Protein AF-E1RGM4-F1 (afdb_monomer)

Secondary structure (DSSP, 8-state):
----SSHHHHHHHHHHHHHHS---SSS----SEEPP-----SPPP-EEEEEEEEEETTEEEEEEEEEEHHHHHHHHTS----EESS---HHHHHHHHHHHHHT-TTHHHHHHHHHHHHHHHHHHHT--HHHHHHHHHHHHHHS-B--BTTB-SPPPHHHHHHTT-B-HHHHHHHHHHHHHHTTB-EEEEEETTTTEEEEEEEBSS--STTSSEEEE-SSS---TT-S--EETTTEEP-SPPEEEE---SS-B-B-THHHHHHHHHHHHHHHHHHHHHHHHHHHHHHHHHHHHHHHHHHHHHHHHHHHHT-HHHHHHHHHHHHHHHHHHHHHHHHHHHHHHHHHHHHHHHHHHHHTTT-HHHHHHHHH--

Nearest PDB structures (foldseek):
  3mtt-assembly1_A  TM=6.733E-01  e=4.119E-01  Homo sapiens
  6zvs-assembly1_A  TM=6.986E-01  e=1.041E+00  Nostoc punctiforme
  6zw4-assembly1_E  TM=7.198E-01  e=1.367E+00  Nostoc punctiforme
  8qbw-assembly1_A  TM=6.937E-01  e=2.115E+00  Nostoc punctiforme
  8qhw-assembly1_E  TM=5.750E-01  e=7.414E+00  Synechocystis sp. PCC 6803

Radius of gyration: 34.0 Å; Cα contacts (8 Å, |Δi|>4): 501; chains: 1; bounding box: 72×43×150 Å

Organism: Methanolacinia petrolearia (strain DSM 11571 / OCM 486 / SEBR 4847) (NCBI:txid679926)

InterPro domains:
  IPR010319 Transglutaminase-like cysteine peptidase, predicted [PTHR39327] (91-249)

pLDDT: mean 90.58, std 14.73, range [37.91, 98.88]

Solvent-accessible surface area (backbone atoms only — not comparable to full-atom values): 20509 Å² total; per-residue (Å²): 141,79,98,77,77,70,70,63,57,55,52,55,50,53,55,48,50,63,71,69,48,93,80,80,86,83,85,69,84,75,68,57,51,48,60,41,64,68,72,73,72,91,69,80,78,45,74,46,77,50,76,51,75,44,71,44,61,98,40,79,46,75,43,65,32,55,44,45,48,52,57,31,54,33,50,75,70,36,66,80,61,73,49,72,74,51,96,69,53,70,72,58,52,53,39,52,47,58,44,33,49,48,64,33,79,78,42,55,62,49,45,49,32,49,48,62,34,52,51,52,52,32,62,75,72,62,49,54,72,54,56,42,53,49,51,54,49,41,53,44,12,63,42,44,68,47,80,49,96,90,58,84,70,76,48,43,50,56,42,29,65,72,66,57,32,27,38,39,51,23,31,20,43,37,46,41,39,50,40,44,76,74,19,31,34,41,26,42,33,37,29,84,93,74,76,42,35,28,23,26,37,28,41,57,84,35,52,42,91,84,71,59,18,14,40,28,62,29,58,49,65,54,43,70,38,54,86,82,58,63,48,89,99,66,47,69,77,81,77,82,55,52,76,36,73,63,96,66,90,56,74,38,61,44,68,56,29,70,48,44,52,52,44,50,57,49,39,54,52,26,53,54,50,31,55,54,38,50,55,49,48,56,51,50,51,53,51,49,53,51,49,49,53,52,50,53,54,48,50,54,51,43,53,50,26,61,74,72,65,39,58,68,64,30,64,65,43,50,63,58,52,52,50,50,52,49,51,48,54,55,47,54,55,51,46,51,57,47,52,53,52,30,50,54,27,49,50,57,36,50,51,54,64,78,38,29,51,16,64,68,61,45,40,56,54,60,73,79,107

Foldseek 3Di:
DDPDDPPVVVVVVVVVVVVPPPPPDPPDPDDQKDEWAFPQDPDDFDKDKFWDWFDFAPDIDIFIFIDGPSSLVRQVPTDHDMGGPHDDDPLGSVLVRLVCLLVHVRCVRVLCRRVVRLVVVCVVVVDDPQSSLLSLLRRLLRQAEDDDPVDNRAGRQRNSRVVSYYHASNSQSNSQSNCLVVQWWKWWWAQPVVRHIWMFTQEPPLDAPPLNGFTRRRNHLAAGSQHADADDVGHGRDDGTSTNGDDGPRHDGNYCNVLNVLLNVLLVVLVVLLVVLVVVLVVLVVVLVVLVVVLVVLVVVLVVCVVVVVPVVNVVCVVVSVVSVVVSVVSVVVSVVSVVSSVVSVVSNVVSVVPSSHSPVSSVVSVVD

Sequence (369 aa):
MSRVKYGIILILVLVFVLLTSGCSNSFFHFSDADYPSIDHGNAAPEYVTIEDTFSFQNSEISIKYSVDKVLYEDAKNTDKYVYLYENISDEEWTSEYYRSFVYSEYMDEVYEAILGSLRKVKDQLSLDNDEYAELISVYVQSIPYLTDRNDTDPKYPVETVYEDSGDCDDKSILLAGLLLKEGYDVALLEYDSEEHMNVGIKSNGCEYRDTGYAAIESTDVNLIGWEKLEIGDGEMLDSDPLVITFDNEGGLYYTACSQVQKIYNIFERKALTCEELSSQIEQEEAELATLKNEIDSMSNQLDQMRRSGDISGYNKNVPVYNSKVNSYNSRSQSLQSVVDRYNECVEVHNWILEHQYDRKGLYQYVLYM

Structure (mmCIF, N/CA/C/O backbone):
data_AF-E1RGM4-F1
#
_entry.id   AF-E1RGM4-F1
#
loop_
_atom_site.group_PDB
_atom_site.id
_atom_site.type_symbol
_atom_site.label_atom_id
_atom_site.label_alt_id
_atom_site.label_comp_id
_atom_site.label_asym_id
_atom_site.label_entity_id
_atom_site.label_seq_id
_atom_site.pdbx_PDB_ins_code
_atom_site.Cartn_x
_atom_site.Cartn_y
_atom_site.Cartn_z
_atom_site.occupancy
_atom_site.B_iso_or_equiv
_atom_site.auth_seq_id
_atom_site.auth_comp_id
_atom_site.auth_asym_id
_atom_site.auth_atom_id
_atom_site.pdbx_PDB_model_num
ATOM 1 N N . MET A 1 1 ? 30.689 15.266 -88.189 1.00 37.91 1 MET A N 1
ATOM 2 C CA . MET A 1 1 ? 29.792 16.257 -87.546 1.00 37.91 1 MET A CA 1
ATOM 3 C C . MET A 1 1 ? 28.388 15.666 -87.585 1.00 37.91 1 MET A C 1
ATOM 5 O O . MET A 1 1 ? 27.973 15.306 -88.667 1.00 37.91 1 MET A O 1
ATOM 9 N N . SER A 1 2 ? 27.620 15.418 -86.532 1.00 38.66 2 SER A N 1
ATOM 10 C CA . SER A 1 2 ? 27.713 15.691 -85.102 1.00 38.66 2 SER A CA 1
ATOM 11 C C . SER A 1 2 ? 26.969 14.542 -84.399 1.00 38.66 2 SER A C 1
ATOM 13 O O . SER A 1 2 ? 25.775 14.354 -84.617 1.00 38.66 2 SER A O 1
ATOM 15 N N . ARG A 1 3 ? 27.690 13.738 -83.606 1.00 44.03 3 ARG A N 1
ATOM 16 C CA . ARG A 1 3 ? 27.138 12.758 -82.659 1.00 44.03 3 ARG A CA 1
ATOM 17 C C . ARG A 1 3 ? 26.967 13.456 -81.309 1.00 44.03 3 ARG A C 1
ATOM 19 O O . ARG A 1 3 ? 27.754 13.226 -80.406 1.00 44.03 3 ARG A O 1
ATOM 26 N N . VAL A 1 4 ? 25.986 14.340 -81.181 1.00 50.72 4 VAL A N 1
ATOM 27 C CA . VAL A 1 4 ? 25.549 14.885 -79.886 1.00 50.72 4 VAL A CA 1
ATOM 28 C C . VAL A 1 4 ? 24.076 15.235 -80.049 1.00 50.72 4 VAL A C 1
ATOM 30 O O . VAL A 1 4 ? 23.784 16.226 -80.708 1.00 50.72 4 VAL A O 1
ATOM 33 N N . LYS A 1 5 ? 23.162 14.392 -79.543 1.00 45.53 5 LYS A N 1
ATOM 34 C CA . LYS A 1 5 ? 21.759 14.762 -79.224 1.00 45.53 5 LYS A CA 1
ATOM 35 C C . LYS A 1 5 ? 20.901 13.657 -78.587 1.00 45.53 5 LYS A C 1
ATOM 37 O O . LYS A 1 5 ? 19.791 13.957 -78.176 1.00 45.53 5 LYS A O 1
ATOM 42 N N . TYR A 1 6 ? 21.406 12.431 -78.414 1.00 46.66 6 TYR A N 1
ATOM 43 C CA . TYR A 1 6 ? 20.643 11.355 -77.750 1.00 46.66 6 TYR A CA 1
ATOM 44 C C . TYR A 1 6 ? 21.042 11.077 -76.287 1.00 46.66 6 TYR A C 1
ATOM 46 O O . TYR A 1 6 ? 20.333 10.356 -75.601 1.00 46.66 6 TYR A O 1
ATOM 54 N N . GLY A 1 7 ? 22.122 11.686 -75.775 1.00 43.78 7 GLY A N 1
ATOM 55 C CA . GLY A 1 7 ? 22.556 11.501 -74.378 1.00 43.78 7 GLY A CA 1
ATOM 56 C C . GLY A 1 7 ? 21.803 12.350 -73.346 1.00 43.78 7 GLY A C 1
ATOM 57 O O . GLY A 1 7 ? 21.664 11.937 -72.205 1.00 43.78 7 GLY A O 1
ATOM 58 N N . ILE A 1 8 ? 21.275 13.515 -73.739 1.00 47.69 8 ILE A N 1
ATOM 59 C CA . ILE A 1 8 ? 20.606 14.444 -72.804 1.00 47.69 8 ILE A CA 1
ATOM 60 C C . ILE A 1 8 ? 19.123 14.080 -72.616 1.00 47.69 8 ILE A C 1
ATOM 62 O O . ILE A 1 8 ? 18.584 14.229 -71.525 1.00 47.69 8 ILE A O 1
ATOM 66 N N . ILE A 1 9 ? 18.475 13.525 -73.646 1.00 47.97 9 ILE A N 1
ATOM 67 C CA . ILE A 1 9 ? 17.068 13.099 -73.567 1.00 47.97 9 ILE A CA 1
ATOM 68 C C . ILE A 1 9 ? 16.928 11.823 -72.723 1.00 47.97 9 ILE A C 1
ATOM 70 O O . ILE A 1 9 ? 15.963 11.700 -71.978 1.00 47.97 9 ILE A O 1
ATOM 74 N N . LEU A 1 10 ? 17.911 10.911 -72.754 1.00 44.41 10 LEU A N 1
ATOM 75 C CA . LEU A 1 10 ? 17.860 9.705 -71.921 1.00 44.41 10 LEU A CA 1
ATOM 76 C C . LEU A 1 10 ? 18.041 10.016 -70.425 1.00 44.41 10 LEU A C 1
ATOM 78 O O . LEU A 1 10 ? 17.412 9.365 -69.602 1.00 44.41 10 LEU A O 1
ATOM 82 N N . ILE A 1 11 ? 18.843 11.030 -70.073 1.00 51.88 11 ILE A N 1
ATOM 83 C CA . ILE A 1 11 ? 19.057 11.442 -68.674 1.00 51.88 11 ILE A CA 1
ATOM 84 C C . ILE A 1 11 ? 17.831 12.186 -68.124 1.00 51.88 11 ILE A C 1
ATOM 86 O O . ILE A 1 11 ? 17.427 11.926 -66.997 1.00 51.88 11 ILE A O 1
ATOM 90 N N . LEU A 1 12 ? 17.176 13.040 -68.920 1.00 49.06 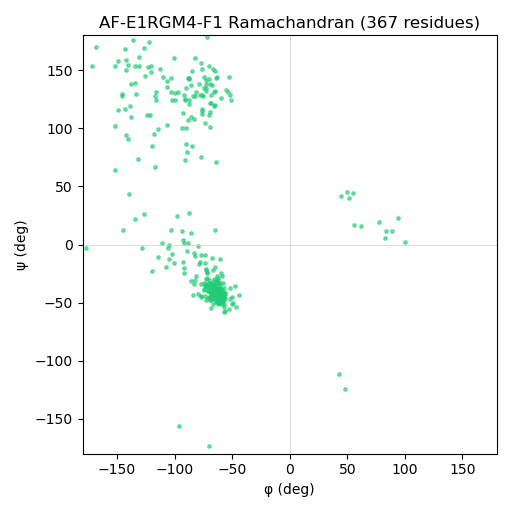12 LEU A N 1
ATOM 91 C CA . LEU A 1 12 ? 15.943 13.717 -68.492 1.00 49.06 12 LEU A CA 1
ATOM 92 C C . LEU A 1 12 ? 14.758 12.754 -68.335 1.00 49.06 12 LEU A C 1
ATOM 94 O O . LEU A 1 12 ? 13.961 12.935 -67.422 1.00 49.06 12 LEU A O 1
ATOM 98 N N . VAL A 1 13 ? 14.662 11.706 -69.160 1.00 53.69 13 VAL A N 1
ATOM 99 C CA . VAL A 1 13 ? 13.619 10.675 -69.008 1.00 53.69 13 VAL A CA 1
ATOM 100 C C . VAL A 1 13 ? 13.918 9.741 -67.830 1.00 53.69 13 VAL A C 1
ATOM 102 O O . VAL A 1 13 ? 12.985 9.353 -67.139 1.00 53.69 13 VAL A O 1
ATOM 105 N N . LEU A 1 14 ? 15.187 9.441 -67.519 1.00 48.50 14 LEU A N 1
ATOM 106 C CA . LEU A 1 14 ? 15.528 8.664 -66.318 1.00 48.50 14 LEU A CA 1
ATOM 107 C C . LEU A 1 14 ? 15.284 9.449 -65.019 1.00 48.50 14 LEU A C 1
ATOM 109 O O . LEU A 1 14 ? 14.803 8.869 -64.054 1.00 48.50 14 LEU A O 1
ATOM 113 N N . VAL A 1 15 ? 15.540 10.763 -65.002 1.00 51.78 15 VAL A N 1
ATOM 114 C CA . VAL A 1 15 ? 15.225 11.625 -63.847 1.00 51.78 15 VAL A CA 1
ATOM 115 C C . VAL A 1 15 ? 13.712 11.815 -63.690 1.00 51.78 15 VAL A C 1
ATOM 117 O O . VAL A 1 15 ? 13.219 11.817 -62.569 1.00 51.78 15 VAL A O 1
ATOM 120 N N . PHE A 1 16 ? 12.945 11.889 -64.785 1.00 48.72 16 PHE A N 1
ATOM 121 C CA . PHE A 1 16 ? 11.483 11.979 -64.698 1.00 48.72 16 PHE A CA 1
ATOM 122 C C . PHE A 1 16 ? 10.834 10.644 -64.300 1.00 48.72 16 PHE A C 1
ATOM 124 O O . PHE A 1 16 ? 9.894 10.645 -63.519 1.00 48.72 16 PHE A O 1
ATOM 131 N N . VAL A 1 17 ? 11.371 9.500 -64.742 1.00 49.88 17 VAL A N 1
ATOM 132 C CA . VAL A 1 17 ? 10.901 8.172 -64.303 1.00 49.88 17 VAL A CA 1
ATOM 133 C C . VAL A 1 17 ? 11.305 7.879 -62.853 1.00 49.88 17 VAL A C 1
ATOM 135 O O . VAL A 1 17 ? 10.549 7.214 -62.154 1.00 49.88 17 VAL A O 1
ATOM 138 N N . LEU A 1 18 ? 12.413 8.432 -62.347 1.00 45.62 18 LEU A N 1
ATOM 139 C CA . LEU A 1 18 ? 12.738 8.396 -60.912 1.00 45.62 18 LEU A CA 1
ATOM 140 C C . LEU A 1 18 ? 11.857 9.334 -60.064 1.00 45.62 18 LEU A C 1
ATOM 142 O O . LEU A 1 18 ? 11.712 9.089 -58.875 1.00 45.62 18 LEU A O 1
ATOM 146 N N . LEU A 1 19 ? 11.232 10.355 -60.663 1.00 47.12 19 LEU A N 1
ATOM 147 C CA . LEU A 1 19 ? 10.274 11.247 -59.989 1.00 47.12 19 LEU A CA 1
ATOM 148 C C . LEU A 1 19 ? 8.806 10.800 -60.130 1.00 47.12 19 LEU A C 1
ATOM 150 O O . LEU A 1 19 ? 7.954 11.287 -59.395 1.00 47.12 19 LEU A O 1
ATOM 154 N N . THR A 1 20 ? 8.489 9.882 -61.051 1.00 47.38 20 THR A N 1
ATOM 155 C CA . THR A 1 20 ? 7.136 9.304 -61.214 1.00 47.38 20 THR A CA 1
ATOM 156 C C . THR A 1 20 ? 7.046 7.832 -60.812 1.00 47.38 20 THR A C 1
ATOM 158 O O . THR A 1 20 ? 5.983 7.226 -60.932 1.00 47.38 20 THR A O 1
ATOM 161 N N . SER A 1 21 ? 8.147 7.237 -60.350 1.00 47.12 21 SER A N 1
ATOM 162 C CA . SER A 1 21 ? 8.113 5.984 -59.598 1.00 47.12 21 SER A CA 1
ATOM 163 C C . SER A 1 21 ? 7.814 6.359 -58.154 1.00 47.12 21 SER A C 1
ATOM 165 O O . SER A 1 21 ? 8.655 6.970 -57.505 1.00 47.12 21 SER A O 1
ATOM 167 N N . GLY A 1 22 ? 6.603 6.061 -57.684 1.00 44.81 22 GLY A N 1
ATOM 168 C CA . GLY A 1 22 ? 6.141 6.327 -56.320 1.00 44.81 22 GLY A CA 1
ATOM 169 C C . GLY A 1 22 ? 6.924 5.553 -55.258 1.00 44.81 22 GLY A C 1
ATOM 170 O O . GLY A 1 22 ? 6.395 4.634 -54.646 1.00 44.81 22 GLY A O 1
ATOM 171 N N . CYS A 1 23 ? 8.174 5.945 -55.036 1.00 47.41 23 CYS A N 1
ATOM 172 C CA . CYS A 1 23 ? 9.017 5.543 -53.921 1.00 47.41 23 CYS A CA 1
ATOM 173 C C . CYS A 1 23 ? 9.349 6.793 -53.106 1.00 47.41 23 CYS A C 1
ATOM 175 O O . CYS A 1 23 ? 10.486 7.252 -53.083 1.00 47.41 23 CYS A O 1
ATOM 177 N N . SER A 1 24 ? 8.347 7.393 -52.475 1.00 44.91 24 SER A N 1
ATOM 178 C CA . SER A 1 24 ? 8.574 8.509 -51.557 1.00 44.91 24 SER A CA 1
ATOM 179 C C . SER A 1 24 ? 7.481 8.543 -50.500 1.00 44.91 24 SER A C 1
ATOM 181 O O . SER A 1 24 ? 6.684 9.465 -50.488 1.00 44.91 24 SER A O 1
ATOM 183 N N . ASN A 1 25 ? 7.427 7.494 -49.677 1.00 38.66 25 ASN A N 1
ATOM 184 C CA . ASN A 1 25 ? 6.847 7.531 -48.327 1.00 38.66 25 ASN A CA 1
ATOM 185 C C . ASN A 1 25 ? 7.610 6.609 -47.346 1.00 38.66 25 ASN A C 1
ATOM 187 O O . ASN A 1 25 ? 7.124 6.333 -46.262 1.00 38.66 25 ASN A O 1
ATOM 191 N N . SER A 1 26 ? 8.801 6.107 -47.708 1.00 42.69 26 SER A N 1
ATOM 192 C CA . SER A 1 26 ? 9.547 5.146 -46.865 1.00 42.69 26 SER A CA 1
ATOM 193 C C . SER A 1 26 ? 11.035 5.471 -46.710 1.00 42.69 26 SER A C 1
ATOM 195 O O . SER A 1 26 ? 11.820 4.575 -46.434 1.00 42.69 26 SER A O 1
ATOM 197 N N . PHE A 1 27 ? 11.450 6.724 -46.924 1.00 44.47 27 PHE A N 1
ATOM 198 C CA . PHE A 1 27 ? 12.862 7.119 -46.758 1.00 44.47 27 PHE A CA 1
ATOM 199 C C . PHE A 1 27 ? 13.102 8.339 -45.863 1.00 44.47 27 PHE A C 1
ATOM 201 O O . PHE A 1 27 ? 14.251 8.652 -45.578 1.00 44.47 27 PHE A O 1
ATOM 208 N N . PHE A 1 28 ? 12.038 8.972 -45.375 1.00 40.19 28 PHE A N 1
ATOM 209 C CA . PHE A 1 28 ? 12.081 9.909 -44.259 1.00 40.19 28 PHE A CA 1
ATOM 210 C C . PHE A 1 28 ? 10.824 9.631 -43.438 1.00 40.19 28 PHE A C 1
ATOM 212 O O . PHE A 1 28 ? 9.757 10.139 -43.769 1.00 40.19 28 PHE A O 1
ATOM 219 N N . HIS A 1 29 ? 10.920 8.730 -42.459 1.00 41.97 29 HIS A N 1
ATOM 220 C CA . HIS A 1 29 ? 9.943 8.728 -41.377 1.00 41.97 29 HIS A CA 1
ATOM 221 C C . HIS A 1 29 ? 10.320 9.947 -40.542 1.00 41.97 29 HIS A C 1
ATOM 223 O O . HIS A 1 29 ? 11.383 9.963 -39.924 1.00 41.97 29 HIS A O 1
ATOM 229 N N . PHE A 1 30 ? 9.543 11.016 -40.656 1.00 57.53 30 PHE A N 1
ATOM 230 C CA . PHE A 1 30 ? 9.553 12.020 -39.606 1.00 57.53 30 PHE A CA 1
ATOM 231 C C . PHE A 1 30 ? 8.811 11.373 -38.436 1.00 57.53 30 PHE A C 1
ATOM 233 O O . PHE A 1 30 ? 7.817 10.680 -38.668 1.00 57.53 30 PHE A O 1
ATOM 240 N N . SER A 1 31 ? 9.379 11.456 -37.236 1.00 75.12 31 SER A N 1
ATOM 241 C CA . SER A 1 31 ? 8.650 11.045 -36.041 1.00 75.12 31 SER A CA 1
ATOM 242 C C . SER A 1 31 ? 7.538 12.062 -35.812 1.00 75.12 31 SER A C 1
ATOM 244 O O . SER A 1 31 ? 7.776 13.260 -35.989 1.00 75.12 31 SER A O 1
ATOM 246 N N . ASP A 1 32 ? 6.343 11.605 -35.453 1.00 86.06 32 ASP A N 1
ATOM 247 C CA . ASP A 1 32 ? 5.221 12.502 -35.147 1.00 86.06 32 ASP A CA 1
ATOM 248 C C . ASP A 1 32 ? 5.447 13.216 -33.798 1.00 86.06 32 ASP A C 1
ATOM 250 O O . ASP A 1 32 ? 4.961 14.331 -33.578 1.00 86.06 32 ASP A O 1
ATOM 254 N N . ALA A 1 33 ? 6.265 12.603 -32.934 1.00 91.81 33 ALA A N 1
ATOM 255 C CA . ALA A 1 33 ? 6.784 13.151 -31.689 1.00 91.81 33 ALA A CA 1
ATOM 256 C C . ALA A 1 33 ? 8.151 12.546 -31.327 1.00 91.81 33 ALA A C 1
ATOM 258 O O . ALA A 1 33 ? 8.443 11.409 -31.700 1.00 91.81 33 ALA A O 1
ATOM 259 N N . ASP A 1 34 ? 8.960 13.282 -30.569 1.00 94.12 34 ASP A N 1
ATOM 260 C CA . ASP A 1 34 ? 10.131 12.736 -29.878 1.00 94.12 34 ASP A CA 1
ATOM 261 C C . ASP A 1 34 ? 9.790 12.546 -28.394 1.00 94.12 34 ASP A C 1
ATOM 263 O O . ASP A 1 34 ? 9.359 13.487 -27.723 1.00 94.12 34 ASP A O 1
ATOM 267 N N . TYR A 1 35 ? 9.975 11.320 -27.906 1.00 95.25 35 TYR A N 1
ATOM 268 C CA . TYR A 1 35 ? 9.759 10.923 -26.513 1.00 95.25 35 TYR A CA 1
ATOM 269 C C . TYR A 1 35 ? 11.093 10.843 -25.760 1.00 95.25 35 TYR A C 1
ATOM 271 O O . TYR A 1 35 ? 12.140 10.697 -26.404 1.00 95.25 35 TYR A O 1
ATOM 279 N N . PRO A 1 36 ? 11.076 10.888 -24.414 1.00 96.06 36 PRO A N 1
ATOM 280 C CA . PRO A 1 36 ? 12.283 10.733 -23.616 1.00 96.06 36 PRO A CA 1
ATOM 281 C C . PRO A 1 36 ? 13.042 9.459 -23.978 1.00 96.06 36 PRO A C 1
ATOM 283 O O . PRO A 1 36 ? 12.467 8.369 -24.044 1.00 96.06 36 PRO A O 1
ATOM 286 N N . SER A 1 37 ? 14.345 9.610 -24.195 1.00 95.75 37 SER A N 1
ATOM 287 C CA . SER A 1 37 ? 15.264 8.513 -24.479 1.00 95.75 37 SER A CA 1
ATOM 288 C C . SER A 1 37 ? 16.619 8.828 -23.868 1.00 95.75 37 SER A C 1
ATOM 290 O O . SER A 1 37 ? 17.183 9.893 -24.115 1.00 95.75 37 SER A O 1
ATOM 292 N N . ILE A 1 38 ? 17.164 7.878 -23.113 1.00 95.12 38 ILE A N 1
ATOM 293 C CA . ILE A 1 38 ? 18.475 8.020 -22.477 1.00 95.12 38 ILE A CA 1
ATOM 294 C C . ILE A 1 38 ? 19.566 8.031 -23.554 1.00 95.12 38 ILE A C 1
ATOM 296 O O . ILE A 1 38 ? 19.636 7.126 -24.387 1.00 95.12 38 ILE A O 1
ATOM 300 N N . ASP A 1 39 ? 20.448 9.031 -23.515 1.00 91.25 39 ASP A N 1
ATOM 301 C CA . ASP A 1 39 ? 21.702 9.027 -24.279 1.00 91.25 39 ASP A CA 1
ATOM 302 C C . ASP A 1 39 ? 22.802 8.374 -23.436 1.00 91.25 39 ASP A C 1
ATOM 304 O O . ASP A 1 39 ? 23.598 9.050 -22.783 1.00 91.25 39 ASP A O 1
ATOM 308 N N . HIS A 1 40 ? 22.813 7.040 -23.404 1.00 88.88 40 HIS A N 1
ATOM 309 C CA . HIS A 1 40 ? 23.831 6.296 -22.673 1.00 88.88 40 HIS A CA 1
ATOM 310 C C . HIS A 1 40 ? 25.069 6.098 -23.555 1.00 88.88 40 HIS A C 1
ATOM 312 O O . HIS A 1 40 ? 25.070 5.367 -24.551 1.00 88.88 40 HIS A O 1
ATOM 318 N N . GLY A 1 41 ? 26.149 6.795 -23.204 1.00 80.69 41 GLY A N 1
ATOM 319 C CA . GLY A 1 41 ? 27.399 6.760 -23.957 1.00 80.69 41 GLY A CA 1
ATOM 320 C C . GLY A 1 41 ? 28.157 5.427 -23.844 1.00 80.69 41 GLY A C 1
ATOM 321 O O . GLY A 1 41 ? 27.741 4.466 -23.218 1.00 80.69 41 GLY A O 1
ATOM 322 N N . ASN A 1 42 ? 29.372 5.377 -24.405 1.00 81.81 42 ASN A N 1
ATOM 323 C CA . ASN A 1 42 ? 30.254 4.198 -24.301 1.00 81.81 42 ASN A CA 1
ATOM 324 C C . ASN A 1 42 ? 31.143 4.214 -23.039 1.00 81.81 42 ASN A C 1
ATOM 326 O O . ASN A 1 42 ? 32.276 3.717 -23.074 1.00 81.81 42 ASN A O 1
ATOM 330 N N . ALA A 1 43 ? 30.707 4.871 -21.961 1.00 85.88 43 ALA A N 1
ATOM 331 C CA . ALA A 1 43 ? 31.469 4.863 -20.717 1.00 85.88 43 ALA A CA 1
ATOM 332 C C . ALA A 1 43 ? 31.480 3.445 -20.120 1.00 85.88 43 ALA A C 1
ATOM 334 O O . ALA A 1 43 ? 30.592 2.637 -20.370 1.00 85.88 43 ALA A O 1
ATOM 335 N N . ALA A 1 44 ? 32.534 3.110 -19.376 1.00 89.25 44 ALA A N 1
ATOM 336 C CA . ALA A 1 44 ? 32.564 1.829 -18.681 1.00 89.25 44 ALA A CA 1
ATOM 337 C C . ALA A 1 44 ? 31.587 1.882 -17.493 1.00 89.25 44 ALA A C 1
ATOM 339 O O . ALA A 1 44 ? 31.652 2.868 -16.755 1.00 89.25 44 ALA A O 1
ATOM 340 N N . PRO A 1 45 ? 30.756 0.845 -17.277 1.00 92.06 45 PRO A N 1
ATOM 341 C CA . PRO A 1 45 ? 29.787 0.844 -16.190 1.00 92.06 45 PRO A CA 1
ATOM 342 C C . PRO A 1 45 ? 30.485 0.868 -14.825 1.00 92.06 45 PRO A C 1
ATOM 344 O O . PRO A 1 45 ? 31.525 0.224 -14.622 1.00 92.06 45 PRO A O 1
ATOM 347 N N . GLU A 1 46 ? 29.892 1.583 -13.873 1.00 96.12 46 GLU A N 1
ATOM 348 C CA . GLU A 1 46 ? 30.311 1.640 -12.472 1.00 96.12 46 GLU A CA 1
ATOM 349 C C . GLU A 1 46 ? 29.183 1.098 -11.590 1.00 96.12 46 GLU A C 1
ATOM 351 O O . GLU A 1 46 ? 28.263 1.815 -11.211 1.00 96.12 46 GLU A O 1
ATOM 356 N N . TYR A 1 47 ? 29.252 -0.187 -11.243 1.00 97.12 47 TYR A N 1
ATOM 357 C CA . TYR A 1 47 ? 28.183 -0.822 -10.478 1.00 97.12 47 TYR A CA 1
ATOM 358 C C . TYR A 1 47 ? 28.185 -0.422 -8.999 1.00 97.12 47 TYR A C 1
ATOM 360 O O . TYR A 1 47 ? 29.176 -0.608 -8.287 1.00 97.12 47 TYR A O 1
ATOM 368 N N . VAL A 1 48 ? 27.025 0.030 -8.525 1.00 97.56 48 VAL A N 1
ATOM 369 C CA . VAL A 1 48 ? 26.715 0.249 -7.110 1.00 97.56 48 VAL A CA 1
ATOM 370 C C . VAL A 1 48 ? 25.775 -0.847 -6.642 1.00 97.56 48 VAL A C 1
ATOM 372 O O . VAL A 1 48 ? 24.830 -1.214 -7.333 1.00 97.56 48 VAL A O 1
ATOM 375 N N . THR A 1 49 ? 26.052 -1.396 -5.464 1.00 98.19 49 THR A N 1
ATOM 376 C CA . THR A 1 49 ? 25.219 -2.435 -4.866 1.00 98.19 49 THR A CA 1
ATOM 377 C C . THR A 1 49 ? 24.153 -1.820 -3.970 1.00 98.19 49 THR A C 1
ATOM 379 O O . THR A 1 49 ? 24.496 -1.115 -3.022 1.00 98.19 49 THR A O 1
ATOM 382 N N . ILE A 1 50 ? 22.895 -2.156 -4.246 1.00 97.88 50 ILE A N 1
ATOM 383 C CA . ILE A 1 50 ? 21.719 -1.776 -3.459 1.00 97.88 50 ILE A CA 1
ATOM 384 C C . ILE A 1 50 ? 21.271 -2.990 -2.639 1.00 97.88 50 ILE A C 1
ATOM 386 O O . ILE A 1 50 ? 21.417 -4.139 -3.077 1.00 97.88 50 ILE A O 1
ATOM 390 N N . GLU A 1 51 ? 20.800 -2.739 -1.422 1.00 97.94 51 GLU A N 1
ATOM 391 C CA . GLU A 1 51 ? 20.304 -3.758 -0.502 1.00 97.94 51 GLU A CA 1
ATOM 392 C C . GLU A 1 51 ? 19.037 -3.252 0.180 1.00 97.94 51 GLU A C 1
ATOM 394 O O . GLU A 1 51 ? 19.108 -2.376 1.038 1.00 97.94 51 GLU A O 1
ATOM 399 N N . ASP A 1 52 ? 17.908 -3.851 -0.189 1.00 97.44 52 ASP A N 1
ATOM 400 C CA . ASP A 1 52 ? 16.581 -3.448 0.270 1.00 97.44 52 ASP A CA 1
ATOM 401 C C . ASP A 1 52 ? 16.022 -4.514 1.202 1.00 97.44 52 ASP A C 1
ATOM 403 O O . ASP A 1 52 ? 16.266 -5.712 1.010 1.00 97.44 52 ASP A O 1
ATOM 407 N N . THR A 1 53 ? 15.287 -4.087 2.229 1.00 98.12 53 THR A N 1
ATOM 408 C CA . THR A 1 53 ? 14.667 -4.988 3.206 1.00 98.12 53 THR A CA 1
ATOM 409 C C . THR A 1 53 ? 13.220 -4.600 3.469 1.00 98.12 53 THR A C 1
ATOM 411 O O . THR A 1 53 ? 12.936 -3.447 3.778 1.00 98.12 53 THR A O 1
ATOM 414 N N . PHE A 1 54 ? 12.314 -5.572 3.381 1.00 98.12 54 PHE A N 1
ATOM 415 C CA . PHE A 1 54 ? 10.876 -5.355 3.524 1.00 98.12 54 PHE A CA 1
ATOM 416 C C . PHE A 1 54 ? 10.168 -6.576 4.120 1.00 98.12 54 PHE A C 1
ATOM 418 O O . PHE A 1 54 ? 10.665 -7.703 4.064 1.00 98.12 54 PHE A O 1
ATOM 425 N N . SER A 1 55 ? 8.994 -6.357 4.712 1.00 97.81 55 SER A N 1
ATOM 426 C CA . SER A 1 55 ? 8.162 -7.444 5.244 1.00 97.81 55 SER A CA 1
ATOM 427 C C . SER A 1 55 ? 7.358 -8.086 4.120 1.00 97.81 55 SER A C 1
ATOM 429 O O . SER A 1 55 ? 6.714 -7.382 3.354 1.00 97.81 55 SER A O 1
ATOM 431 N N . PHE A 1 56 ? 7.367 -9.414 4.033 1.00 98.38 56 PHE A N 1
ATOM 432 C CA . PHE A 1 56 ? 6.523 -10.164 3.107 1.00 98.38 56 PHE A CA 1
ATOM 433 C C . PHE A 1 56 ? 6.096 -11.484 3.741 1.00 98.38 56 PHE A C 1
ATOM 435 O O . PHE A 1 56 ? 6.926 -12.271 4.211 1.00 98.38 56 PHE A O 1
ATOM 442 N N . GLN A 1 57 ? 4.789 -11.745 3.745 1.00 96.69 57 GLN A N 1
ATOM 443 C CA . GLN A 1 57 ? 4.209 -12.860 4.489 1.00 96.69 57 GLN A CA 1
ATOM 444 C C . GLN A 1 57 ? 4.733 -12.923 5.940 1.00 96.69 57 GLN A C 1
ATOM 446 O O . GLN A 1 57 ? 4.675 -11.950 6.681 1.00 96.69 57 GLN A O 1
ATOM 451 N N . ASN A 1 58 ? 5.297 -14.062 6.350 1.00 93.12 58 ASN A N 1
ATOM 452 C CA . ASN A 1 58 ? 5.807 -14.296 7.701 1.00 93.12 58 ASN A CA 1
ATOM 453 C C . ASN A 1 58 ? 7.329 -14.091 7.800 1.00 93.12 58 ASN A C 1
ATOM 455 O O . ASN A 1 58 ? 7.992 -14.740 8.615 1.00 93.12 58 ASN A O 1
ATOM 459 N N . SER A 1 59 ? 7.929 -13.298 6.912 1.00 94.12 59 SER A N 1
ATOM 460 C CA . SER A 1 59 ? 9.381 -13.125 6.835 1.00 94.12 59 SER A CA 1
ATOM 461 C C . SER A 1 59 ? 9.777 -11.693 6.501 1.00 94.12 59 SER A C 1
ATOM 463 O O . SER A 1 59 ? 9.071 -10.971 5.806 1.00 94.12 59 SER A O 1
ATOM 465 N N . GLU A 1 60 ? 10.947 -11.303 6.991 1.00 97.75 60 GLU A N 1
ATOM 466 C CA . GLU A 1 60 ? 11.662 -10.131 6.503 1.00 97.75 60 GLU A CA 1
ATOM 467 C C . GLU A 1 60 ? 12.529 -10.584 5.322 1.00 97.75 60 GLU A C 1
ATOM 469 O O . GLU A 1 60 ? 13.328 -11.519 5.446 1.00 97.75 60 GLU A O 1
ATOM 474 N N . ILE A 1 61 ? 12.309 -9.983 4.158 1.00 98.31 61 ILE A N 1
ATOM 475 C CA . ILE A 1 61 ? 13.006 -10.299 2.916 1.00 98.31 61 ILE A CA 1
ATOM 476 C C . ILE A 1 61 ? 14.093 -9.262 2.707 1.00 98.31 61 ILE A C 1
ATOM 478 O O . ILE A 1 61 ? 13.808 -8.071 2.738 1.00 98.31 61 ILE A O 1
ATOM 482 N N . SER A 1 62 ? 15.313 -9.719 2.429 1.00 98.12 62 SER A N 1
ATOM 483 C CA . SER A 1 62 ? 16.400 -8.859 1.965 1.00 98.12 62 SER A CA 1
ATOM 484 C C . SER A 1 62 ? 16.806 -9.260 0.554 1.00 98.12 62 SER A C 1
ATOM 486 O O . SER A 1 62 ? 17.163 -10.418 0.307 1.00 98.12 62 SER A O 1
ATOM 488 N N . ILE A 1 63 ? 16.781 -8.304 -0.369 1.00 98.38 63 ILE A N 1
ATOM 489 C CA . ILE A 1 63 ? 17.277 -8.487 -1.734 1.00 98.38 63 ILE A CA 1
ATOM 490 C C . ILE A 1 63 ? 18.515 -7.632 -1.963 1.00 98.38 63 ILE A C 1
ATOM 492 O O . ILE A 1 63 ? 18.701 -6.594 -1.339 1.00 98.38 63 ILE A O 1
ATOM 496 N N . LYS A 1 64 ? 19.392 -8.095 -2.856 1.00 98.38 64 LYS A N 1
ATOM 497 C CA . LYS A 1 64 ? 20.658 -7.427 -3.142 1.00 98.38 64 LYS A CA 1
ATOM 498 C C . LYS A 1 64 ? 20.991 -7.530 -4.616 1.00 98.38 64 LYS A C 1
ATOM 500 O O . LYS A 1 64 ? 21.250 -8.626 -5.114 1.00 98.38 64 LYS A O 1
ATOM 505 N N . TYR A 1 65 ? 21.040 -6.391 -5.281 1.00 98.31 65 TYR A N 1
ATOM 506 C CA . TYR A 1 65 ? 21.317 -6.277 -6.708 1.00 98.31 65 TYR A CA 1
ATOM 507 C C . TYR A 1 65 ? 22.307 -5.139 -6.950 1.00 98.31 65 TYR A C 1
ATOM 509 O O . TYR A 1 65 ? 22.798 -4.503 -6.017 1.00 98.31 65 TYR A O 1
ATOM 517 N N . SER A 1 66 ? 22.738 -4.954 -8.191 1.00 98.00 66 SER A N 1
ATOM 518 C CA . SER A 1 66 ? 23.658 -3.873 -8.533 1.00 98.00 66 SER A CA 1
ATOM 519 C C . SER A 1 66 ? 23.194 -3.175 -9.790 1.00 98.00 66 SER A C 1
ATOM 521 O O . SER A 1 66 ? 22.762 -3.837 -10.728 1.00 98.00 66 SER A O 1
ATOM 523 N N . VAL A 1 67 ? 23.297 -1.853 -9.781 1.00 97.06 67 VAL A N 1
ATOM 524 C CA . VAL A 1 67 ? 22.890 -0.977 -10.880 1.00 97.06 67 VAL A CA 1
ATOM 525 C C . VAL A 1 67 ? 24.089 -0.177 -11.354 1.00 97.06 67 VAL A C 1
ATOM 527 O O . VAL A 1 67 ? 24.998 0.104 -10.568 1.00 97.06 67 VAL A O 1
ATOM 530 N N . ASP A 1 68 ? 24.120 0.153 -12.639 1.00 97.25 68 ASP A N 1
ATOM 531 C CA . ASP A 1 68 ? 25.170 0.997 -13.194 1.00 97.25 68 ASP A CA 1
ATOM 532 C C . ASP A 1 68 ? 24.927 2.465 -12.816 1.00 97.25 68 ASP A C 1
ATOM 534 O O . ASP A 1 68 ? 23.934 3.078 -13.207 1.00 97.25 68 ASP A O 1
ATOM 538 N N . LYS A 1 69 ? 25.858 3.038 -12.054 1.00 97.19 69 LYS A N 1
ATOM 539 C CA . LYS A 1 69 ? 25.835 4.445 -11.656 1.00 97.19 69 LYS A CA 1
ATOM 540 C C . LYS A 1 69 ? 25.970 5.386 -12.850 1.00 97.19 69 LYS A C 1
ATOM 542 O O . LYS A 1 69 ? 25.419 6.480 -12.796 1.00 97.19 69 LYS A O 1
ATOM 547 N N . VAL A 1 70 ? 26.688 4.986 -13.903 1.00 97.31 70 VAL A N 1
ATOM 548 C CA . VAL A 1 70 ? 26.805 5.799 -15.123 1.00 97.31 70 VAL A CA 1
ATOM 549 C C . VAL A 1 70 ? 25.445 5.896 -15.803 1.00 97.31 70 VAL A C 1
ATOM 551 O O . VAL A 1 70 ? 25.000 6.996 -16.105 1.00 97.31 70 VAL A O 1
ATOM 554 N N . LEU A 1 71 ? 24.744 4.768 -15.951 1.00 97.62 71 LEU A N 1
ATOM 555 C CA . LEU A 1 71 ? 23.380 4.755 -16.471 1.00 97.62 71 LEU A CA 1
ATOM 556 C C . LEU A 1 71 ? 22.423 5.611 -15.629 1.00 97.62 71 LEU A C 1
ATOM 558 O O . LEU A 1 71 ? 21.636 6.360 -16.196 1.00 97.62 71 LEU A O 1
ATOM 562 N N . TYR A 1 72 ? 22.501 5.540 -14.296 1.00 97.56 72 TYR A N 1
ATOM 563 C CA . TYR A 1 72 ? 21.726 6.433 -13.423 1.00 97.56 72 TYR A CA 1
ATOM 564 C C . TYR A 1 72 ? 22.015 7.915 -13.712 1.00 97.56 72 TYR A C 1
ATOM 566 O O . TYR A 1 72 ? 21.086 8.707 -13.851 1.00 97.56 72 TYR A O 1
ATOM 574 N N . GLU A 1 73 ? 23.290 8.302 -13.812 1.00 97.12 73 GLU A N 1
ATOM 575 C CA . GLU A 1 73 ? 23.672 9.688 -14.094 1.00 97.12 73 GLU A CA 1
ATOM 576 C C . GLU A 1 73 ? 23.179 10.145 -15.475 1.00 97.12 73 GLU A C 1
ATOM 578 O O . GLU A 1 73 ? 22.711 11.276 -15.604 1.00 97.12 73 GLU A O 1
ATOM 583 N N . ASP A 1 74 ? 23.236 9.282 -16.490 1.00 97.06 74 ASP A N 1
ATOM 584 C CA . ASP A 1 74 ? 22.732 9.587 -17.832 1.00 97.06 74 ASP A CA 1
ATOM 585 C C . ASP A 1 74 ? 21.198 9.702 -17.842 1.00 97.06 74 ASP A C 1
ATOM 587 O O . ASP A 1 74 ? 20.659 10.668 -18.386 1.00 97.06 74 ASP A O 1
ATOM 591 N N . ALA A 1 75 ? 20.487 8.780 -17.181 1.00 97.06 75 ALA A N 1
ATOM 592 C CA . ALA A 1 75 ? 19.029 8.811 -17.039 1.00 97.06 75 ALA A CA 1
ATOM 593 C C . ALA A 1 75 ? 18.557 10.099 -16.351 1.00 97.06 75 ALA A C 1
ATOM 595 O O . ALA A 1 75 ? 17.706 10.813 -16.875 1.00 97.06 75 ALA A O 1
ATOM 596 N N . LYS A 1 76 ? 19.203 10.465 -15.242 1.00 95.56 76 LYS A N 1
ATOM 597 C CA . LYS A 1 76 ? 18.891 11.677 -14.480 1.00 95.56 76 LYS A CA 1
ATOM 598 C C . LYS A 1 76 ? 19.115 12.975 -15.254 1.00 95.56 76 LYS A C 1
ATOM 600 O O . LYS A 1 76 ? 18.437 13.967 -15.017 1.00 95.56 76 LYS A O 1
ATOM 605 N N . ASN A 1 77 ? 20.098 12.996 -16.152 1.00 95.12 77 ASN A N 1
ATOM 606 C CA . ASN A 1 77 ? 20.396 14.168 -16.979 1.00 95.12 77 ASN A CA 1
ATOM 607 C C . ASN A 1 77 ? 19.661 14.151 -18.331 1.00 95.12 77 ASN A C 1
ATOM 609 O O . ASN A 1 77 ? 19.878 15.052 -19.146 1.00 95.12 77 ASN A O 1
ATOM 613 N N . THR A 1 78 ? 18.840 13.131 -18.590 1.00 95.12 78 THR A N 1
ATOM 614 C CA . THR A 1 78 ? 18.071 13.006 -19.829 1.00 95.12 78 THR A CA 1
ATOM 615 C C . THR A 1 78 ? 16.963 14.053 -19.869 1.00 95.12 78 THR A C 1
ATOM 617 O O . THR A 1 78 ? 16.340 14.362 -18.859 1.00 95.12 78 THR A O 1
ATOM 620 N N . ASP A 1 79 ? 16.715 14.601 -21.058 1.00 94.38 79 ASP A N 1
ATOM 621 C CA . ASP A 1 79 ? 15.559 15.456 -21.303 1.00 94.38 79 ASP A CA 1
ATOM 622 C C . ASP A 1 79 ? 14.275 14.611 -21.254 1.00 94.38 79 ASP A C 1
ATOM 624 O O . ASP A 1 79 ? 14.085 13.715 -22.081 1.00 94.38 79 ASP A O 1
ATOM 628 N N . LYS A 1 80 ? 13.425 14.877 -20.256 1.00 94.81 80 LYS A N 1
ATOM 629 C CA . LYS A 1 80 ? 12.176 14.151 -19.998 1.00 94.81 80 LYS A CA 1
ATOM 630 C C . LYS A 1 80 ? 10.961 14.819 -20.655 1.00 94.81 80 LYS A C 1
ATOM 632 O O . LYS A 1 80 ? 9.838 14.432 -20.379 1.00 94.81 80 LYS A O 1
ATOM 637 N N . TYR A 1 81 ? 11.141 15.791 -21.552 1.00 93.62 81 TYR A N 1
ATOM 638 C CA . TYR A 1 81 ? 10.017 16.388 -22.279 1.00 93.62 81 TYR A CA 1
ATOM 639 C C . TYR A 1 81 ? 9.623 15.598 -23.533 1.00 93.62 81 TYR A C 1
ATOM 641 O O . TYR A 1 81 ? 10.458 15.015 -24.225 1.00 93.62 81 TYR A O 1
ATOM 649 N N . VAL A 1 82 ? 8.332 15.660 -23.873 1.00 93.31 82 VAL A N 1
ATOM 650 C CA . VAL A 1 82 ? 7.811 15.217 -25.173 1.00 93.31 82 VAL A CA 1
ATOM 651 C C . VAL A 1 82 ? 7.782 16.393 -26.143 1.00 93.31 82 VAL A C 1
ATOM 653 O O . VAL A 1 82 ? 7.200 17.443 -25.859 1.00 93.31 82 VAL A O 1
ATOM 656 N N . TYR A 1 83 ? 8.355 16.206 -27.329 1.00 93.94 83 TYR A N 1
ATOM 657 C CA . TYR A 1 83 ? 8.317 17.194 -28.403 1.00 93.94 83 TYR A CA 1
ATOM 658 C C . TYR A 1 83 ? 7.361 16.742 -29.505 1.00 93.94 83 TYR A C 1
ATOM 660 O O . TYR A 1 83 ? 7.702 15.893 -30.322 1.00 93.94 83 TYR A O 1
ATOM 668 N N . LEU A 1 84 ? 6.165 17.333 -29.549 1.00 92.81 84 LEU A N 1
ATOM 669 C CA . LEU A 1 84 ? 5.146 17.026 -30.557 1.00 92.81 84 LEU A CA 1
ATOM 670 C C . LEU A 1 84 ? 5.386 17.819 -31.853 1.00 92.81 84 LEU A C 1
ATOM 672 O O . LEU A 1 84 ? 5.494 19.050 -31.832 1.00 92.81 84 LEU A O 1
ATOM 676 N N . TYR A 1 85 ? 5.422 17.126 -32.993 1.00 90.94 85 TYR A N 1
ATOM 677 C CA . TYR A 1 85 ? 5.559 17.731 -34.326 1.00 90.94 85 TYR A CA 1
ATOM 678 C C . TYR A 1 85 ? 4.264 17.686 -35.139 1.00 90.94 85 TYR A C 1
ATOM 680 O O . TYR A 1 85 ? 4.088 18.485 -36.066 1.00 90.94 85 TYR A O 1
ATOM 688 N N . GLU A 1 86 ? 3.341 16.810 -34.751 1.00 90.19 86 GLU A N 1
ATOM 689 C CA . GLU A 1 86 ? 1.976 16.740 -35.258 1.00 90.19 86 GLU A CA 1
ATOM 690 C C . GLU A 1 86 ? 0.942 16.894 -34.130 1.00 90.19 86 GLU A C 1
ATOM 692 O O . GLU A 1 86 ? 1.271 17.004 -32.949 1.00 90.19 86 GLU A O 1
ATOM 697 N N . ASN A 1 87 ? -0.338 16.957 -34.500 1.00 90.62 87 ASN A N 1
ATOM 698 C CA . ASN A 1 87 ? -1.432 17.039 -33.536 1.00 90.62 87 ASN A CA 1
ATOM 699 C C . ASN A 1 87 ? -1.819 15.633 -33.056 1.00 90.62 87 ASN A C 1
ATOM 701 O O . ASN A 1 87 ? -2.747 15.034 -33.608 1.00 90.62 87 ASN A O 1
ATOM 705 N N . ILE A 1 88 ? -1.102 15.148 -32.046 1.00 93.25 88 ILE A N 1
ATOM 706 C CA . ILE A 1 88 ? -1.353 13.885 -31.343 1.00 93.25 88 ILE A CA 1
ATOM 707 C C . ILE A 1 88 ? -2.344 14.136 -30.197 1.00 93.25 88 ILE A C 1
ATOM 709 O O . ILE A 1 88 ? -2.324 15.206 -29.589 1.00 93.25 88 ILE A O 1
ATOM 713 N N . SER A 1 89 ? -3.256 13.195 -29.943 1.00 94.88 89 SER A N 1
ATOM 714 C CA . SER A 1 89 ? -4.207 13.322 -28.827 1.00 94.88 89 SER A CA 1
ATOM 715 C C . SER A 1 89 ? -3.518 13.171 -27.470 1.00 94.88 89 SER A C 1
ATOM 717 O O . SER A 1 89 ? -2.500 12.487 -27.392 1.00 94.88 89 SER A O 1
ATOM 719 N N . ASP A 1 90 ? -4.089 13.763 -26.415 1.00 93.44 90 ASP A N 1
ATOM 720 C CA . ASP A 1 90 ? -3.515 13.685 -25.063 1.00 93.44 90 ASP A CA 1
ATOM 721 C C . ASP A 1 90 ? -3.337 12.241 -24.588 1.00 93.44 90 ASP A C 1
ATOM 723 O O . ASP A 1 90 ? -2.249 11.844 -24.198 1.00 93.44 90 ASP A O 1
ATOM 727 N N . GLU A 1 91 ? -4.357 11.408 -24.776 1.00 94.88 91 GLU A N 1
ATOM 728 C CA . GLU A 1 91 ? -4.298 9.972 -24.488 1.00 94.88 91 GLU A CA 1
ATOM 729 C C . GLU A 1 91 ? -3.153 9.250 -25.224 1.00 94.88 91 GLU A C 1
ATOM 731 O O . GLU A 1 91 ? -2.452 8.421 -24.639 1.00 94.88 91 GLU A O 1
ATOM 736 N N . GLU A 1 92 ? -2.941 9.565 -26.502 1.00 95.62 92 GLU A N 1
ATOM 737 C CA . GLU A 1 92 ? -1.934 8.898 -27.329 1.00 95.62 92 GLU A CA 1
ATOM 738 C C . GLU A 1 92 ? -0.512 9.320 -26.952 1.00 95.62 92 GLU A C 1
ATOM 740 O O . GLU A 1 92 ? 0.341 8.454 -26.749 1.00 95.62 92 GLU A O 1
ATOM 745 N N . TRP A 1 93 ? -0.237 10.624 -26.810 1.00 95.12 93 TRP A N 1
ATOM 746 C CA . TRP A 1 93 ? 1.116 11.049 -26.450 1.00 95.12 93 TRP A CA 1
ATOM 747 C C . TRP A 1 93 ? 1.453 10.713 -24.995 1.00 95.12 93 TRP A C 1
ATOM 749 O O . TRP A 1 93 ? 2.584 10.301 -24.746 1.00 95.12 93 TRP A O 1
ATOM 759 N N . THR A 1 94 ? 0.499 10.796 -24.062 1.00 96.00 94 THR A N 1
ATOM 760 C CA . THR A 1 94 ? 0.705 10.396 -22.660 1.00 96.00 94 THR A CA 1
ATOM 761 C C . THR A 1 94 ? 1.003 8.900 -22.550 1.00 96.00 94 THR A C 1
ATOM 763 O O . THR A 1 94 ? 1.914 8.496 -21.828 1.00 96.00 94 THR A O 1
ATOM 766 N N . SER A 1 95 ? 0.303 8.059 -23.318 1.00 97.38 95 SER A N 1
ATOM 767 C CA . SER A 1 95 ? 0.571 6.615 -23.341 1.00 97.38 95 SER A CA 1
ATOM 768 C C . SER A 1 95 ? 1.998 6.299 -23.793 1.00 97.38 95 SER A C 1
ATOM 770 O O . SER A 1 95 ? 2.702 5.527 -23.143 1.00 97.38 95 SER A O 1
ATOM 772 N N . GLU A 1 96 ? 2.439 6.897 -24.900 1.00 97.06 96 GLU A N 1
ATOM 773 C CA . GLU A 1 96 ? 3.792 6.686 -25.426 1.00 97.06 96 GLU A CA 1
ATOM 774 C C . GLU A 1 96 ? 4.878 7.316 -24.543 1.00 97.06 96 GLU A C 1
ATOM 776 O O . GLU A 1 96 ? 5.967 6.756 -24.422 1.00 97.06 96 GLU A O 1
ATOM 781 N N . TYR A 1 97 ? 4.563 8.421 -23.861 1.00 97.50 97 TYR A N 1
ATOM 782 C CA . TYR A 1 97 ? 5.437 9.038 -22.870 1.00 97.50 97 TYR A CA 1
ATOM 783 C C . TYR A 1 97 ? 5.799 8.057 -21.756 1.00 97.50 97 TYR A C 1
ATOM 785 O O . TYR A 1 97 ? 6.967 7.724 -21.591 1.00 97.50 97 TYR A O 1
ATOM 793 N N . TYR A 1 98 ? 4.812 7.503 -21.051 1.00 98.00 98 TYR A N 1
ATOM 794 C CA . TYR A 1 98 ? 5.087 6.552 -19.971 1.00 98.00 98 TYR A CA 1
ATOM 795 C C . TYR A 1 98 ? 5.689 5.233 -20.474 1.00 98.00 98 TYR A C 1
ATOM 797 O O . TYR A 1 98 ? 6.559 4.645 -19.824 1.00 98.00 98 TYR A O 1
ATOM 805 N N . ARG A 1 99 ? 5.286 4.776 -21.667 1.00 98.00 99 ARG A N 1
ATOM 806 C CA . ARG A 1 99 ? 5.898 3.609 -22.320 1.00 98.00 99 ARG A CA 1
ATOM 807 C C . ARG A 1 99 ? 7.388 3.809 -22.589 1.00 98.00 99 ARG A C 1
ATOM 809 O O . ARG A 1 99 ? 8.122 2.826 -22.493 1.00 98.00 99 ARG A O 1
ATOM 816 N N . SER A 1 100 ? 7.855 5.025 -22.882 1.00 97.62 100 SER A N 1
ATOM 817 C CA . SER A 1 100 ? 9.276 5.269 -23.164 1.00 97.62 100 SER A CA 1
ATOM 818 C C . SER A 1 100 ? 10.171 5.032 -21.940 1.00 97.62 100 SER A C 1
ATOM 820 O O . SER A 1 100 ? 11.283 4.523 -22.089 1.00 97.62 100 SER A O 1
ATOM 822 N N . PHE A 1 101 ? 9.669 5.281 -20.724 1.00 98.31 101 PHE A N 1
ATOM 823 C CA . PHE A 1 101 ? 10.373 4.937 -19.483 1.00 98.31 101 PHE A CA 1
ATOM 824 C C . PHE A 1 101 ? 10.400 3.426 -19.241 1.00 98.31 101 PHE A C 1
ATOM 826 O O . PHE A 1 101 ? 11.457 2.866 -18.942 1.00 98.31 101 PHE A O 1
ATOM 833 N N . VAL A 1 102 ? 9.256 2.752 -19.415 1.00 97.62 102 VAL A N 1
ATOM 834 C CA . VAL A 1 102 ? 9.130 1.303 -19.177 1.00 97.62 102 VAL A CA 1
ATOM 835 C C . VAL A 1 102 ? 9.954 0.488 -20.180 1.00 97.62 102 VAL A C 1
ATOM 837 O O . VAL A 1 102 ? 10.637 -0.456 -19.777 1.00 97.62 102 VAL A O 1
ATOM 840 N N . TYR A 1 103 ? 9.904 0.850 -21.467 1.00 96.06 103 TYR A N 1
ATOM 841 C CA . TYR A 1 103 ? 10.558 0.137 -22.573 1.00 96.06 103 TYR A CA 1
ATOM 842 C C . TYR A 1 103 ? 11.954 0.639 -22.931 1.00 96.06 103 TYR A C 1
ATOM 844 O O . TYR A 1 103 ? 12.537 0.140 -23.897 1.00 96.06 103 TYR A O 1
ATOM 852 N N . SER A 1 104 ? 12.499 1.605 -22.192 1.00 95.50 104 SER A N 1
ATOM 853 C CA . SER A 1 104 ? 13.877 2.040 -22.405 1.00 95.50 104 SER A CA 1
ATOM 854 C C . SER A 1 104 ? 14.812 0.826 -22.404 1.00 95.50 104 SER A C 1
ATOM 856 O O . SER A 1 104 ? 14.832 0.041 -21.454 1.00 95.50 104 SER A O 1
ATOM 858 N N . GLU A 1 105 ? 15.585 0.657 -23.482 1.00 93.25 105 GLU A N 1
ATOM 859 C CA . GLU A 1 105 ? 16.419 -0.536 -23.701 1.00 93.25 105 GLU A CA 1
ATOM 860 C C . GLU A 1 105 ? 17.461 -0.743 -22.593 1.00 93.25 105 GLU A C 1
ATOM 862 O O . GLU A 1 105 ? 17.882 -1.867 -22.318 1.00 93.25 105 GLU A O 1
ATOM 867 N N . TYR A 1 106 ? 17.834 0.338 -21.906 1.00 95.25 106 TYR A N 1
ATOM 868 C CA . TYR A 1 106 ? 18.776 0.315 -20.795 1.00 95.25 106 TYR A CA 1
ATOM 869 C C . TYR A 1 106 ? 18.156 -0.186 -19.484 1.00 95.25 106 TYR A C 1
ATOM 871 O O . TYR A 1 106 ? 18.886 -0.536 -18.557 1.00 95.25 106 TYR A O 1
ATOM 879 N N . MET A 1 107 ? 16.824 -0.248 -19.382 1.00 97.19 107 MET A N 1
ATOM 880 C CA . MET A 1 107 ? 16.150 -0.747 -18.181 1.00 97.19 107 MET A CA 1
ATOM 881 C C . MET A 1 107 ? 16.153 -2.276 -18.102 1.00 97.19 107 MET A C 1
ATOM 883 O O . MET A 1 107 ? 15.987 -2.822 -17.016 1.00 97.19 107 MET A O 1
ATOM 887 N N . ASP A 1 108 ? 16.419 -2.988 -19.200 1.00 96.12 108 ASP A N 1
ATOM 888 C CA . ASP A 1 108 ? 16.435 -4.456 -19.223 1.00 96.12 108 ASP A CA 1
ATOM 889 C C . ASP A 1 108 ? 17.446 -5.057 -18.237 1.00 96.12 108 ASP A C 1
ATOM 891 O O . ASP A 1 108 ? 17.118 -6.001 -17.513 1.00 96.12 108 ASP A O 1
ATOM 895 N N . GLU A 1 109 ? 18.656 -4.493 -18.157 1.00 96.00 109 GLU A N 1
ATOM 896 C CA . GLU A 1 109 ? 19.665 -4.940 -17.187 1.00 96.00 109 GLU A CA 1
ATOM 897 C C . GLU A 1 109 ? 19.265 -4.604 -15.744 1.00 96.00 109 GLU A C 1
ATOM 899 O O . GLU A 1 109 ? 19.530 -5.391 -14.832 1.00 96.00 109 GLU A O 1
ATOM 904 N N . VAL A 1 110 ? 18.590 -3.470 -15.537 1.00 98.31 110 VAL A N 1
ATOM 905 C CA . VAL A 1 110 ? 18.096 -3.030 -14.224 1.00 98.31 110 VAL A CA 1
ATOM 906 C C . VAL A 1 110 ? 17.001 -3.976 -13.733 1.00 98.31 110 VAL A C 1
ATOM 908 O O . VAL A 1 110 ? 17.109 -4.525 -12.633 1.00 98.31 110 VAL A O 1
ATOM 911 N N . TYR A 1 111 ? 15.993 -4.241 -14.569 1.00 98.69 111 TYR A N 1
ATOM 912 C CA . TYR A 1 111 ? 14.924 -5.184 -14.258 1.00 98.69 111 TYR A CA 1
ATOM 913 C C . TYR A 1 111 ? 15.481 -6.580 -13.976 1.00 98.69 111 TYR A C 1
ATOM 915 O O . TYR A 1 111 ? 15.132 -7.178 -12.962 1.00 98.69 111 TYR A O 1
ATOM 923 N N . GLU A 1 112 ? 16.386 -7.101 -14.811 1.00 98.50 112 GLU A N 1
ATOM 924 C CA . GLU A 1 112 ? 16.951 -8.440 -14.604 1.00 98.50 112 GLU A CA 1
ATOM 925 C C . GLU A 1 112 ? 17.802 -8.528 -13.325 1.00 98.50 112 GLU A C 1
ATOM 927 O O . GLU A 1 112 ? 17.771 -9.554 -12.639 1.00 98.50 112 GLU A O 1
ATOM 932 N N . ALA A 1 113 ? 18.519 -7.466 -12.943 1.00 98.44 113 ALA A N 1
ATOM 933 C CA . ALA A 1 113 ? 19.278 -7.441 -11.692 1.00 98.44 113 ALA A CA 1
ATOM 934 C C . ALA A 1 113 ? 18.361 -7.560 -10.458 1.00 98.44 113 ALA A C 1
ATOM 936 O O . ALA A 1 113 ? 18.645 -8.345 -9.540 1.00 98.44 113 ALA A O 1
ATOM 937 N N . ILE A 1 114 ? 17.246 -6.824 -10.454 1.00 98.81 114 ILE A N 1
ATOM 938 C CA . ILE A 1 114 ? 16.234 -6.844 -9.387 1.00 98.81 114 ILE A CA 1
ATOM 939 C C . ILE A 1 114 ? 15.502 -8.193 -9.379 1.00 98.81 114 ILE A C 1
ATOM 941 O O . ILE A 1 114 ? 15.499 -8.911 -8.370 1.00 98.81 114 ILE A O 1
ATOM 945 N N . LEU A 1 115 ? 14.941 -8.591 -10.525 1.00 98.88 115 LEU A N 1
ATOM 946 C CA . LEU A 1 115 ? 14.181 -9.830 -10.691 1.00 98.88 115 LEU A CA 1
ATOM 947 C C . LEU A 1 115 ? 15.035 -11.060 -10.390 1.00 98.88 115 LEU A C 1
ATOM 949 O O . LEU A 1 115 ? 14.565 -11.986 -9.735 1.00 98.88 115 LEU A O 1
ATOM 953 N N . GLY A 1 116 ? 16.319 -11.061 -10.749 1.00 98.75 116 GLY A N 1
ATOM 954 C CA . GLY A 1 116 ? 17.252 -12.130 -10.395 1.00 98.75 116 GLY A CA 1
ATOM 955 C C . GLY A 1 116 ? 17.401 -12.343 -8.882 1.00 98.75 116 GLY A C 1
ATOM 956 O O . GLY A 1 116 ? 17.695 -13.458 -8.440 1.00 98.75 116 GLY A O 1
ATOM 957 N N . SER A 1 117 ? 17.176 -11.310 -8.066 1.00 98.69 117 SER A N 1
ATOM 958 C CA . SER A 1 117 ? 17.129 -11.427 -6.603 1.00 98.69 117 SER A CA 1
ATOM 959 C C . SER A 1 117 ? 15.756 -11.875 -6.108 1.00 98.69 117 SER A C 1
ATOM 961 O O . SER A 1 117 ? 15.679 -12.795 -5.293 1.00 98.69 117 SER A O 1
ATOM 963 N N . LEU A 1 118 ? 14.677 -11.313 -6.654 1.00 98.81 118 LEU A N 1
ATOM 964 C CA . LEU A 1 118 ? 13.304 -11.684 -6.298 1.00 98.81 118 LEU A CA 1
ATOM 965 C C . LEU A 1 118 ? 12.968 -13.137 -6.677 1.00 98.81 118 LEU A C 1
ATOM 967 O O . LEU A 1 118 ? 12.330 -13.840 -5.898 1.00 98.81 118 LEU A O 1
ATOM 971 N N . ARG A 1 119 ? 13.462 -13.648 -7.812 1.00 98.88 119 ARG A N 1
ATOM 972 C CA . ARG A 1 119 ? 13.322 -15.062 -8.212 1.00 98.88 119 ARG A CA 1
ATOM 973 C C . ARG A 1 119 ? 13.974 -16.012 -7.202 1.00 98.88 119 ARG A C 1
ATOM 975 O O . ARG A 1 119 ? 13.433 -17.079 -6.934 1.00 98.88 119 ARG A O 1
ATOM 982 N N . LYS A 1 120 ? 15.092 -15.627 -6.570 1.00 98.62 120 LYS A N 1
ATOM 983 C CA . LYS A 1 120 ? 15.698 -16.442 -5.496 1.00 98.62 120 LYS A CA 1
ATOM 984 C C . LYS A 1 120 ? 14.774 -16.535 -4.287 1.00 98.62 120 LYS A C 1
ATOM 986 O O . LYS A 1 120 ? 14.660 -17.612 -3.710 1.00 98.62 120 LYS A O 1
ATOM 991 N N . VAL A 1 121 ? 14.117 -15.434 -3.919 1.00 98.62 121 VAL A N 1
ATOM 992 C CA . VAL A 1 121 ? 13.123 -15.413 -2.835 1.00 98.62 121 VAL A CA 1
ATOM 993 C C . VAL A 1 121 ? 11.914 -16.271 -3.215 1.00 98.62 121 VAL A C 1
ATOM 995 O O . VAL A 1 121 ? 11.514 -17.131 -2.430 1.00 98.62 121 VAL A O 1
ATOM 998 N N . LYS A 1 122 ? 11.403 -16.120 -4.446 1.00 98.56 122 LYS A N 1
ATOM 999 C CA . LYS A 1 122 ? 10.337 -16.958 -5.019 1.00 98.56 122 LYS A CA 1
ATOM 1000 C C . LYS A 1 122 ? 10.644 -18.446 -4.867 1.00 98.56 122 LYS A C 1
ATOM 1002 O O . LYS A 1 122 ? 9.822 -19.187 -4.334 1.00 98.56 122 LYS A O 1
ATOM 1007 N N . ASP A 1 123 ? 11.835 -18.874 -5.281 1.00 98.50 123 ASP A N 1
ATOM 1008 C CA . ASP A 1 123 ? 12.262 -20.273 -5.215 1.00 98.50 123 ASP A CA 1
ATOM 1009 C C . ASP A 1 123 ? 12.428 -20.761 -3.767 1.00 98.50 123 ASP A C 1
ATOM 1011 O O . ASP A 1 123 ? 12.003 -21.866 -3.424 1.00 98.50 123 ASP A O 1
ATOM 1015 N N . GLN A 1 124 ? 13.025 -19.939 -2.898 1.00 97.94 124 GLN A N 1
ATOM 1016 C CA . GLN A 1 124 ? 13.249 -20.271 -1.486 1.00 97.94 124 GLN A CA 1
ATOM 1017 C C . GLN A 1 124 ? 11.943 -20.460 -0.714 1.00 97.94 124 GLN A C 1
ATOM 1019 O O . GLN A 1 124 ? 11.838 -21.392 0.086 1.00 97.94 124 GLN A O 1
ATOM 1024 N N . LEU A 1 125 ? 10.958 -19.597 -0.961 1.00 97.25 125 LEU A N 1
ATOM 1025 C CA . LEU A 1 125 ? 9.646 -19.652 -0.320 1.00 97.25 125 LEU A CA 1
ATOM 1026 C C . LEU A 1 125 ? 8.642 -20.522 -1.091 1.00 97.25 125 LEU A C 1
ATOM 1028 O O . LEU A 1 125 ? 7.555 -20.786 -0.586 1.00 97.25 125 LEU A O 1
ATOM 1032 N N . SER A 1 126 ? 9.019 -21.025 -2.274 1.00 97.62 126 SER A N 1
ATOM 1033 C CA . SER A 1 126 ? 8.155 -21.814 -3.163 1.00 97.62 126 SER A CA 1
ATOM 1034 C C . SER A 1 126 ? 6.851 -21.091 -3.522 1.00 97.62 126 SER A C 1
ATOM 1036 O O . SER A 1 126 ? 5.777 -21.695 -3.493 1.00 97.62 126 SER A O 1
ATOM 1038 N N . LEU A 1 127 ? 6.962 -19.800 -3.845 1.00 98.38 127 LEU A N 1
ATOM 1039 C CA . LEU A 1 127 ? 5.821 -18.938 -4.146 1.00 98.38 127 LEU A CA 1
ATOM 1040 C C . LEU A 1 127 ? 5.140 -19.350 -5.456 1.00 98.38 127 LEU A C 1
ATOM 1042 O O . LEU A 1 127 ? 5.803 -19.615 -6.467 1.00 98.38 127 LEU A O 1
ATOM 1046 N N . ASP A 1 128 ? 3.808 -19.366 -5.441 1.00 98.06 128 ASP A N 1
ATOM 1047 C CA . ASP A 1 128 ? 2.999 -19.439 -6.656 1.00 98.06 128 ASP A CA 1
ATOM 1048 C C . ASP A 1 128 ? 3.033 -18.111 -7.448 1.00 98.06 128 ASP A C 1
ATOM 1050 O O . ASP A 1 128 ? 3.717 -17.158 -7.073 1.00 98.06 128 ASP A O 1
ATOM 1054 N N . ASN A 1 129 ? 2.360 -18.054 -8.602 1.00 98.06 129 ASN A N 1
ATOM 1055 C CA . ASN A 1 129 ? 2.380 -16.848 -9.438 1.00 98.06 129 ASN A CA 1
ATOM 1056 C C . ASN A 1 129 ? 1.693 -15.652 -8.753 1.00 98.06 129 ASN A C 1
ATOM 1058 O O . ASN A 1 129 ? 2.186 -14.538 -8.864 1.00 98.06 129 ASN A O 1
ATOM 1062 N N . ASP A 1 130 ? 0.609 -15.861 -8.001 1.00 98.38 130 ASP A N 1
ATOM 1063 C CA . ASP A 1 130 ? -0.054 -14.751 -7.305 1.00 98.38 130 ASP A CA 1
ATOM 1064 C C . ASP A 1 130 ? 0.842 -14.217 -6.181 1.00 98.3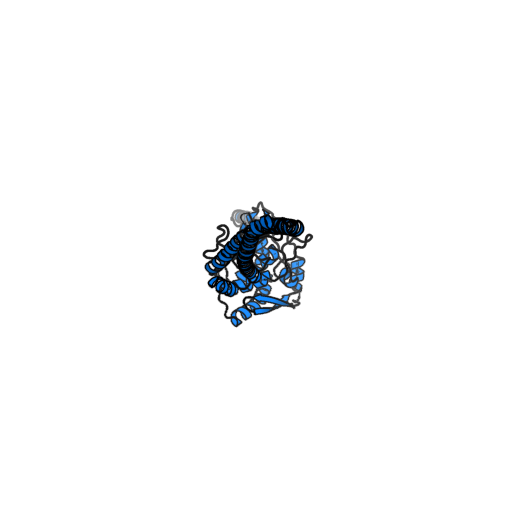8 130 ASP A C 1
ATOM 1066 O O . ASP A 1 130 ? 1.054 -13.014 -6.072 1.00 98.38 130 ASP A O 1
ATOM 1070 N N . GLU A 1 131 ? 1.442 -15.110 -5.391 1.00 98.69 131 GLU A N 1
ATOM 1071 C CA . GLU A 1 131 ? 2.409 -14.733 -4.356 1.00 98.69 131 GLU A CA 1
ATOM 1072 C C . GLU A 1 131 ? 3.658 -14.059 -4.922 1.00 98.69 131 GLU A C 1
ATOM 1074 O O . GLU A 1 131 ? 4.253 -13.205 -4.271 1.00 98.69 131 GLU A O 1
ATOM 1079 N N . TYR A 1 132 ? 4.094 -14.451 -6.116 1.00 98.81 132 TYR A N 1
ATOM 1080 C CA . TYR A 1 132 ? 5.257 -13.834 -6.729 1.00 98.81 132 TYR A CA 1
ATOM 1081 C C . TYR A 1 132 ? 4.953 -12.433 -7.266 1.00 98.81 132 TYR A C 1
ATOM 1083 O O . TYR A 1 132 ? 5.781 -11.541 -7.096 1.00 98.81 132 TYR A O 1
ATOM 1091 N N . ALA A 1 133 ? 3.769 -12.219 -7.851 1.00 98.75 133 ALA A N 1
ATOM 1092 C CA . ALA A 1 133 ? 3.296 -10.874 -8.174 1.00 98.75 133 ALA A CA 1
ATOM 1093 C C . ALA A 1 133 ? 3.213 -10.009 -6.905 1.00 98.75 133 ALA A C 1
ATOM 1095 O O . ALA A 1 133 ? 3.740 -8.903 -6.890 1.00 98.75 133 ALA A O 1
ATOM 1096 N N . GLU A 1 134 ? 2.660 -10.551 -5.814 1.00 98.81 134 GLU A N 1
ATOM 1097 C CA . GLU A 1 134 ? 2.591 -9.873 -4.510 1.00 98.81 134 GLU A CA 1
ATOM 1098 C C . GLU A 1 134 ? 3.977 -9.528 -3.956 1.00 98.81 134 GLU A C 1
ATOM 1100 O O . GLU A 1 134 ? 4.165 -8.431 -3.446 1.00 98.81 134 GLU A O 1
ATOM 1105 N N . LEU A 1 135 ? 4.965 -10.421 -4.079 1.00 98.88 135 LEU A N 1
ATOM 1106 C CA . LEU A 1 135 ? 6.340 -10.147 -3.653 1.00 98.88 135 LEU A CA 1
ATOM 1107 C C . LEU A 1 135 ? 6.944 -8.963 -4.423 1.00 98.88 135 LEU A C 1
ATOM 1109 O O . LEU A 1 135 ? 7.595 -8.114 -3.818 1.00 98.88 135 LEU A O 1
ATOM 1113 N N . ILE A 1 136 ? 6.746 -8.918 -5.746 1.00 98.88 136 ILE A N 1
ATOM 1114 C CA . ILE A 1 136 ? 7.228 -7.820 -6.597 1.00 98.88 136 ILE A CA 1
ATOM 1115 C C . ILE A 1 136 ? 6.523 -6.513 -6.212 1.00 98.88 136 ILE A C 1
ATOM 1117 O O . ILE A 1 136 ? 7.193 -5.498 -6.031 1.00 98.88 136 ILE A O 1
ATOM 1121 N N . SER A 1 137 ? 5.199 -6.545 -6.033 1.00 98.75 137 SER A N 1
ATOM 1122 C CA . SER A 1 137 ? 4.413 -5.386 -5.600 1.00 98.75 137 SER A CA 1
ATOM 1123 C C . SER A 1 137 ? 4.872 -4.859 -4.245 1.00 98.75 137 SER A C 1
ATOM 1125 O O . SER A 1 137 ? 5.186 -3.679 -4.144 1.00 98.75 137 SER A O 1
ATOM 1127 N N . VAL A 1 138 ? 4.996 -5.722 -3.233 1.00 98.69 138 VAL A N 1
ATOM 1128 C CA . VAL A 1 138 ? 5.408 -5.322 -1.879 1.00 98.69 138 VAL A CA 1
ATOM 1129 C C . VAL A 1 138 ? 6.833 -4.773 -1.861 1.00 98.69 138 VAL A C 1
ATOM 1131 O O . VAL A 1 138 ? 7.100 -3.810 -1.147 1.00 98.69 138 VAL A O 1
ATOM 1134 N N . TYR A 1 139 ? 7.743 -5.329 -2.669 1.00 98.75 139 TYR A N 1
ATOM 1135 C CA . TYR A 1 139 ? 9.075 -4.752 -2.838 1.00 98.75 139 TYR A CA 1
ATOM 1136 C C . TYR A 1 139 ? 8.990 -3.296 -3.317 1.00 98.75 139 TYR A C 1
ATOM 1138 O O . TYR A 1 139 ? 9.532 -2.410 -2.660 1.00 98.75 139 TYR A O 1
ATOM 1146 N N . VAL A 1 140 ? 8.274 -3.025 -4.412 1.00 98.75 140 VAL A N 1
ATOM 1147 C CA . VAL A 1 140 ? 8.180 -1.655 -4.938 1.00 98.75 140 VAL A CA 1
ATOM 1148 C C . VAL A 1 140 ? 7.428 -0.735 -3.977 1.00 98.75 140 VAL A C 1
ATOM 1150 O O . VAL A 1 140 ? 7.876 0.385 -3.746 1.00 98.75 140 VAL A O 1
ATOM 1153 N N . GLN A 1 141 ? 6.346 -1.211 -3.356 1.00 97.69 141 GLN A N 1
ATOM 1154 C CA . GLN A 1 141 ? 5.601 -0.478 -2.325 1.00 97.69 141 GLN A CA 1
ATOM 1155 C C . GLN A 1 141 ? 6.491 -0.103 -1.131 1.00 97.69 141 GLN A C 1
ATOM 1157 O O . GLN A 1 141 ? 6.317 0.967 -0.561 1.00 97.69 141 GLN A O 1
ATOM 1162 N N . SER A 1 142 ? 7.484 -0.932 -0.787 1.00 97.38 142 SER A N 1
ATOM 1163 C CA . SER A 1 142 ? 8.402 -0.669 0.329 1.00 97.38 142 SER A CA 1
ATOM 1164 C C . SER A 1 142 ? 9.446 0.424 0.069 1.00 97.38 142 SER A C 1
ATOM 1166 O O . SER A 1 142 ? 10.032 0.926 1.029 1.00 97.38 142 SER A O 1
ATOM 1168 N N . ILE A 1 143 ? 9.662 0.820 -1.192 1.00 97.56 143 ILE A N 1
ATOM 1169 C CA . ILE A 1 143 ? 10.532 1.957 -1.530 1.00 97.56 143 ILE A CA 1
ATOM 1170 C C . ILE A 1 143 ? 9.897 3.242 -0.962 1.00 97.56 143 ILE A C 1
ATOM 1172 O O . ILE A 1 143 ? 8.708 3.465 -1.187 1.00 97.56 143 ILE A O 1
ATOM 1176 N N . PRO A 1 144 ? 10.630 4.113 -0.253 1.00 95.88 144 PRO A N 1
ATOM 1177 C CA . PRO A 1 144 ? 10.073 5.343 0.310 1.00 95.88 144 PRO A CA 1
ATOM 1178 C C . PRO A 1 144 ? 9.322 6.219 -0.709 1.00 95.88 144 PRO A C 1
ATOM 1180 O O . PRO A 1 144 ? 9.865 6.575 -1.755 1.00 95.88 144 PRO A O 1
ATOM 1183 N N . TYR A 1 145 ? 8.089 6.614 -0.373 1.00 92.69 145 TYR A N 1
ATOM 1184 C CA . TYR A 1 145 ? 7.332 7.600 -1.147 1.00 92.69 145 TYR A CA 1
ATOM 1185 C C . TYR A 1 145 ? 7.851 9.015 -0.863 1.00 92.69 145 TYR A C 1
ATOM 1187 O O . TYR A 1 145 ? 7.730 9.500 0.266 1.00 92.69 145 TYR A O 1
ATOM 1195 N N . LEU A 1 146 ? 8.433 9.682 -1.864 1.00 89.88 146 LEU A N 1
ATOM 1196 C CA . LEU A 1 146 ? 8.933 11.056 -1.752 1.00 89.88 146 LEU A CA 1
ATOM 1197 C C . LEU A 1 146 ? 8.588 11.864 -3.006 1.00 89.88 146 LEU A C 1
ATOM 1199 O O . LEU A 1 146 ? 9.090 11.577 -4.083 1.00 89.88 146 LEU A O 1
ATOM 1203 N N . THR A 1 147 ? 7.822 12.940 -2.827 1.00 83.31 147 THR A N 1
ATOM 1204 C CA . THR A 1 147 ? 7.537 13.925 -3.881 1.00 83.31 147 THR A CA 1
ATOM 1205 C C . THR A 1 147 ? 8.575 15.053 -3.852 1.00 83.31 147 THR A C 1
ATOM 1207 O O . THR A 1 147 ? 8.707 15.720 -2.811 1.00 83.31 147 THR A O 1
ATOM 1210 N N . ASP A 1 148 ? 9.260 15.344 -4.962 1.00 78.50 148 ASP A N 1
ATOM 1211 C CA . ASP A 1 148 ? 10.031 16.589 -5.103 1.00 78.50 148 ASP A CA 1
ATOM 1212 C C . ASP A 1 148 ? 9.170 17.667 -5.768 1.00 78.50 148 ASP A C 1
ATOM 1214 O O . ASP A 1 148 ? 8.829 17.621 -6.940 1.00 78.50 148 ASP A O 1
ATOM 1218 N N . ARG A 1 149 ? 8.836 18.717 -5.016 1.00 74.19 149 ARG A N 1
ATOM 1219 C CA . ARG A 1 149 ? 8.025 19.828 -5.544 1.00 74.19 149 ARG A CA 1
ATOM 1220 C C . ARG A 1 149 ? 8.735 20.657 -6.619 1.00 74.19 149 ARG A C 1
ATOM 1222 O O . ARG A 1 149 ? 8.107 21.549 -7.185 1.00 74.19 149 ARG A O 1
ATOM 1229 N N . ASN A 1 150 ? 10.040 20.467 -6.811 1.00 74.44 150 ASN A N 1
ATOM 1230 C CA . ASN A 1 150 ? 10.826 21.178 -7.819 1.00 74.44 150 ASN A CA 1
ATOM 1231 C C . ASN A 1 150 ? 11.162 20.311 -9.035 1.00 74.44 150 ASN A C 1
ATOM 1233 O O . ASN A 1 150 ? 11.639 20.872 -10.020 1.00 74.44 150 ASN A O 1
ATOM 1237 N N . ASP A 1 151 ? 10.950 18.999 -8.943 1.00 77.19 151 ASP A N 1
ATOM 1238 C CA . ASP A 1 151 ? 11.226 18.020 -9.989 1.00 77.19 151 ASP A CA 1
ATOM 1239 C C . ASP A 1 151 ? 10.104 16.980 -9.964 1.00 77.19 151 ASP A C 1
ATOM 1241 O O . ASP A 1 151 ? 10.100 16.068 -9.143 1.00 77.19 151 ASP A O 1
ATOM 1245 N N . THR A 1 152 ? 9.101 17.218 -10.802 1.00 82.56 152 THR A N 1
ATOM 1246 C CA . THR A 1 152 ? 7.904 16.379 -10.942 1.00 82.56 152 THR A CA 1
ATOM 1247 C C . THR A 1 152 ? 7.983 15.517 -12.199 1.00 82.56 152 THR A C 1
ATOM 1249 O O . THR A 1 152 ? 6.959 15.031 -12.668 1.00 82.56 152 THR A O 1
ATOM 1252 N N . ASP A 1 153 ? 9.160 15.434 -12.827 1.00 90.81 153 ASP A N 1
ATOM 1253 C CA . ASP A 1 153 ? 9.327 14.656 -14.044 1.00 90.81 153 ASP A CA 1
ATOM 1254 C C . ASP A 1 153 ? 9.534 13.178 -13.662 1.00 90.81 153 ASP A C 1
ATOM 1256 O O . ASP A 1 153 ? 10.461 12.891 -12.893 1.00 90.81 153 ASP A O 1
ATOM 1260 N N . PRO A 1 154 ? 8.767 12.228 -14.235 1.00 93.75 154 PRO A N 1
ATOM 1261 C CA . PRO A 1 154 ? 8.914 10.817 -13.912 1.00 93.75 154 PRO A CA 1
ATOM 1262 C C . PRO A 1 154 ? 10.349 10.319 -14.062 1.00 93.75 154 PRO A C 1
ATOM 1264 O O . PRO A 1 154 ? 11.120 10.708 -14.949 1.00 93.75 154 PRO A O 1
ATOM 1267 N N . LYS A 1 155 ? 10.732 9.418 -13.177 1.00 96.69 155 LYS A N 1
ATOM 1268 C CA . LYS A 1 155 ? 12.034 8.771 -13.141 1.00 96.69 155 LYS A CA 1
ATOM 1269 C C . LYS A 1 155 ? 12.044 7.531 -14.015 1.00 96.69 155 LYS A C 1
ATOM 1271 O O . LYS A 1 155 ? 11.102 6.738 -14.055 1.00 96.69 155 LYS A O 1
ATOM 1276 N N . TYR A 1 156 ? 13.177 7.294 -14.667 1.00 98.38 156 TYR A N 1
ATOM 1277 C CA . TYR A 1 156 ? 13.467 5.959 -15.168 1.00 98.38 156 TYR A CA 1
ATOM 1278 C C . TYR A 1 156 ? 13.632 4.989 -13.985 1.00 98.38 156 TYR A C 1
ATOM 1280 O O . TYR A 1 156 ? 14.173 5.379 -12.949 1.00 98.38 156 TYR A O 1
ATOM 1288 N N . PRO A 1 157 ? 13.286 3.698 -14.144 1.00 98.56 157 PRO A N 1
ATOM 1289 C CA . PRO A 1 157 ? 13.431 2.686 -13.094 1.00 98.56 157 PRO A CA 1
ATOM 1290 C C . PRO A 1 157 ? 14.791 2.677 -12.380 1.00 98.56 157 PRO A C 1
ATOM 1292 O O . PRO A 1 157 ? 14.854 2.431 -11.177 1.00 98.56 157 PRO A O 1
ATOM 1295 N N . VAL A 1 158 ? 15.886 2.958 -13.104 1.00 98.56 158 VAL A N 1
ATOM 1296 C CA . VAL A 1 158 ? 17.239 3.049 -12.530 1.00 98.56 158 VAL A CA 1
ATOM 1297 C C . VAL A 1 158 ? 17.380 4.185 -11.513 1.00 98.56 158 VAL A C 1
ATOM 1299 O O . VAL A 1 158 ? 18.075 4.011 -10.516 1.00 98.56 158 VAL A O 1
ATOM 1302 N N . GLU A 1 159 ? 16.731 5.327 -11.742 1.00 98.50 159 GLU A N 1
ATOM 1303 C CA . GLU A 1 159 ? 16.736 6.471 -10.830 1.00 98.50 159 GLU A CA 1
ATOM 1304 C C . GLU A 1 159 ? 15.962 6.130 -9.556 1.00 98.50 159 GLU A C 1
ATOM 1306 O O . GLU A 1 159 ? 16.511 6.295 -8.470 1.00 98.50 159 GLU A O 1
ATOM 1311 N N . THR A 1 160 ? 14.757 5.559 -9.673 1.00 98.06 160 THR A N 1
ATOM 1312 C CA . THR A 1 160 ? 13.917 5.178 -8.522 1.00 98.06 160 THR A CA 1
ATOM 1313 C C . THR A 1 160 ? 14.648 4.240 -7.560 1.00 98.06 160 THR A C 1
ATOM 1315 O O . THR A 1 160 ? 14.646 4.464 -6.349 1.00 98.06 160 THR A O 1
ATOM 1318 N N . VAL A 1 161 ? 15.319 3.205 -8.083 1.00 98.25 161 VAL A N 1
ATOM 1319 C CA . VAL A 1 161 ? 16.055 2.252 -7.233 1.00 98.25 161 VAL A CA 1
ATOM 1320 C C . VAL A 1 161 ? 17.392 2.803 -6.740 1.00 98.25 161 VAL A C 1
ATOM 1322 O O . VAL A 1 161 ? 17.800 2.499 -5.625 1.00 98.25 161 VAL A O 1
ATOM 1325 N N . TYR A 1 162 ? 18.091 3.622 -7.536 1.00 98.12 162 TYR A N 1
ATOM 1326 C CA . TYR A 1 162 ? 19.367 4.212 -7.119 1.00 98.12 162 TYR A CA 1
ATOM 1327 C C . TYR A 1 162 ? 19.182 5.271 -6.026 1.00 98.12 162 TYR A C 1
ATOM 1329 O O . TYR A 1 162 ? 20.007 5.376 -5.117 1.00 98.12 162 T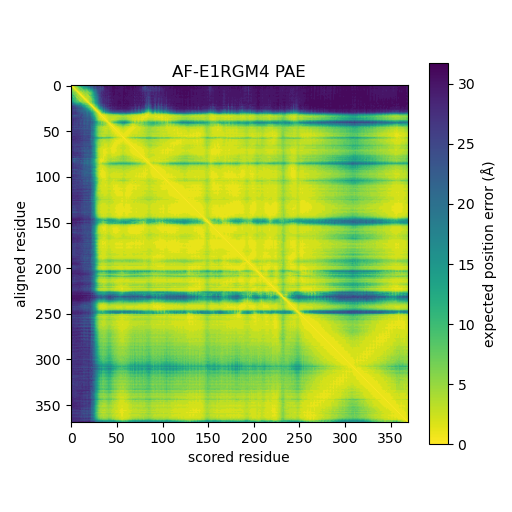YR A O 1
ATOM 1337 N N . GLU A 1 163 ? 18.117 6.066 -6.118 1.00 97.12 163 GLU A N 1
ATOM 1338 C CA . GLU A 1 163 ? 17.785 7.112 -5.148 1.00 97.12 163 GLU A CA 1
ATOM 1339 C C . GLU A 1 163 ? 17.026 6.591 -3.924 1.00 97.12 163 GLU A C 1
ATOM 1341 O O . GLU A 1 163 ? 16.825 7.362 -2.984 1.00 97.12 163 GLU A O 1
ATOM 1346 N N . ASP A 1 164 ? 16.621 5.315 -3.926 1.00 96.44 164 ASP A N 1
ATOM 1347 C CA . ASP A 1 164 ? 15.822 4.684 -2.866 1.00 96.44 164 ASP A CA 1
ATOM 1348 C C . ASP A 1 164 ? 14.563 5.506 -2.532 1.00 96.44 164 ASP A C 1
ATOM 1350 O O . ASP A 1 164 ? 14.220 5.746 -1.374 1.00 96.44 164 ASP A O 1
ATOM 1354 N N . SER A 1 165 ? 13.925 6.057 -3.571 1.00 96.31 165 SER A N 1
ATOM 1355 C CA . SER A 1 165 ? 12.701 6.849 -3.444 1.00 96.31 165 SER A CA 1
ATOM 1356 C C . SER A 1 165 ? 12.059 7.198 -4.787 1.00 96.31 165 SER A C 1
ATOM 1358 O O . SER A 1 165 ? 12.737 7.357 -5.806 1.00 96.31 165 SER A O 1
ATOM 1360 N N . GLY A 1 166 ? 10.745 7.400 -4.758 1.00 94.94 166 GLY A N 1
ATOM 1361 C CA . GLY A 1 166 ? 9.967 7.942 -5.871 1.00 94.94 166 GLY A CA 1
ATOM 1362 C C . GLY A 1 166 ? 8.557 8.313 -5.431 1.00 94.94 166 GLY A C 1
ATOM 1363 O O . GLY A 1 166 ? 8.151 7.981 -4.315 1.00 94.94 166 GLY A O 1
ATOM 1364 N N . ASP A 1 167 ? 7.820 9.005 -6.281 1.00 94.00 167 ASP A N 1
ATOM 1365 C CA . ASP A 1 167 ? 6.392 9.270 -6.114 1.00 94.00 167 ASP A CA 1
ATOM 1366 C C . ASP A 1 167 ? 5.535 8.254 -6.905 1.00 94.00 167 ASP A C 1
ATOM 1368 O O . ASP A 1 167 ? 5.930 7.094 -7.078 1.00 94.00 167 ASP A O 1
ATOM 1372 N N . CYS A 1 168 ? 4.294 8.616 -7.250 1.00 94.38 168 CYS A N 1
ATOM 1373 C CA . CYS A 1 168 ? 3.282 7.661 -7.703 1.00 94.38 168 CYS A CA 1
ATOM 1374 C C . CYS A 1 168 ? 3.563 7.094 -9.100 1.00 94.38 168 CYS A C 1
ATOM 1376 O O . CYS A 1 168 ? 3.389 5.889 -9.310 1.00 94.38 168 CYS A O 1
ATOM 1378 N N . ASP A 1 169 ? 4.037 7.907 -10.042 1.00 95.19 169 ASP A N 1
ATOM 1379 C CA . ASP A 1 169 ? 4.376 7.460 -11.387 1.00 95.19 169 ASP A CA 1
ATOM 1380 C C . ASP A 1 169 ? 5.743 6.773 -11.409 1.00 95.19 169 ASP A C 1
ATOM 1382 O O . ASP A 1 169 ? 5.824 5.668 -11.944 1.00 95.19 169 ASP A O 1
ATOM 1386 N N . ASP A 1 170 ? 6.762 7.295 -10.718 1.00 97.69 170 ASP A N 1
ATOM 1387 C CA . ASP A 1 170 ? 8.068 6.639 -10.530 1.00 97.69 170 ASP A CA 1
ATOM 1388 C C . ASP A 1 170 ? 7.930 5.163 -10.120 1.00 97.69 170 ASP A C 1
ATOM 1390 O O . ASP A 1 170 ? 8.489 4.235 -10.724 1.00 97.69 170 ASP A O 1
ATOM 1394 N N . LYS A 1 171 ? 7.161 4.935 -9.050 1.00 98.00 171 LYS A N 1
ATOM 1395 C CA . LYS A 1 171 ? 6.966 3.608 -8.461 1.00 98.00 171 LYS A CA 1
ATOM 1396 C C . LYS A 1 171 ? 6.072 2.744 -9.348 1.00 98.00 171 LYS A C 1
ATOM 1398 O O . LYS A 1 171 ? 6.319 1.541 -9.468 1.00 98.00 171 LYS A O 1
ATOM 1403 N N . SER A 1 172 ? 5.083 3.329 -10.022 1.00 98.31 172 SER A N 1
ATOM 1404 C CA . SER A 1 172 ? 4.216 2.602 -10.954 1.00 98.31 172 SER A CA 1
ATOM 1405 C C . SER A 1 172 ? 4.952 2.161 -12.223 1.00 98.31 172 SER A C 1
ATOM 1407 O O . SER A 1 172 ? 4.793 1.015 -12.644 1.00 98.31 172 SER A O 1
ATOM 1409 N N . ILE A 1 173 ? 5.820 3.007 -12.785 1.00 98.69 173 ILE A N 1
ATOM 1410 C CA . ILE A 1 173 ? 6.693 2.694 -13.927 1.00 98.69 173 ILE A CA 1
ATOM 1411 C C . ILE A 1 173 ? 7.609 1.513 -13.581 1.00 98.69 173 ILE A C 1
ATOM 1413 O O . ILE A 1 173 ? 7.658 0.527 -14.325 1.00 98.69 173 ILE A O 1
ATOM 1417 N N . LEU A 1 174 ? 8.289 1.564 -12.426 1.00 98.88 174 LEU A N 1
ATOM 1418 C CA . LEU A 1 174 ? 9.146 0.472 -11.951 1.00 98.88 174 LEU A CA 1
ATOM 1419 C C . LEU A 1 174 ? 8.355 -0.834 -11.770 1.00 98.88 174 LEU A C 1
ATOM 1421 O O . LEU A 1 174 ? 8.775 -1.888 -12.256 1.00 98.88 174 LEU A O 1
ATOM 1425 N N . LEU A 1 175 ? 7.209 -0.778 -11.085 1.00 98.88 175 LEU A N 1
ATOM 1426 C CA . LEU A 1 175 ? 6.383 -1.954 -10.814 1.00 98.88 175 LEU A CA 1
ATOM 1427 C C . LEU A 1 175 ? 5.835 -2.584 -12.101 1.00 98.88 175 LEU A C 1
ATOM 1429 O O . LEU A 1 175 ? 5.918 -3.806 -12.265 1.00 98.88 175 LEU A O 1
ATOM 1433 N N . ALA A 1 176 ? 5.314 -1.773 -13.025 1.00 98.62 176 ALA A N 1
ATOM 1434 C CA . ALA A 1 176 ? 4.821 -2.247 -14.312 1.00 98.62 176 ALA A CA 1
ATOM 1435 C C . ALA A 1 176 ? 5.936 -2.932 -15.112 1.00 98.62 176 ALA A C 1
ATOM 1437 O O . ALA A 1 176 ? 5.739 -4.049 -15.590 1.00 98.62 176 ALA A O 1
ATOM 1438 N N . GLY A 1 177 ? 7.128 -2.329 -15.186 1.00 98.25 177 GLY A N 1
ATOM 1439 C CA . GLY A 1 177 ? 8.280 -2.917 -15.870 1.00 98.25 177 GLY A CA 1
ATOM 1440 C C . GLY A 1 177 ? 8.706 -4.271 -15.293 1.00 98.25 177 GLY A C 1
ATOM 1441 O O . GLY A 1 177 ? 8.878 -5.238 -16.039 1.00 98.25 177 GLY A O 1
ATOM 1442 N N . LEU A 1 178 ? 8.805 -4.383 -13.963 1.00 98.81 178 LEU A N 1
ATOM 1443 C CA . LEU A 1 178 ? 9.163 -5.638 -13.290 1.00 98.81 178 LEU A CA 1
ATOM 1444 C C . LEU A 1 178 ? 8.135 -6.751 -13.544 1.00 98.81 178 LEU A C 1
ATOM 1446 O O . LEU A 1 178 ? 8.510 -7.873 -13.891 1.00 98.81 178 LEU A O 1
ATOM 1450 N N . LEU A 1 179 ? 6.841 -6.451 -13.397 1.00 98.62 179 LEU A N 1
ATOM 1451 C CA . LEU A 1 179 ? 5.768 -7.421 -13.631 1.00 98.62 179 LEU A CA 1
ATOM 1452 C C . LEU A 1 179 ? 5.682 -7.829 -15.110 1.00 98.62 179 LEU A C 1
ATOM 1454 O O . LEU A 1 179 ? 5.552 -9.018 -15.414 1.00 98.62 179 LEU A O 1
ATOM 1458 N N . LEU A 1 180 ? 5.818 -6.873 -16.031 1.00 97.56 180 LEU A N 1
ATOM 1459 C CA . LEU A 1 180 ? 5.813 -7.131 -17.470 1.00 97.56 180 LEU A CA 1
ATOM 1460 C C . LEU A 1 180 ? 6.948 -8.084 -17.870 1.00 97.56 180 LEU A C 1
ATOM 1462 O O . LEU A 1 180 ? 6.720 -9.045 -18.606 1.00 97.56 180 LEU A O 1
ATOM 1466 N N . LYS A 1 18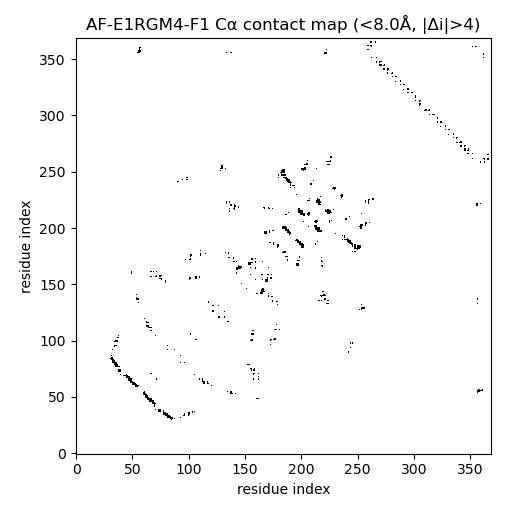1 ? 8.162 -7.884 -17.336 1.00 97.19 181 LYS A N 1
ATOM 1467 C CA . LYS A 1 181 ? 9.320 -8.761 -17.597 1.00 97.19 181 LYS A CA 1
ATOM 1468 C C . LYS A 1 181 ? 9.164 -10.175 -17.026 1.00 97.19 181 LYS A C 1
ATOM 1470 O O . LYS A 1 181 ? 9.790 -11.102 -17.538 1.00 97.19 181 LYS A O 1
ATOM 1475 N N . GLU A 1 182 ? 8.308 -10.368 -16.024 1.00 97.62 182 GLU A N 1
ATOM 1476 C CA . GLU A 1 182 ? 7.916 -11.692 -15.516 1.00 97.62 182 GLU A CA 1
ATOM 1477 C C . GLU A 1 182 ? 6.705 -12.299 -16.250 1.00 97.62 182 GLU A C 1
ATOM 1479 O O . GLU A 1 182 ? 6.286 -13.417 -15.940 1.00 97.62 182 GLU A O 1
ATOM 1484 N N . GLY A 1 183 ? 6.163 -11.605 -17.257 1.00 97.56 183 GLY A N 1
ATOM 1485 C CA . GLY A 1 183 ? 5.100 -12.098 -18.134 1.00 97.56 183 GLY A CA 1
ATOM 1486 C C . GLY A 1 183 ? 3.675 -11.839 -17.641 1.00 97.56 183 GLY A C 1
ATOM 1487 O O . GLY A 1 183 ? 2.730 -12.416 -18.194 1.00 97.56 183 GLY A O 1
ATOM 1488 N N . TYR A 1 184 ? 3.494 -10.999 -16.618 1.00 97.94 184 TYR A N 1
ATOM 1489 C CA . TYR A 1 184 ? 2.167 -10.541 -16.204 1.00 97.94 184 TYR A CA 1
ATOM 1490 C C . TYR A 1 184 ? 1.603 -9.537 -17.209 1.00 97.94 184 TYR A C 1
ATOM 1492 O O . TYR A 1 184 ? 2.314 -8.674 -17.716 1.00 97.94 184 TYR A O 1
ATOM 1500 N N . ASP A 1 185 ? 0.314 -9.671 -17.519 1.00 97.31 185 ASP A N 1
ATOM 1501 C CA . ASP A 1 185 ? -0.426 -8.674 -18.294 1.00 97.31 185 ASP A CA 1
ATOM 1502 C C . ASP A 1 185 ? -0.730 -7.497 -17.375 1.00 97.31 185 ASP A C 1
ATOM 1504 O O . ASP A 1 185 ? -1.460 -7.643 -16.391 1.00 97.31 185 ASP A O 1
ATOM 1508 N N . VAL A 1 186 ? -0.102 -6.363 -17.663 1.00 97.44 186 VAL A N 1
ATOM 1509 C CA . VAL A 1 186 ? -0.153 -5.161 -16.839 1.00 97.44 186 VAL A CA 1
ATOM 1510 C C . VAL A 1 186 ? -0.484 -3.932 -17.675 1.00 97.44 186 VAL A C 1
ATOM 1512 O O . VAL A 1 186 ? -0.327 -3.926 -18.896 1.00 97.44 186 VAL A O 1
ATOM 1515 N N . ALA A 1 187 ? -0.934 -2.888 -16.994 1.00 97.56 187 ALA A N 1
ATOM 1516 C CA . ALA A 1 187 ? -1.160 -1.559 -17.539 1.00 97.56 187 ALA A CA 1
ATOM 1517 C C . ALA A 1 187 ? -0.761 -0.507 -16.496 1.00 97.56 187 ALA A C 1
ATOM 1519 O O . ALA A 1 187 ? -0.743 -0.808 -15.302 1.00 97.56 187 ALA A O 1
ATOM 1520 N N . LEU A 1 188 ? -0.478 0.722 -16.919 1.00 98.19 188 LEU A N 1
ATOM 1521 C CA . LEU A 1 188 ? -0.534 1.872 -16.013 1.00 98.19 188 LEU A CA 1
ATOM 1522 C C . LEU A 1 188 ? -1.959 2.429 -16.018 1.00 98.19 188 LEU A C 1
ATOM 1524 O O . LEU A 1 188 ? -2.638 2.407 -17.047 1.00 98.19 188 LEU A O 1
ATOM 1528 N N . LEU A 1 189 ? -2.407 2.885 -14.855 1.00 96.75 189 LEU A N 1
ATOM 1529 C CA . LEU A 1 189 ? -3.688 3.544 -14.634 1.00 96.75 189 LEU A CA 1
ATOM 1530 C C . LEU A 1 189 ? -3.380 4.984 -14.230 1.00 96.75 189 LEU A C 1
ATOM 1532 O O . LEU A 1 189 ? -3.004 5.226 -13.084 1.00 96.75 189 LEU A O 1
ATOM 1536 N N . GLU A 1 190 ? -3.473 5.901 -15.186 1.00 95.44 190 GLU A N 1
ATOM 1537 C CA . GLU A 1 190 ? -3.142 7.318 -15.013 1.00 95.44 190 GLU A CA 1
ATOM 1538 C C . GLU A 1 190 ? -4.418 8.121 -14.725 1.00 95.44 190 GLU A C 1
ATOM 1540 O O . GLU A 1 190 ? -5.432 7.927 -15.398 1.00 95.44 190 GLU A O 1
ATOM 1545 N N . TYR A 1 191 ? -4.383 8.966 -13.693 1.00 93.06 191 TYR A N 1
ATOM 1546 C CA . TYR A 1 191 ? -5.513 9.778 -13.239 1.00 93.06 191 TYR A CA 1
ATOM 1547 C C . TYR A 1 191 ? -5.157 11.266 -13.322 1.00 93.06 191 TYR A C 1
ATOM 1549 O O . TYR A 1 191 ? -4.778 11.876 -12.321 1.00 93.06 191 TYR A O 1
ATOM 1557 N N . ASP A 1 192 ? -5.344 11.861 -14.501 1.00 89.12 192 ASP A N 1
ATOM 1558 C CA . ASP A 1 192 ? -5.027 13.274 -14.777 1.00 89.12 192 ASP A CA 1
ATOM 1559 C C . ASP A 1 192 ? -5.652 14.256 -13.766 1.00 89.12 192 ASP A C 1
ATOM 1561 O O . ASP A 1 192 ? -5.039 15.243 -13.370 1.00 89.12 192 ASP A O 1
ATOM 1565 N N . SER A 1 193 ? -6.877 13.986 -13.295 1.00 87.88 193 SER A N 1
ATOM 1566 C CA . SER A 1 193 ? -7.576 14.890 -12.365 1.00 87.88 193 SER A CA 1
ATOM 1567 C C . SER A 1 193 ? -7.009 14.878 -10.947 1.00 87.88 193 SER A C 1
ATOM 1569 O O . SER A 1 193 ? -7.122 15.882 -10.241 1.00 87.88 193 SER A O 1
ATOM 1571 N N . GLU A 1 194 ? -6.449 13.752 -10.524 1.00 89.19 194 GLU A N 1
ATOM 1572 C CA . GLU A 1 194 ? -5.918 13.546 -9.183 1.00 89.19 194 GLU A CA 1
ATOM 1573 C C . GLU A 1 194 ? -4.383 13.585 -9.139 1.00 89.19 194 GLU A C 1
ATOM 1575 O O . GLU A 1 194 ? -3.819 13.460 -8.054 1.00 89.19 194 GLU A O 1
ATOM 1580 N N . GLU A 1 195 ? -3.720 13.778 -10.288 1.00 89.62 195 GLU A N 1
ATOM 1581 C CA . GLU A 1 195 ? -2.257 13.737 -10.434 1.00 89.62 195 GLU A CA 1
ATOM 1582 C C . GLU A 1 195 ? -1.670 12.461 -9.797 1.00 89.62 195 GLU A C 1
ATOM 1584 O O . GLU A 1 195 ? -0.706 12.507 -9.033 1.00 89.62 195 GLU A O 1
ATOM 1589 N N . HIS A 1 196 ? -2.301 11.311 -10.074 1.00 92.25 196 HIS A N 1
ATOM 1590 C CA . HIS A 1 196 ? -1.948 10.024 -9.468 1.00 92.25 196 HIS A CA 1
ATOM 1591 C C . HIS A 1 196 ? -1.785 8.924 -10.510 1.00 92.25 196 HIS A C 1
ATOM 1593 O O . HIS A 1 196 ? -2.418 8.933 -11.568 1.00 92.25 196 HIS A O 1
ATOM 1599 N N . MET A 1 197 ? -0.978 7.919 -10.178 1.00 93.81 197 MET A N 1
ATOM 1600 C CA . MET A 1 197 ? -0.774 6.751 -11.022 1.00 93.81 197 MET A CA 1
ATOM 1601 C C . MET A 1 197 ? -0.747 5.466 -10.205 1.00 93.81 197 MET A C 1
ATOM 1603 O O . MET A 1 197 ? -0.098 5.385 -9.166 1.00 93.81 197 MET A O 1
ATOM 1607 N N . ASN A 1 198 ? -1.408 4.442 -10.744 1.00 94.50 198 ASN A N 1
ATOM 1608 C CA . ASN A 1 198 ? -1.393 3.080 -10.227 1.00 94.50 198 ASN A CA 1
ATOM 1609 C C . ASN A 1 198 ? -1.011 2.065 -11.303 1.00 94.50 198 ASN A C 1
ATOM 1611 O O . ASN A 1 198 ? -0.991 2.364 -12.497 1.00 94.50 198 ASN A O 1
ATOM 1615 N N . VAL A 1 199 ? -0.752 0.824 -10.887 1.00 97.75 199 VAL A N 1
ATOM 1616 C CA . VAL A 1 199 ? -0.530 -0.293 -11.814 1.00 97.75 199 VAL A CA 1
ATOM 1617 C C . VAL A 1 199 ? -1.778 -1.160 -11.877 1.00 97.75 199 VAL A C 1
ATOM 1619 O O . VAL A 1 199 ? -2.325 -1.565 -10.860 1.00 97.75 199 VAL A O 1
ATOM 1622 N N . GLY A 1 200 ? -2.234 -1.484 -13.078 1.00 97.12 200 GLY A N 1
ATOM 1623 C CA . GLY A 1 200 ? -3.214 -2.531 -13.314 1.00 97.12 200 GLY A CA 1
ATOM 1624 C C . GLY A 1 200 ? -2.518 -3.868 -13.556 1.00 97.12 200 GLY A C 1
ATOM 1625 O O . GLY A 1 200 ? -1.597 -3.939 -14.362 1.00 97.12 200 GLY A O 1
ATOM 1626 N N . ILE A 1 201 ? -2.985 -4.948 -12.929 1.00 97.81 201 ILE A N 1
ATOM 1627 C CA . ILE A 1 201 ? -2.635 -6.329 -13.294 1.00 97.81 201 ILE A CA 1
ATOM 1628 C C . ILE A 1 201 ? -3.880 -7.069 -13.764 1.00 97.81 201 ILE A C 1
ATOM 1630 O O . ILE A 1 201 ? -4.932 -7.015 -13.123 1.00 97.81 201 ILE A O 1
ATOM 1634 N N . LYS A 1 202 ? -3.793 -7.752 -14.906 1.00 96.62 202 LYS A N 1
ATOM 1635 C CA . LYS A 1 202 ? -4.916 -8.503 -15.455 1.00 96.62 202 LYS A CA 1
ATOM 1636 C C . LYS A 1 202 ? -5.386 -9.468 -14.388 1.00 96.62 202 LYS A C 1
ATOM 1638 O O . LYS A 1 202 ? -4.576 -10.150 -13.763 1.00 96.62 202 LYS A O 1
ATOM 1643 N N . SER A 1 203 ? -6.685 -9.522 -14.156 1.00 94.06 203 SER A N 1
ATOM 1644 C CA . SER A 1 203 ? -7.238 -10.336 -13.084 1.00 94.06 203 SER A CA 1
ATOM 1645 C C . SER A 1 203 ? -8.564 -10.951 -13.501 1.00 94.06 203 SER A C 1
ATOM 1647 O O . SER A 1 203 ? -9.133 -10.614 -14.539 1.00 94.06 203 SER A O 1
ATOM 1649 N N . ASN A 1 204 ? -9.046 -11.898 -12.700 1.00 84.25 204 ASN A N 1
ATOM 1650 C CA . ASN A 1 204 ? -10.397 -12.420 -12.835 1.00 84.25 204 ASN A CA 1
ATOM 1651 C C . ASN A 1 204 ? -11.141 -12.256 -11.507 1.00 84.25 204 ASN A C 1
ATOM 1653 O O . ASN A 1 204 ? -10.837 -12.942 -10.529 1.00 84.25 204 ASN A O 1
ATOM 1657 N N . GLY A 1 205 ? -12.138 -11.372 -11.488 1.00 84.44 205 GLY A N 1
ATOM 1658 C CA . GLY A 1 205 ? -13.065 -11.217 -10.364 1.00 84.44 205 GLY A CA 1
ATOM 1659 C C . GLY A 1 205 ? -12.779 -10.060 -9.405 1.00 84.44 205 GLY A C 1
ATOM 1660 O O . GLY A 1 205 ? -13.527 -9.917 -8.443 1.00 84.44 205 GLY A O 1
ATOM 1661 N N . CYS A 1 206 ? -11.756 -9.239 -9.655 1.00 89.88 206 CYS A N 1
ATOM 1662 C CA . CYS A 1 206 ? -11.499 -7.986 -8.933 1.00 89.88 206 CYS A CA 1
ATOM 1663 C C . CYS A 1 206 ? -11.041 -6.869 -9.883 1.00 89.88 206 CYS A C 1
ATOM 1665 O O . CYS A 1 206 ? -10.079 -6.159 -9.610 1.00 89.88 206 CYS A O 1
ATOM 1667 N N . GLU A 1 207 ? -11.705 -6.756 -11.036 1.00 90.06 207 GLU A N 1
ATOM 1668 C CA . GLU A 1 207 ? -11.449 -5.675 -11.990 1.00 90.06 207 GLU A CA 1
ATOM 1669 C C . GLU A 1 207 ? -11.857 -4.325 -11.384 1.00 90.06 207 GLU A C 1
ATOM 1671 O O . GLU A 1 207 ? -12.957 -4.172 -10.850 1.00 90.06 207 GLU A O 1
ATOM 1676 N N . TYR A 1 208 ? -10.963 -3.348 -11.473 1.00 90.06 208 TYR A N 1
ATOM 1677 C CA . TYR A 1 208 ? -11.166 -1.985 -11.014 1.00 90.06 208 TYR A CA 1
ATOM 1678 C C . TYR A 1 208 ? -11.822 -1.162 -12.126 1.00 90.06 208 TYR A C 1
ATOM 1680 O O . TYR A 1 208 ? -11.294 -1.121 -13.235 1.00 90.06 208 TYR A O 1
ATOM 1688 N N . ARG A 1 209 ? -12.970 -0.528 -11.843 1.00 86.56 209 ARG A N 1
ATOM 1689 C CA . ARG A 1 209 ? -13.691 0.407 -12.742 1.00 86.56 209 ARG A CA 1
ATOM 1690 C C . ARG A 1 209 ? -13.814 -0.049 -14.206 1.00 86.56 209 ARG A C 1
ATOM 1692 O O . ARG A 1 209 ? -13.612 0.736 -15.121 1.00 86.56 209 ARG A O 1
ATOM 1699 N N . ASP A 1 210 ? -14.108 -1.330 -14.437 1.00 84.94 210 ASP A N 1
ATOM 1700 C CA . ASP A 1 210 ? -14.222 -1.921 -15.784 1.00 84.94 210 ASP A CA 1
ATOM 1701 C C . ASP A 1 210 ? -12.967 -1.749 -16.677 1.00 84.94 210 ASP A C 1
ATOM 1703 O O . ASP A 1 210 ? -13.019 -1.985 -17.884 1.00 84.94 210 ASP A O 1
ATOM 1707 N N . THR A 1 211 ? -11.808 -1.413 -16.095 1.00 91.19 211 THR A N 1
ATOM 1708 C CA . THR A 1 211 ? -10.521 -1.307 -16.813 1.00 91.19 211 THR A CA 1
ATOM 1709 C C . THR A 1 211 ? -10.056 -2.660 -17.357 1.00 91.19 211 THR A C 1
ATOM 1711 O O . THR A 1 211 ? -9.220 -2.733 -18.254 1.00 91.19 211 THR A O 1
ATOM 1714 N N . GLY A 1 212 ? -10.591 -3.759 -16.812 1.00 91.56 212 GLY A N 1
ATOM 1715 C CA . GLY A 1 212 ? -10.145 -5.119 -17.093 1.00 91.56 212 GLY A CA 1
ATOM 1716 C C . GLY A 1 212 ? -8.925 -5.555 -16.274 1.00 91.56 212 GLY A C 1
ATOM 1717 O O . GLY A 1 212 ? -8.418 -6.654 -16.519 1.00 91.56 212 GLY A O 1
ATOM 1718 N N . TYR A 1 213 ? -8.468 -4.730 -15.327 1.00 95.50 213 TYR A N 1
ATOM 1719 C CA . TYR A 1 213 ? -7.308 -4.964 -14.466 1.00 95.50 213 TYR A CA 1
ATOM 1720 C C . TYR A 1 213 ? -7.703 -4.834 -12.988 1.00 95.50 213 TYR A C 1
ATOM 1722 O O . TYR A 1 213 ? -8.540 -4.009 -12.642 1.00 95.50 213 TYR A O 1
ATOM 1730 N N . ALA A 1 214 ? -7.111 -5.634 -12.099 1.00 96.00 214 ALA A N 1
ATOM 1731 C CA . ALA A 1 214 ? -7.079 -5.310 -10.673 1.00 96.00 214 ALA A CA 1
ATOM 1732 C C . ALA A 1 214 ? -6.060 -4.194 -10.442 1.00 96.00 214 ALA A C 1
ATOM 1734 O O . ALA A 1 214 ? -4.950 -4.270 -10.967 1.00 96.00 214 ALA A O 1
ATOM 1735 N N . ALA A 1 215 ? -6.424 -3.187 -9.656 1.00 95.56 215 ALA A N 1
ATOM 1736 C CA . ALA A 1 215 ? -5.502 -2.120 -9.299 1.00 95.56 215 ALA A CA 1
ATOM 1737 C C . ALA A 1 215 ? -4.475 -2.596 -8.260 1.00 95.56 215 ALA A C 1
ATOM 1739 O O . ALA A 1 215 ? -4.785 -3.382 -7.362 1.00 95.56 215 ALA A O 1
ATOM 1740 N N . ILE A 1 216 ? -3.257 -2.092 -8.383 1.00 96.56 216 ILE A N 1
ATOM 1741 C CA . ILE A 1 216 ? -2.175 -2.191 -7.419 1.00 96.56 216 ILE A CA 1
ATOM 1742 C C . ILE A 1 216 ? -1.792 -0.757 -7.077 1.00 96.56 216 ILE A C 1
ATOM 1744 O O . ILE A 1 216 ? -1.265 -0.040 -7.930 1.00 96.56 216 ILE A O 1
ATOM 1748 N N . GLU A 1 217 ? -2.073 -0.358 -5.837 1.00 93.56 217 GLU A N 1
ATOM 1749 C CA . GLU A 1 217 ? -1.539 0.882 -5.280 1.00 93.56 217 GLU A CA 1
ATOM 1750 C C . GLU A 1 217 ? -0.030 0.718 -5.102 1.00 93.56 217 GLU A C 1
ATOM 1752 O O . GLU A 1 217 ? 0.408 -0.233 -4.450 1.00 93.56 217 GLU A O 1
ATOM 1757 N N . SER A 1 218 ? 0.766 1.577 -5.733 1.00 92.25 218 SER A N 1
ATOM 1758 C CA . SER A 1 218 ? 2.226 1.451 -5.711 1.00 92.25 218 SER A CA 1
ATOM 1759 C C . SER A 1 218 ? 2.862 2.240 -4.566 1.00 92.25 218 SER A C 1
ATOM 1761 O O . SER A 1 218 ? 3.991 1.928 -4.182 1.00 92.25 218 SER A O 1
ATOM 1763 N N . THR A 1 219 ? 2.154 3.224 -4.004 1.00 89.56 219 THR A N 1
ATOM 1764 C CA . THR A 1 219 ? 2.695 4.182 -3.027 1.00 89.56 219 THR A CA 1
ATOM 1765 C C . THR A 1 219 ? 2.714 3.663 -1.592 1.00 89.56 219 THR A C 1
ATOM 1767 O O . THR A 1 219 ? 3.680 3.923 -0.876 1.00 89.56 219 THR A O 1
ATOM 1770 N N . ASP A 1 220 ? 1.722 2.854 -1.223 1.00 89.75 220 ASP A N 1
ATOM 1771 C CA . ASP A 1 220 ? 1.593 2.208 0.083 1.00 89.75 220 ASP A CA 1
ATOM 1772 C C . ASP A 1 220 ? 1.493 0.685 -0.046 1.00 89.75 220 ASP A C 1
ATOM 1774 O O . ASP A 1 220 ? 1.010 0.142 -1.043 1.00 89.75 220 ASP A O 1
ATOM 1778 N N . VAL A 1 221 ? 1.922 -0.027 1.001 1.00 94.19 221 VAL A N 1
ATOM 1779 C CA . VAL A 1 221 ? 1.833 -1.492 1.053 1.00 94.19 221 VAL A CA 1
ATOM 1780 C C . VAL A 1 221 ? 0.373 -1.923 1.174 1.00 94.19 221 VAL A C 1
ATOM 1782 O O . VAL A 1 221 ? -0.198 -1.910 2.263 1.00 94.19 221 VAL A O 1
ATOM 1785 N N . ASN A 1 222 ? -0.205 -2.354 0.054 1.00 93.50 222 ASN A N 1
ATOM 1786 C CA . ASN A 1 222 ? -1.593 -2.791 -0.068 1.00 93.50 222 ASN A CA 1
ATOM 1787 C C . ASN A 1 222 ? -1.704 -4.095 -0.865 1.00 93.50 222 ASN A C 1
ATOM 1789 O O . ASN A 1 222 ? -0.883 -4.391 -1.738 1.00 93.50 222 ASN A O 1
ATOM 1793 N N . LEU A 1 223 ? -2.760 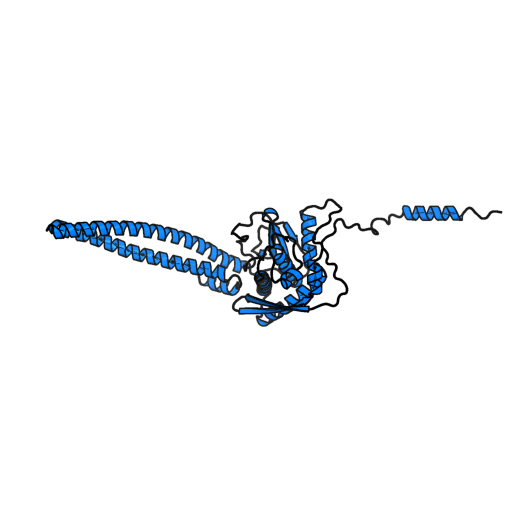-4.868 -0.594 1.00 97.00 223 LEU A N 1
ATOM 1794 C CA . LEU A 1 223 ? -3.074 -6.064 -1.375 1.00 97.00 223 LEU A CA 1
ATOM 1795 C C . LEU A 1 223 ? -3.391 -5.707 -2.838 1.00 97.00 223 LEU A C 1
ATOM 1797 O O . LEU A 1 223 ? -4.065 -4.720 -3.124 1.00 97.00 223 LEU A O 1
ATOM 1801 N N . ILE A 1 224 ? -2.989 -6.570 -3.774 1.00 97.12 224 ILE A N 1
ATOM 1802 C CA . ILE A 1 224 ? -3.420 -6.477 -5.177 1.00 97.12 224 ILE A CA 1
ATOM 1803 C C . ILE A 1 224 ? -4.949 -6.590 -5.247 1.00 97.12 224 ILE A C 1
ATOM 1805 O O . ILE A 1 224 ? -5.528 -7.562 -4.760 1.00 97.12 224 ILE A O 1
ATOM 1809 N N . GLY A 1 225 ? -5.607 -5.622 -5.885 1.00 94.94 225 GLY A N 1
ATOM 1810 C CA . GLY A 1 225 ? -7.065 -5.554 -5.983 1.00 94.94 225 GLY A CA 1
ATOM 1811 C C . GLY A 1 225 ? -7.755 -5.044 -4.715 1.00 94.94 225 GLY A C 1
ATOM 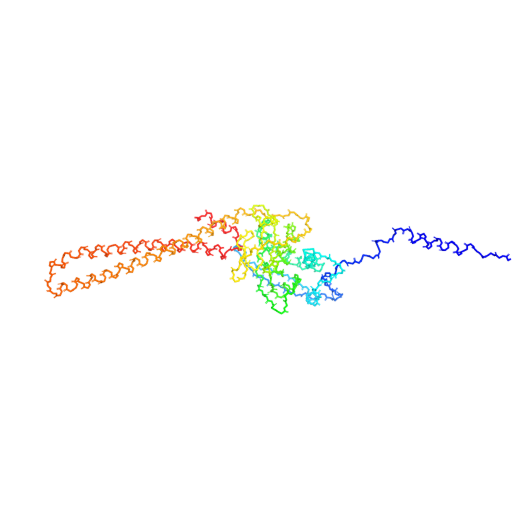1812 O O . GLY A 1 225 ? -8.945 -5.305 -4.534 1.00 94.94 225 GLY A O 1
ATOM 1813 N N . TRP A 1 226 ? -7.032 -4.362 -3.823 1.00 92.44 226 TRP A N 1
ATOM 1814 C CA . TRP A 1 226 ? -7.631 -3.643 -2.701 1.00 92.44 226 TRP A CA 1
ATOM 1815 C C . TRP A 1 226 ? -8.509 -2.493 -3.219 1.00 92.44 226 TRP A C 1
ATOM 1817 O O . TRP A 1 226 ? -8.037 -1.619 -3.939 1.00 92.44 226 TRP A O 1
ATOM 1827 N N . GLU A 1 227 ? -9.808 -2.513 -2.895 1.00 80.31 227 GLU A N 1
ATOM 1828 C CA . GLU A 1 227 ? -10.796 -1.604 -3.508 1.00 80.31 227 GLU A CA 1
ATOM 1829 C C . GLU A 1 227 ? -10.660 -0.150 -3.035 1.00 80.31 227 GLU A C 1
ATOM 1831 O O . GLU A 1 227 ? -11.056 0.775 -3.744 1.00 80.31 227 GLU A O 1
ATOM 1836 N N . LYS A 1 228 ? -10.096 0.059 -1.842 1.00 77.75 228 LYS A N 1
ATOM 1837 C CA . LYS A 1 228 ? -9.916 1.388 -1.262 1.00 77.75 228 LYS A CA 1
ATOM 1838 C C . LYS A 1 228 ? -8.561 1.952 -1.684 1.00 77.75 228 LYS A C 1
ATOM 1840 O O . LYS A 1 228 ? -7.570 1.768 -0.983 1.00 77.75 228 LYS A O 1
ATOM 1845 N N . LEU A 1 229 ? -8.534 2.598 -2.844 1.00 71.69 229 LEU A N 1
ATOM 1846 C CA . LEU A 1 229 ? -7.377 3.362 -3.302 1.00 71.69 229 LEU A CA 1
ATOM 1847 C C . LEU A 1 229 ? -7.511 4.794 -2.774 1.00 71.69 229 LEU A C 1
ATOM 1849 O O . LEU A 1 229 ? -8.388 5.541 -3.214 1.00 71.69 229 LEU A O 1
ATOM 1853 N N . GLU A 1 230 ? -6.689 5.130 -1.786 1.00 69.31 230 GLU A N 1
ATOM 1854 C CA . GLU A 1 230 ? -6.587 6.475 -1.217 1.00 69.31 230 GLU A CA 1
ATOM 1855 C C . GLU A 1 230 ? -5.281 7.112 -1.685 1.00 69.31 230 GLU A C 1
ATOM 1857 O O . GLU A 1 230 ? -4.249 6.448 -1.739 1.00 69.31 230 GLU A O 1
ATOM 1862 N N . ILE A 1 231 ? -5.331 8.403 -1.991 1.00 65.31 231 ILE A N 1
ATOM 1863 C CA . ILE A 1 231 ? -4.170 9.215 -2.337 1.00 65.31 231 ILE A CA 1
ATOM 1864 C C . ILE A 1 231 ? -3.776 9.999 -1.091 1.00 65.31 231 ILE A C 1
ATOM 1866 O O . ILE A 1 231 ? -4.601 10.733 -0.534 1.00 65.31 231 ILE A O 1
ATOM 1870 N N . GLY A 1 232 ? -2.520 9.868 -0.660 1.00 60.50 232 GLY A N 1
ATOM 1871 C CA . GLY A 1 232 ? -1.913 10.704 0.379 1.00 60.50 232 GLY A CA 1
ATOM 1872 C C . GLY A 1 232 ? -2.820 10.979 1.589 1.00 60.50 232 GLY A C 1
ATOM 1873 O O . GLY A 1 232 ? -3.132 10.079 2.362 1.00 60.50 232 GLY A O 1
ATOM 1874 N N . ASP A 1 233 ? -3.248 12.237 1.749 1.00 49.78 233 ASP A N 1
ATOM 1875 C CA . ASP A 1 233 ? -4.040 12.766 2.877 1.00 49.78 233 ASP A CA 1
ATOM 1876 C C . ASP A 1 233 ? -5.474 12.176 3.016 1.00 49.78 233 ASP A C 1
ATOM 1878 O O . ASP A 1 233 ? -6.286 12.694 3.792 1.00 49.78 233 ASP A O 1
ATOM 1882 N N . GLY A 1 234 ? -5.797 11.087 2.310 1.00 59.41 234 GLY A N 1
ATOM 1883 C CA . GLY A 1 234 ? -7.075 10.373 2.392 1.00 59.41 234 GLY A CA 1
ATOM 1884 C C . GLY A 1 234 ? -8.108 10.811 1.352 1.00 59.41 234 GLY A C 1
ATOM 1885 O O . GLY A 1 234 ? -9.309 10.645 1.579 1.00 59.41 234 GLY A O 1
ATOM 1886 N N . GLU A 1 235 ? -7.671 11.400 0.234 1.00 67.06 235 GLU A N 1
ATOM 1887 C CA . GLU A 1 235 ? -8.555 11.686 -0.900 1.00 67.06 235 GLU A CA 1
ATOM 1888 C C . GLU A 1 235 ? -8.794 10.405 -1.712 1.00 67.06 235 GLU A C 1
ATOM 1890 O O . GLU A 1 235 ? -7.889 9.599 -1.916 1.00 67.06 235 GLU A O 1
ATOM 1895 N N . MET A 1 236 ? -10.038 10.183 -2.138 1.00 72.69 236 MET A N 1
ATOM 1896 C CA . MET A 1 236 ? -10.402 9.015 -2.941 1.00 72.69 236 MET A CA 1
ATOM 1897 C C . MET A 1 236 ? -10.138 9.313 -4.416 1.00 72.69 236 MET A C 1
ATOM 1899 O O . MET A 1 236 ? -10.511 10.382 -4.896 1.00 72.69 236 MET A O 1
ATOM 1903 N N . LEU A 1 237 ? -9.571 8.348 -5.144 1.00 80.25 237 LEU A N 1
ATOM 1904 C CA . LEU A 1 237 ? -9.541 8.390 -6.609 1.00 80.25 237 LEU A CA 1
ATOM 1905 C C . LEU A 1 237 ? -10.972 8.281 -7.129 1.00 80.25 237 LEU A C 1
ATOM 1907 O O . LEU A 1 237 ? -11.605 7.250 -6.907 1.00 80.25 237 LEU A O 1
ATOM 1911 N N . ASP A 1 238 ? -11.478 9.272 -7.862 1.00 82.25 238 ASP A N 1
ATOM 1912 C CA . ASP A 1 238 ? -12.873 9.339 -8.327 1.00 82.25 238 ASP A CA 1
ATOM 1913 C C . ASP A 1 238 ? -12.996 9.369 -9.862 1.00 82.25 238 ASP A C 1
ATOM 1915 O O . ASP A 1 238 ? -14.028 8.942 -10.388 1.00 82.25 238 ASP A O 1
ATOM 1919 N N . SER A 1 239 ? -11.957 9.796 -10.590 1.00 88.69 239 SER A N 1
ATOM 1920 C CA . SER A 1 239 ? -11.941 9.809 -12.059 1.00 88.69 239 SER A CA 1
ATOM 1921 C C . SER A 1 239 ? -11.709 8.423 -12.692 1.00 88.69 239 SER A C 1
ATOM 1923 O O . SER A 1 239 ? -11.178 7.498 -12.071 1.00 88.69 239 SER A O 1
ATOM 1925 N N . ASP A 1 240 ? -12.154 8.242 -13.938 1.00 91.31 240 ASP A N 1
ATOM 1926 C CA . ASP A 1 240 ? -11.820 7.044 -14.716 1.00 91.31 240 ASP A CA 1
ATOM 1927 C C . ASP A 1 240 ? -10.384 7.182 -15.250 1.00 91.31 240 ASP A C 1
ATOM 1929 O O . ASP A 1 240 ? -10.089 8.206 -15.872 1.00 91.31 240 ASP A O 1
ATOM 1933 N N . PRO A 1 241 ? -9.503 6.183 -15.055 1.00 94.38 241 PRO A N 1
ATOM 1934 C CA . PRO A 1 241 ? -8.116 6.310 -15.474 1.00 94.38 241 PRO A CA 1
ATOM 1935 C C . PRO A 1 241 ? -7.948 6.156 -16.985 1.00 94.38 241 PRO A C 1
ATOM 1937 O O . PRO A 1 241 ? -8.646 5.365 -17.633 1.00 94.38 241 PRO A O 1
ATOM 1940 N N . LEU A 1 242 ? -6.921 6.806 -17.528 1.00 96.50 242 LEU A N 1
ATOM 1941 C CA . LEU A 1 242 ? -6.326 6.402 -18.793 1.00 96.50 242 LEU A CA 1
ATOM 1942 C C . LEU A 1 242 ? -5.593 5.062 -18.596 1.00 96.50 242 LEU A C 1
ATOM 1944 O O . LEU A 1 242 ? -4.684 4.941 -17.774 1.00 96.50 242 LEU A O 1
ATOM 1948 N N . VAL A 1 243 ? -5.988 4.039 -19.361 1.00 97.19 243 VAL A N 1
ATOM 1949 C CA . VAL A 1 243 ? -5.397 2.692 -19.290 1.00 97.19 243 VAL A CA 1
ATOM 1950 C C . VAL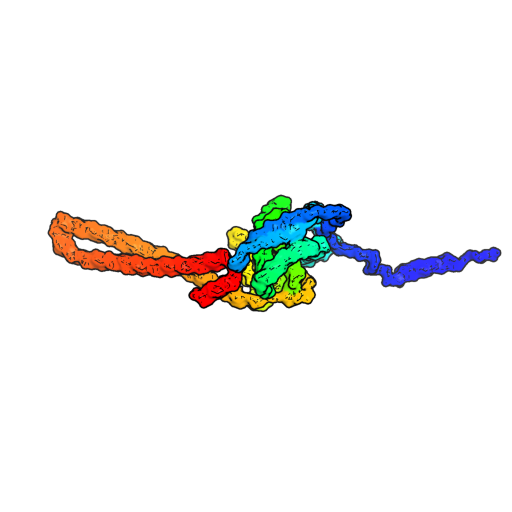 A 1 243 ? -4.278 2.552 -20.321 1.00 97.19 243 VAL A C 1
ATOM 1952 O O . VAL A 1 243 ? -4.521 2.270 -21.498 1.00 97.19 243 VAL A O 1
ATOM 1955 N N . ILE A 1 244 ? -3.033 2.687 -19.871 1.00 97.88 244 ILE A N 1
ATOM 1956 C CA . ILE A 1 244 ? -1.842 2.574 -20.717 1.00 97.88 244 ILE A CA 1
ATOM 1957 C C . ILE A 1 244 ? -1.382 1.116 -20.724 1.00 97.88 244 ILE A C 1
ATOM 1959 O O . ILE A 1 244 ? -0.748 0.632 -19.790 1.00 97.88 244 ILE A O 1
ATOM 1963 N N . THR A 1 245 ? -1.731 0.392 -21.784 1.00 96.62 245 THR A N 1
ATOM 1964 C CA . THR A 1 245 ? -1.405 -1.037 -21.932 1.00 96.62 245 THR A CA 1
ATOM 1965 C C . THR A 1 245 ? 0.010 -1.268 -22.458 1.00 96.62 245 THR A C 1
ATOM 1967 O O . THR A 1 245 ? 0.601 -0.389 -23.089 1.00 96.62 245 THR A O 1
ATOM 1970 N N . PHE A 1 246 ? 0.533 -2.474 -22.252 1.00 95.00 246 PHE A N 1
ATOM 1971 C CA . PHE A 1 246 ? 1.820 -2.921 -22.784 1.00 95.00 246 PHE A CA 1
ATOM 1972 C C . PHE A 1 246 ? 1.639 -4.157 -23.673 1.00 95.00 246 PHE A C 1
ATOM 1974 O O . PHE A 1 246 ? 0.705 -4.941 -23.493 1.00 95.00 246 PHE A O 1
ATOM 1981 N N . ASP A 1 247 ? 2.547 -4.348 -24.626 1.00 89.12 247 ASP A N 1
ATOM 1982 C CA . ASP A 1 247 ? 2.601 -5.553 -25.441 1.00 89.12 247 ASP A CA 1
ATOM 1983 C C . ASP A 1 247 ? 3.074 -6.704 -24.549 1.00 89.12 247 ASP A C 1
ATOM 1985 O O . ASP A 1 247 ? 4.221 -6.735 -24.101 1.00 89.12 247 ASP A O 1
ATOM 1989 N N . ASN A 1 248 ? 2.182 -7.656 -24.270 1.00 78.75 248 ASN A N 1
ATOM 1990 C CA . ASN A 1 248 ? 2.488 -8.802 -23.421 1.00 78.75 248 ASN A CA 1
ATOM 1991 C C . ASN A 1 248 ? 2.387 -10.131 -24.182 1.00 78.75 248 ASN A C 1
ATOM 1993 O O . ASN A 1 248 ? 1.349 -10.470 -24.751 1.00 78.75 248 ASN A O 1
ATOM 1997 N N . GLU A 1 249 ? 3.450 -10.933 -24.106 1.00 72.19 249 GLU A N 1
ATOM 1998 C CA . GLU A 1 249 ? 3.493 -12.303 -24.632 1.00 72.19 249 GLU A CA 1
ATOM 1999 C C . GLU A 1 249 ? 3.305 -13.387 -23.546 1.00 72.19 249 GLU A C 1
ATOM 2001 O O . GLU A 1 249 ? 3.032 -14.543 -23.873 1.00 72.19 249 GLU A O 1
ATOM 2006 N N . GLY A 1 250 ? 3.452 -13.044 -22.258 1.00 73.94 250 GLY A N 1
ATOM 2007 C CA . GLY A 1 250 ? 3.491 -13.988 -21.133 1.00 73.94 250 GLY A CA 1
ATOM 2008 C C . GLY A 1 250 ? 2.124 -14.446 -20.615 1.00 73.94 250 GLY A C 1
ATOM 2009 O O . GLY A 1 250 ? 1.986 -15.587 -20.168 1.00 73.94 250 GLY A O 1
ATOM 2010 N N . GLY A 1 251 ? 1.098 -13.593 -20.716 1.00 85.75 251 GLY A N 1
ATOM 2011 C CA . GLY A 1 251 ? -0.300 -13.931 -20.422 1.00 85.75 251 GLY A CA 1
ATOM 2012 C C . GLY A 1 251 ? -0.607 -14.351 -18.977 1.00 85.75 251 GLY A C 1
ATOM 2013 O O . GLY A 1 251 ? -1.661 -14.950 -18.741 1.00 85.75 251 GLY A O 1
ATOM 2014 N N . LEU A 1 252 ? 0.283 -14.086 -18.011 1.00 95.81 252 LEU A N 1
ATOM 2015 C CA . LEU A 1 252 ? -0.007 -14.311 -16.595 1.00 95.81 252 LEU A CA 1
ATOM 2016 C C . LEU A 1 252 ? -0.993 -13.253 -16.086 1.00 95.81 252 LEU A C 1
ATOM 2018 O O . LEU A 1 252 ? -0.918 -12.082 -16.449 1.00 95.81 252 LEU A O 1
ATOM 2022 N N . TYR A 1 253 ? -1.915 -13.678 -15.229 1.00 95.38 253 TYR A N 1
ATOM 2023 C CA . TYR A 1 253 ? -2.932 -12.830 -14.616 1.00 95.38 253 TYR A CA 1
ATOM 2024 C C . TYR A 1 253 ? -3.122 -13.236 -13.155 1.00 95.38 253 TYR A C 1
ATOM 2026 O O . TYR A 1 253 ? -2.876 -14.386 -12.786 1.00 95.38 253 TYR A O 1
ATOM 2034 N N . TYR A 1 254 ? -3.576 -12.291 -12.341 1.00 97.31 254 TYR A N 1
ATOM 2035 C CA . TYR A 1 254 ? -3.815 -12.465 -10.918 1.00 97.31 254 TYR A CA 1
ATOM 2036 C C . TYR A 1 254 ? -5.107 -13.248 -10.655 1.00 97.31 254 TYR A C 1
ATOM 2038 O O . TYR A 1 254 ? -6.179 -12.910 -11.173 1.00 97.31 254 TYR A O 1
ATOM 2046 N N . THR A 1 255 ? -5.026 -14.301 -9.839 1.00 97.06 255 THR A N 1
ATOM 2047 C CA . THR A 1 255 ? -6.142 -15.244 -9.621 1.00 97.06 255 THR A CA 1
ATOM 2048 C C . THR A 1 255 ? -6.712 -15.233 -8.203 1.00 97.06 255 THR A C 1
ATOM 2050 O O . THR A 1 255 ? -7.800 -15.768 -7.959 1.00 97.06 255 THR A O 1
ATOM 2053 N N . ALA A 1 256 ? -6.040 -14.573 -7.261 1.00 97.12 256 ALA A N 1
ATOM 2054 C CA . ALA A 1 256 ? -6.410 -14.576 -5.850 1.00 97.12 256 ALA A CA 1
ATOM 2055 C C . ALA A 1 256 ? -7.468 -13.527 -5.449 1.00 97.12 256 ALA A C 1
ATOM 2057 O O . ALA A 1 256 ? -7.777 -13.407 -4.261 1.00 97.12 256 ALA A O 1
ATOM 2058 N N . CYS A 1 257 ? -8.106 -12.851 -6.413 1.00 95.62 257 CYS A N 1
ATOM 2059 C CA . CYS A 1 257 ? -9.168 -11.856 -6.196 1.00 95.62 257 CYS A CA 1
ATOM 2060 C C . CYS A 1 257 ? -10.227 -12.281 -5.164 1.00 95.62 257 CYS A C 1
ATOM 2062 O O . CYS A 1 257 ? -10.600 -11.508 -4.288 1.00 95.62 257 CYS A O 1
ATOM 2064 N N . SER A 1 258 ? -10.691 -13.536 -5.215 1.00 96.06 258 SER A N 1
ATOM 2065 C CA . SER A 1 258 ? -11.711 -14.037 -4.275 1.00 96.06 258 SER A CA 1
ATOM 2066 C C . SER A 1 258 ? -11.259 -14.035 -2.807 1.00 96.06 258 SER A C 1
ATOM 2068 O O . SER A 1 258 ? -12.085 -13.916 -1.899 1.00 96.06 258 SER A O 1
ATOM 2070 N N . GLN A 1 259 ? -9.954 -14.174 -2.556 1.00 97.12 259 GLN A N 1
ATOM 2071 C CA . GLN A 1 259 ? -9.390 -14.093 -1.212 1.00 97.12 259 GLN A CA 1
ATOM 2072 C C . GLN A 1 259 ? -9.301 -12.643 -0.751 1.00 97.12 259 GLN A C 1
ATOM 2074 O O . GLN A 1 259 ? -9.737 -12.344 0.360 1.00 97.12 259 GLN A O 1
ATOM 2079 N N . VAL A 1 260 ? -8.821 -11.755 -1.625 1.00 96.75 260 VAL A N 1
ATOM 2080 C CA . VAL A 1 260 ? -8.725 -10.311 -1.365 1.00 96.75 260 VAL A CA 1
ATOM 2081 C C . VAL A 1 260 ? -10.105 -9.727 -1.071 1.00 96.75 260 VAL A C 1
ATOM 2083 O O . VAL A 1 260 ? -10.301 -9.139 -0.012 1.00 96.75 260 VAL A O 1
ATOM 2086 N N . GLN A 1 261 ? -11.112 -10.022 -1.899 1.00 95.06 261 GLN A N 1
ATOM 2087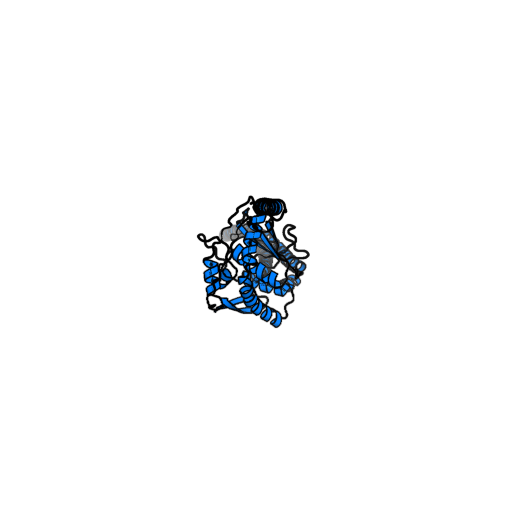 C CA . GLN A 1 261 ? -12.499 -9.618 -1.643 1.00 95.06 261 GLN A CA 1
ATOM 2088 C C . GLN A 1 261 ? -13.024 -10.134 -0.306 1.00 95.06 261 GLN A C 1
ATOM 2090 O O . GLN A 1 261 ? -13.785 -9.446 0.371 1.00 95.06 261 GLN A O 1
ATOM 2095 N N . LYS A 1 262 ? -12.664 -11.352 0.112 1.00 96.31 262 LYS A N 1
ATOM 2096 C CA . LYS A 1 262 ? -13.103 -11.862 1.416 1.00 96.31 262 LYS A CA 1
ATOM 2097 C C . LYS A 1 262 ? -12.476 -11.081 2.573 1.00 96.31 262 LYS A C 1
ATOM 2099 O O . LYS A 1 262 ? -13.183 -10.802 3.541 1.00 96.31 262 LYS A O 1
ATOM 2104 N N . ILE A 1 263 ? -11.190 -10.747 2.469 1.00 97.50 263 ILE A N 1
ATOM 2105 C CA . ILE A 1 263 ? -10.478 -9.915 3.448 1.00 97.50 263 ILE A CA 1
ATOM 2106 C C . ILE A 1 263 ? -11.127 -8.528 3.501 1.00 97.50 263 ILE A C 1
ATOM 2108 O O . ILE A 1 263 ? -11.556 -8.105 4.573 1.00 97.50 263 ILE A O 1
ATOM 2112 N N . TYR A 1 264 ? -11.309 -7.887 2.345 1.00 95.38 264 TYR A N 1
ATOM 2113 C CA . TYR A 1 264 ? -11.927 -6.567 2.226 1.00 95.38 264 TYR A CA 1
ATOM 2114 C C . TYR A 1 264 ? -13.355 -6.531 2.803 1.00 95.38 264 TYR A C 1
ATOM 2116 O O . TYR A 1 264 ? -13.689 -5.696 3.638 1.00 95.38 264 TYR A O 1
ATOM 2124 N N . ASN A 1 265 ? -14.187 -7.531 2.497 1.00 95.06 265 ASN A N 1
ATOM 2125 C CA . ASN A 1 265 ? -15.536 -7.638 3.064 1.00 95.06 265 ASN A CA 1
ATOM 2126 C C . ASN A 1 265 ? -15.559 -7.814 4.593 1.00 95.06 265 ASN A C 1
ATOM 2128 O O . ASN A 1 265 ? -16.569 -7.528 5.240 1.00 95.06 265 ASN A O 1
ATOM 2132 N N . ILE A 1 266 ? -14.517 -8.390 5.195 1.00 96.38 266 ILE A N 1
ATOM 2133 C CA . ILE A 1 266 ? -14.396 -8.476 6.659 1.00 96.38 266 ILE A CA 1
ATOM 2134 C C . ILE A 1 266 ? -13.956 -7.123 7.213 1.00 96.38 266 ILE A C 1
ATOM 2136 O O . ILE A 1 266 ? -14.560 -6.667 8.181 1.00 96.38 266 ILE A O 1
ATOM 2140 N N . PHE A 1 267 ? -12.972 -6.491 6.575 1.00 95.62 267 PHE A N 1
ATOM 2141 C CA . PHE A 1 267 ? -12.487 -5.155 6.903 1.00 95.62 267 PHE A CA 1
ATOM 2142 C C . PHE A 1 267 ? -13.631 -4.129 6.958 1.00 95.62 267 PHE A C 1
ATOM 2144 O O . PHE A 1 267 ? -13.891 -3.575 8.025 1.00 95.62 267 PHE A O 1
ATOM 2151 N N . GLU A 1 268 ? -14.411 -3.999 5.882 1.00 94.19 268 GLU A N 1
ATOM 2152 C CA . GLU A 1 268 ? -15.546 -3.066 5.791 1.00 94.19 268 GLU A CA 1
ATOM 2153 C C . GLU A 1 268 ? -16.627 -3.351 6.843 1.00 94.19 268 GLU A C 1
ATOM 2155 O O . GLU A 1 268 ? -17.119 -2.462 7.542 1.00 94.19 268 GLU A O 1
ATOM 2160 N N . ARG A 1 269 ? -16.987 -4.628 7.029 1.00 95.00 269 ARG A N 1
ATOM 2161 C CA . ARG A 1 269 ? -17.986 -5.004 8.043 1.00 95.00 269 ARG A CA 1
ATOM 2162 C C . ARG A 1 269 ? -17.517 -4.692 9.457 1.00 95.00 269 ARG A C 1
ATOM 2164 O O . ARG A 1 269 ? -18.349 -4.342 10.298 1.00 95.00 269 ARG A O 1
ATOM 2171 N N . LYS A 1 270 ? -16.224 -4.857 9.741 1.00 95.69 270 LYS A N 1
ATOM 2172 C CA . LYS A 1 270 ? -15.652 -4.490 11.036 1.00 95.69 270 LYS A CA 1
ATOM 2173 C C . LYS A 1 270 ? -15.670 -2.970 11.183 1.00 95.69 270 LYS A C 1
ATOM 2175 O O . LYS A 1 270 ? -16.255 -2.521 12.155 1.00 95.69 270 LYS A O 1
ATOM 2180 N N . ALA A 1 271 ? -15.229 -2.185 10.202 1.00 93.94 271 ALA A N 1
ATOM 2181 C CA . ALA A 1 271 ? -15.331 -0.720 10.258 1.00 93.94 271 ALA A CA 1
ATOM 2182 C C . ALA A 1 271 ? -16.751 -0.233 10.632 1.00 93.94 271 ALA A C 1
ATOM 2184 O O . ALA A 1 271 ? -16.921 0.472 11.629 1.00 93.94 271 ALA A O 1
ATOM 2185 N N . LEU A 1 272 ? -17.787 -0.731 9.941 1.00 95.62 272 LEU A N 1
ATOM 2186 C CA . LEU A 1 272 ? -19.192 -0.415 10.249 1.00 95.62 272 LEU A CA 1
ATOM 2187 C C . LEU A 1 272 ? -19.622 -0.864 11.657 1.00 95.62 272 LEU A C 1
ATOM 2189 O O . LEU A 1 272 ? -20.331 -0.151 12.365 1.00 95.62 272 LEU A O 1
ATOM 2193 N N . THR A 1 273 ? -19.189 -2.054 12.085 1.00 96.94 273 THR A N 1
ATOM 2194 C CA . THR A 1 273 ? -19.487 -2.570 13.433 1.00 96.94 273 THR A CA 1
ATOM 2195 C C . THR A 1 273 ? -18.843 -1.697 14.512 1.00 96.94 273 THR A C 1
ATOM 2197 O O . THR A 1 273 ? -19.455 -1.441 15.548 1.00 96.94 273 THR A O 1
ATOM 2200 N N . CYS A 1 274 ? -17.613 -1.242 14.286 1.00 97.50 274 CYS A N 1
ATOM 2201 C CA . CYS A 1 274 ? -16.879 -0.381 15.202 1.00 97.50 274 CYS A CA 1
ATOM 2202 C C . CYS A 1 274 ? -17.573 0.982 15.341 1.00 97.50 274 CYS A C 1
ATOM 2204 O O . CYS A 1 274 ? -17.753 1.451 16.463 1.00 97.50 274 CYS A O 1
ATOM 2206 N N . GLU A 1 275 ? -18.025 1.580 14.235 1.00 97.44 275 GLU A N 1
ATOM 2207 C CA . GLU A 1 275 ? -18.780 2.840 14.240 1.00 97.44 275 GLU A CA 1
ATOM 2208 C C . GLU A 1 275 ? -20.100 2.718 15.026 1.00 97.44 275 GLU A C 1
ATOM 2210 O O . GLU A 1 275 ? -20.407 3.550 15.889 1.00 97.44 275 GLU A O 1
ATOM 2215 N N . GLU A 1 276 ? -20.855 1.637 14.800 1.00 97.94 276 GLU A N 1
ATOM 2216 C CA . GLU A 1 276 ? -22.104 1.373 15.522 1.00 97.94 276 GLU A CA 1
ATOM 2217 C C . GLU A 1 276 ? -21.859 1.194 17.029 1.00 97.94 276 GLU A C 1
ATOM 2219 O O . GLU A 1 276 ? -22.561 1.778 17.858 1.00 97.94 276 GLU A O 1
ATOM 2224 N N . LEU A 1 277 ? -20.853 0.397 17.402 1.00 98.44 277 LEU A N 1
ATOM 2225 C CA . LEU A 1 277 ? -20.510 0.147 18.803 1.00 98.44 277 LEU A CA 1
ATOM 2226 C C . LEU A 1 277 ? -19.974 1.403 19.494 1.00 98.44 277 LEU A C 1
ATOM 2228 O O . LEU A 1 277 ? -20.313 1.629 20.653 1.00 98.44 277 LEU A O 1
ATOM 2232 N N . SER A 1 278 ? -19.195 2.231 18.796 1.00 98.25 278 SER A N 1
ATOM 2233 C CA . SER A 1 278 ? -18.732 3.526 19.302 1.00 98.25 278 SER A CA 1
ATOM 2234 C C . SER A 1 278 ? -19.917 4.433 19.643 1.00 98.25 278 SER A C 1
ATOM 2236 O O . SER A 1 278 ? -20.023 4.909 20.773 1.00 98.25 278 SER A O 1
ATOM 2238 N N . SER A 1 279 ? -20.890 4.544 18.733 1.00 98.06 279 SER A N 1
ATOM 2239 C CA . SER A 1 279 ? -22.125 5.303 18.973 1.00 98.06 279 SER A CA 1
ATOM 2240 C C . SER A 1 279 ? -22.926 4.762 20.171 1.00 98.06 279 SER A C 1
ATOM 2242 O O . SER A 1 279 ? -23.469 5.529 20.969 1.00 98.06 279 SER A O 1
ATOM 2244 N N . GLN A 1 280 ? -22.992 3.434 20.337 1.00 98.00 280 GLN A N 1
ATOM 2245 C CA . GLN A 1 280 ? -23.650 2.804 21.491 1.00 98.00 280 GLN A CA 1
ATOM 2246 C C . GLN A 1 280 ? -22.915 3.081 22.810 1.00 98.00 280 GLN A C 1
ATOM 2248 O O . GLN A 1 280 ? -23.568 3.326 23.827 1.00 98.00 280 GLN A O 1
ATOM 2253 N N . ILE A 1 281 ? -21.578 3.053 22.805 1.00 98.56 281 ILE A N 1
ATOM 2254 C CA . ILE A 1 281 ? -20.744 3.381 23.970 1.00 98.56 281 ILE A CA 1
ATOM 2255 C C . ILE A 1 281 ? -21.035 4.809 24.425 1.00 98.56 281 ILE A C 1
ATOM 2257 O O . ILE A 1 281 ? -21.373 5.008 25.591 1.00 98.56 281 ILE A O 1
ATOM 2261 N N . GLU A 1 282 ? -21.000 5.779 23.509 1.00 98.31 282 GLU A N 1
ATOM 2262 C CA . GLU A 1 282 ? -21.271 7.187 23.823 1.00 98.31 282 GLU A CA 1
ATOM 2263 C C . GLU A 1 282 ? -22.662 7.384 24.447 1.00 98.31 282 GLU A C 1
ATOM 2265 O O . GLU A 1 282 ? -22.822 8.103 25.442 1.00 98.31 282 GLU A O 1
ATOM 2270 N N . GLN A 1 283 ? -23.680 6.709 23.902 1.00 97.25 283 GLN A N 1
ATOM 2271 C CA . GLN A 1 283 ? -25.035 6.771 24.443 1.00 97.25 283 GLN A CA 1
ATOM 2272 C C . GLN A 1 283 ? -25.116 6.179 25.862 1.00 97.25 283 GLN A C 1
ATOM 2274 O O . GLN A 1 283 ? -25.669 6.810 26.769 1.00 97.25 283 GLN A O 1
ATOM 2279 N N . GLU A 1 284 ? -24.583 4.975 26.077 1.00 97.44 284 GLU A N 1
ATOM 2280 C CA . GLU A 1 284 ? -24.623 4.303 27.382 1.00 97.44 284 GLU A CA 1
ATOM 2281 C C . GLU A 1 284 ? -23.811 5.062 28.443 1.00 97.44 284 GLU A C 1
ATOM 2283 O O . GLU A 1 284 ? -24.238 5.160 29.598 1.00 97.44 284 GLU A O 1
ATOM 2288 N N . GLU A 1 285 ? -22.683 5.671 28.068 1.00 98.25 285 GLU A N 1
ATOM 2289 C CA . GLU A 1 285 ? -21.906 6.548 28.947 1.00 98.25 285 GLU A CA 1
ATOM 2290 C C . GLU A 1 285 ? -22.711 7.780 29.384 1.00 98.25 285 GLU A C 1
ATOM 2292 O O . GLU A 1 285 ? -22.731 8.121 30.575 1.00 98.25 285 GLU A O 1
ATOM 2297 N N . ALA A 1 286 ? -23.445 8.413 28.464 1.00 97.88 286 ALA A N 1
ATOM 2298 C CA . ALA A 1 286 ? -24.317 9.543 28.779 1.00 97.88 286 ALA A CA 1
ATOM 2299 C C . ALA A 1 286 ? -25.477 9.148 29.720 1.00 97.88 286 ALA A C 1
ATOM 2301 O O . ALA A 1 286 ? -25.818 9.880 30.664 1.00 97.88 286 ALA A O 1
ATOM 2302 N N . GLU A 1 287 ? -26.071 7.970 29.514 1.00 96.62 287 GLU A N 1
ATOM 2303 C CA . GLU A 1 287 ? -27.129 7.433 30.376 1.00 96.62 287 GLU A CA 1
ATOM 2304 C C . GLU A 1 287 ? -26.597 7.065 31.774 1.00 96.62 287 GLU A C 1
ATOM 2306 O O . GLU A 1 287 ? -27.228 7.392 32.789 1.00 96.62 287 GLU A O 1
ATOM 2311 N N . LEU A 1 288 ? -25.404 6.465 31.863 1.00 98.19 288 LEU A N 1
ATOM 2312 C CA . LEU A 1 288 ? -24.724 6.185 33.131 1.00 98.19 288 LEU A CA 1
ATOM 2313 C C . LEU A 1 288 ? -24.370 7.464 33.888 1.00 98.19 288 LEU A C 1
ATOM 2315 O O . LEU A 1 288 ? -24.569 7.516 35.105 1.00 98.19 288 LEU A O 1
ATOM 2319 N N . ALA A 1 289 ? -23.896 8.502 33.198 1.00 98.44 289 ALA A N 1
ATOM 2320 C CA . ALA A 1 289 ? -23.617 9.801 33.803 1.00 98.44 289 ALA A CA 1
ATOM 2321 C C . ALA A 1 289 ? -24.889 10.427 34.401 1.00 98.44 289 ALA A C 1
ATOM 2323 O O . ALA A 1 289 ? -24.879 10.917 35.536 1.00 98.44 289 ALA A O 1
ATOM 2324 N N . THR A 1 290 ? -26.014 10.340 33.685 1.00 97.88 290 THR A N 1
ATOM 2325 C CA . THR A 1 290 ? -27.323 10.794 34.179 1.00 97.88 290 THR A CA 1
ATOM 2326 C C . THR A 1 290 ? -27.735 10.024 35.433 1.00 97.88 290 THR A C 1
ATOM 2328 O O . THR A 1 290 ? -28.049 10.623 36.464 1.00 97.88 290 THR A O 1
ATOM 2331 N N . LEU A 1 291 ? -27.671 8.692 35.389 1.00 97.88 291 LEU A N 1
ATOM 2332 C CA . LEU A 1 291 ? -28.056 7.843 36.514 1.00 97.88 291 LEU A CA 1
ATOM 2333 C C . LEU A 1 291 ? -27.142 8.045 37.731 1.00 97.88 291 LEU A C 1
ATOM 2335 O O . LEU A 1 291 ? -27.617 8.043 38.869 1.00 97.88 291 LEU A O 1
ATOM 2339 N N . LYS A 1 292 ? -25.846 8.286 37.509 1.00 98.44 292 LYS A N 1
ATOM 2340 C CA . LYS A 1 292 ? -24.890 8.623 38.566 1.00 98.44 292 LYS A CA 1
ATOM 2341 C C . LYS A 1 292 ? -25.270 9.922 39.276 1.00 98.44 292 LYS A C 1
ATOM 2343 O O . LYS A 1 292 ? -25.302 9.945 40.506 1.00 98.44 292 LYS A O 1
ATOM 2348 N N . ASN A 1 293 ? -25.628 10.963 38.523 1.00 98.44 293 ASN A N 1
ATOM 2349 C CA . ASN A 1 293 ? -26.088 12.235 39.085 1.00 98.44 293 ASN A CA 1
ATOM 2350 C C . ASN A 1 293 ? -27.367 12.065 39.926 1.00 98.44 293 ASN A C 1
ATOM 2352 O O . ASN A 1 293 ? -27.498 12.660 40.999 1.00 98.44 293 ASN A O 1
ATOM 2356 N N . GLU A 1 294 ? -28.306 11.224 39.480 1.00 98.06 294 GLU A N 1
ATOM 2357 C CA . GLU A 1 294 ? -29.516 10.908 40.248 1.00 98.06 294 GLU A CA 1
ATOM 2358 C C . GLU A 1 294 ? -29.209 10.153 41.548 1.00 98.06 294 GLU A C 1
ATOM 2360 O O . GLU A 1 294 ? -29.778 10.477 42.594 1.00 98.06 294 GLU A O 1
ATOM 2365 N N . ILE A 1 295 ? -28.309 9.164 41.496 1.00 98.50 295 ILE A N 1
ATOM 2366 C CA . ILE A 1 295 ? -27.841 8.411 42.670 1.00 98.50 295 ILE A CA 1
ATOM 2367 C C . ILE A 1 295 ? -27.191 9.359 43.680 1.00 98.50 295 ILE A C 1
ATOM 2369 O O . ILE A 1 295 ? -27.523 9.298 44.863 1.00 98.50 295 ILE A O 1
ATOM 2373 N N . ASP A 1 296 ? -26.326 10.268 43.229 1.00 98.50 296 ASP A N 1
ATOM 2374 C CA . ASP A 1 296 ? -25.636 11.224 44.100 1.00 98.50 296 ASP A CA 1
ATOM 2375 C C . ASP A 1 296 ? -26.613 12.204 44.758 1.00 98.50 296 ASP A C 1
ATOM 2377 O O . ASP A 1 296 ? -26.565 12.432 45.971 1.00 98.50 296 ASP A O 1
ATOM 2381 N N . SER A 1 297 ? -27.559 12.740 43.982 1.00 98.25 297 SER A N 1
ATOM 2382 C CA . SER A 1 297 ? -28.637 13.593 44.495 1.00 98.25 297 SER A CA 1
ATOM 2383 C C . SER A 1 297 ? -29.460 12.871 45.566 1.00 98.25 297 SER A C 1
ATOM 2385 O O . SER A 1 297 ? -29.706 13.402 46.653 1.00 98.25 297 SER A O 1
ATOM 2387 N N . MET A 1 298 ? -29.831 11.619 45.301 1.00 98.00 298 MET A N 1
ATOM 2388 C CA . MET A 1 298 ? -30.642 10.824 46.213 1.00 98.00 298 MET A CA 1
ATOM 2389 C C . MET A 1 298 ? -29.868 10.389 47.466 1.00 98.00 298 MET A C 1
ATOM 2391 O O . MET A 1 298 ? -30.428 10.394 48.564 1.00 98.00 298 MET A O 1
ATOM 2395 N N . SER A 1 299 ? -28.573 10.089 47.336 1.00 98.31 299 SER A N 1
ATOM 2396 C CA . SER A 1 299 ? -27.676 9.838 48.468 1.00 98.31 299 SER A CA 1
ATOM 2397 C C . SER A 1 299 ? -27.638 11.046 49.407 1.00 98.31 299 SER A C 1
ATOM 2399 O O . SER A 1 299 ? -27.809 10.902 50.618 1.00 98.31 299 SER A O 1
ATOM 2401 N N . ASN A 1 300 ? -27.511 12.257 48.851 1.00 98.25 300 ASN A N 1
ATOM 2402 C CA . ASN A 1 300 ? -27.532 13.497 49.627 1.00 98.25 300 ASN A CA 1
ATOM 2403 C C . ASN A 1 300 ? -28.869 13.707 50.361 1.00 98.25 300 ASN A C 1
ATOM 2405 O O . ASN A 1 300 ? -28.877 14.116 51.525 1.00 98.25 300 ASN A O 1
ATOM 2409 N N . GLN A 1 301 ? -30.002 13.401 49.719 1.00 97.56 301 GLN A N 1
ATOM 2410 C CA . GLN A 1 301 ? -31.325 13.474 50.353 1.00 97.56 301 GLN A CA 1
ATOM 2411 C C . GLN A 1 301 ? -31.471 12.473 51.507 1.00 97.56 301 GLN A C 1
ATOM 2413 O O . GLN A 1 301 ? -31.948 12.838 52.584 1.00 97.56 301 GLN A O 1
ATOM 2418 N N . LEU A 1 302 ? -31.026 11.226 51.318 1.00 97.81 302 LEU A N 1
ATOM 2419 C CA . LEU A 1 302 ? -31.026 10.207 52.371 1.00 97.81 302 LEU A CA 1
ATOM 2420 C C . LEU A 1 302 ? -30.163 10.639 53.565 1.00 97.81 302 LEU A C 1
ATOM 2422 O O . LEU A 1 302 ? -30.587 10.515 54.717 1.00 97.81 302 LEU A O 1
ATOM 2426 N N . ASP A 1 303 ? -28.991 11.219 53.312 1.00 98.06 303 ASP A N 1
ATOM 2427 C CA . ASP A 1 303 ? -28.131 11.758 54.366 1.00 98.06 303 ASP A CA 1
ATOM 2428 C C . ASP A 1 303 ? -28.792 12.900 55.151 1.00 98.06 303 ASP A C 1
ATOM 2430 O O . ASP A 1 303 ? -28.668 12.960 56.380 1.00 98.06 303 ASP A O 1
ATOM 2434 N N . GLN A 1 304 ? -29.533 13.783 54.478 1.00 97.81 304 GLN A N 1
ATOM 2435 C CA . GLN A 1 304 ? -30.306 14.849 55.125 1.00 97.81 304 GLN A CA 1
ATOM 2436 C C . GLN A 1 304 ? -31.455 14.301 55.985 1.00 97.81 304 GLN A C 1
ATOM 2438 O O . GLN A 1 304 ? -31.628 14.739 57.127 1.00 97.81 304 GLN A O 1
ATOM 2443 N N . MET A 1 305 ? -32.214 13.319 55.486 1.00 97.62 305 MET A N 1
ATOM 2444 C CA . MET A 1 305 ? -33.282 12.652 56.250 1.00 97.62 305 MET A CA 1
ATOM 2445 C C . MET A 1 305 ? -32.722 11.976 57.504 1.00 97.62 305 MET A C 1
ATOM 2447 O O . MET A 1 305 ? -33.244 12.154 58.605 1.00 97.62 305 MET A O 1
ATOM 2451 N N . ARG A 1 306 ? -31.585 11.281 57.368 1.00 96.31 306 ARG A N 1
ATOM 2452 C CA . ARG A 1 306 ? -30.886 10.657 58.497 1.00 96.31 306 ARG A CA 1
ATOM 2453 C C . ARG A 1 306 ? -30.469 11.684 59.553 1.00 96.31 306 ARG A C 1
ATOM 2455 O O . ARG A 1 306 ? -30.671 11.446 60.739 1.00 96.31 306 ARG A O 1
ATOM 2462 N N . ARG A 1 307 ? -29.904 12.827 59.140 1.00 97.06 307 ARG A N 1
ATOM 2463 C CA . ARG A 1 307 ? -29.454 13.899 60.053 1.00 97.06 307 ARG A CA 1
ATOM 2464 C C . ARG A 1 307 ? -30.606 14.622 60.752 1.00 97.06 307 ARG A C 1
ATOM 2466 O O . ARG A 1 307 ? -30.448 15.032 61.896 1.00 97.06 307 ARG A O 1
ATOM 2473 N N . SER A 1 308 ? -31.738 14.790 60.073 1.00 97.00 308 SER A N 1
ATOM 2474 C CA . SER A 1 308 ? -32.932 15.450 60.622 1.00 97.00 308 SER A CA 1
ATOM 2475 C C . SER A 1 308 ? -33.808 14.529 61.480 1.00 97.00 308 SER A C 1
ATOM 2477 O O . SER A 1 308 ? -34.709 15.013 62.161 1.00 97.00 308 SER A O 1
ATOM 2479 N N . GLY A 1 309 ? -33.534 13.219 61.486 1.00 97.00 309 GLY A N 1
ATOM 2480 C CA . GLY A 1 309 ? -34.297 12.226 62.243 1.00 97.00 309 GLY A CA 1
ATOM 2481 C C . GLY A 1 309 ? -35.568 11.732 61.541 1.00 97.00 309 GLY A C 1
ATOM 2482 O O . GLY A 1 309 ? -36.369 11.043 62.172 1.00 97.00 309 GLY A O 1
ATOM 2483 N N . ASP A 1 310 ? -35.760 12.032 60.251 1.00 97.62 310 ASP A N 1
ATOM 2484 C CA . ASP A 1 310 ? -36.868 11.497 59.449 1.00 97.62 310 ASP A CA 1
ATOM 2485 C C . ASP A 1 310 ? -36.598 10.043 59.023 1.00 97.62 310 ASP A C 1
ATOM 2487 O O . ASP A 1 310 ? -36.257 9.727 57.881 1.00 97.62 310 ASP A O 1
ATOM 2491 N N . ILE A 1 311 ? -36.742 9.127 59.980 1.00 96.75 311 ILE A N 1
ATOM 2492 C CA . ILE A 1 311 ? -36.490 7.697 59.768 1.00 96.75 311 ILE A CA 1
ATOM 2493 C C . ILE A 1 311 ? -37.526 7.066 58.827 1.00 96.75 311 ILE A C 1
ATOM 2495 O O . ILE A 1 311 ? -37.199 6.151 58.070 1.00 96.75 311 ILE A O 1
ATOM 2499 N N . SER A 1 312 ? -38.776 7.541 58.845 1.00 97.06 312 SER A N 1
ATOM 2500 C CA . SER A 1 312 ? -39.827 7.003 57.973 1.00 97.06 312 SER A CA 1
ATOM 2501 C C . SER A 1 312 ? -39.582 7.382 56.512 1.00 97.06 312 SER A C 1
ATOM 2503 O O . SER A 1 312 ? -39.644 6.503 55.648 1.00 97.06 312 SER A O 1
ATOM 2505 N N . GLY A 1 313 ? -39.243 8.648 56.241 1.00 97.00 313 GLY A N 1
ATOM 2506 C CA . GLY A 1 313 ? -38.856 9.120 54.913 1.00 97.00 313 GLY A CA 1
ATOM 2507 C C . GLY A 1 313 ? -37.588 8.441 54.405 1.00 97.00 313 GLY A C 1
ATOM 2508 O O . GLY A 1 313 ? -37.569 7.969 53.265 1.00 97.00 313 GLY A O 1
ATOM 2509 N N . TYR A 1 314 ? -36.574 8.291 55.263 1.00 97.50 314 TYR A N 1
ATOM 2510 C CA . TYR A 1 314 ? -35.350 7.557 54.934 1.00 97.50 314 TYR A CA 1
ATOM 2511 C C . TYR A 1 314 ? -35.659 6.119 54.491 1.00 97.50 314 TYR A C 1
ATOM 2513 O O . TYR A 1 314 ? -35.356 5.732 53.361 1.00 97.50 314 TYR A O 1
ATOM 2521 N N . ASN A 1 315 ? -36.344 5.340 55.337 1.00 97.50 315 ASN A N 1
ATOM 2522 C CA . ASN A 1 315 ? -36.650 3.934 55.056 1.00 97.50 315 ASN A CA 1
ATOM 2523 C C . ASN A 1 315 ? -37.531 3.756 53.810 1.00 97.50 315 ASN A C 1
ATOM 2525 O O . ASN A 1 315 ? -37.400 2.753 53.111 1.00 97.50 315 ASN A O 1
ATOM 2529 N N . LYS A 1 316 ? -38.404 4.725 53.504 1.00 97.50 316 LYS A N 1
ATOM 2530 C CA . LYS A 1 316 ? -39.226 4.715 52.287 1.00 97.50 316 LYS A CA 1
ATOM 2531 C C . LYS A 1 316 ? -38.395 4.900 51.011 1.00 97.50 316 LYS A C 1
ATOM 2533 O O . LYS A 1 316 ? -38.748 4.329 49.983 1.00 97.50 316 LYS A O 1
ATOM 2538 N N . ASN A 1 317 ? -37.319 5.688 51.060 1.00 97.56 317 ASN A N 1
ATOM 2539 C CA . ASN A 1 317 ? -36.510 6.029 49.885 1.00 97.56 317 ASN A CA 1
ATOM 2540 C C . ASN A 1 317 ? -35.333 5.071 49.645 1.00 97.56 317 ASN A C 1
ATOM 2542 O O . ASN A 1 317 ? -34.917 4.912 48.500 1.00 97.56 317 ASN A O 1
ATOM 2546 N N . VAL A 1 318 ? -34.831 4.379 50.674 1.00 98.12 318 VAL A N 1
ATOM 2547 C CA . VAL A 1 318 ? -33.740 3.393 50.529 1.00 98.12 318 VAL A CA 1
ATOM 2548 C C . VAL A 1 318 ? -33.992 2.359 49.412 1.00 98.12 318 VAL A C 1
ATOM 2550 O O . VAL A 1 318 ? -33.081 2.146 48.613 1.00 98.12 318 VAL A O 1
ATOM 2553 N N . PRO A 1 319 ? -35.187 1.745 49.266 1.00 98.31 319 PRO A N 1
ATOM 2554 C CA . PRO A 1 319 ? -35.439 0.805 48.171 1.00 98.31 319 PRO A CA 1
ATOM 2555 C C . PRO A 1 319 ? -35.303 1.431 46.777 1.00 98.31 319 PRO A C 1
ATOM 2557 O O . PRO A 1 319 ? -34.783 0.791 45.867 1.00 98.31 319 PRO A O 1
ATOM 2560 N N . VAL A 1 320 ? -35.734 2.685 46.611 1.00 97.69 320 VAL A N 1
ATOM 2561 C CA . VAL A 1 320 ? -35.642 3.405 45.332 1.00 97.69 320 VAL A CA 1
ATOM 2562 C C . VAL A 1 320 ? -34.181 3.753 45.017 1.00 97.69 320 VAL A C 1
ATOM 2564 O O . VAL A 1 320 ? -33.749 3.569 43.881 1.00 97.69 320 VAL A O 1
ATOM 2567 N N . TYR A 1 321 ? -33.396 4.154 46.023 1.00 98.25 321 TYR A N 1
ATOM 2568 C CA . TYR A 1 321 ? -31.954 4.385 45.879 1.00 98.25 321 TYR A CA 1
ATOM 2569 C C . TYR A 1 321 ? -31.232 3.100 45.467 1.00 98.25 321 TYR A C 1
ATOM 2571 O O . TYR A 1 321 ? -30.526 3.079 44.461 1.00 98.25 321 TYR A O 1
ATOM 2579 N N . ASN A 1 322 ? -31.483 2.003 46.188 1.00 98.19 322 ASN A N 1
ATOM 2580 C CA . ASN A 1 322 ? -30.894 0.701 45.881 1.00 98.19 322 ASN A CA 1
ATOM 2581 C C . ASN A 1 322 ? -31.276 0.229 44.471 1.00 98.19 322 ASN A C 1
ATOM 2583 O O . ASN A 1 322 ? -30.437 -0.324 43.768 1.00 98.19 322 ASN A O 1
ATOM 2587 N N . SER A 1 323 ? -32.513 0.480 44.027 1.00 98.19 323 SER A N 1
ATOM 2588 C CA . SER A 1 323 ? -32.931 0.172 42.657 1.00 98.19 323 SER A CA 1
ATOM 2589 C C . SER A 1 323 ? -32.114 0.942 41.619 1.00 98.19 323 SER A C 1
ATOM 2591 O O . SER A 1 323 ? -31.708 0.344 40.629 1.00 98.19 323 SER A O 1
ATOM 2593 N N . LYS A 1 324 ? -31.845 2.238 41.836 1.00 97.94 324 LYS A N 1
ATOM 2594 C CA . LYS A 1 324 ? -31.019 3.045 40.921 1.00 97.94 324 LYS A CA 1
ATOM 2595 C C . LYS A 1 324 ? -29.569 2.570 40.892 1.00 97.94 324 LYS A C 1
ATOM 2597 O O . LYS A 1 324 ? -29.013 2.421 39.810 1.00 97.94 324 LYS A O 1
ATOM 2602 N N . VAL A 1 325 ? -28.985 2.272 42.054 1.00 98.44 325 VAL A N 1
ATOM 2603 C CA . VAL A 1 325 ? -27.631 1.695 42.148 1.00 98.44 325 VAL A CA 1
ATOM 2604 C C . VAL A 1 325 ? -27.554 0.358 41.407 1.00 98.44 325 VAL A C 1
ATOM 2606 O O . VAL A 1 325 ? -26.611 0.132 40.655 1.00 98.44 325 VAL A O 1
ATOM 2609 N N . ASN A 1 326 ? -28.563 -0.505 41.548 1.00 98.25 326 ASN A N 1
ATOM 2610 C CA . ASN A 1 326 ? -28.622 -1.764 40.805 1.00 98.25 326 ASN A CA 1
ATOM 2611 C C . ASN A 1 326 ? -28.718 -1.529 39.292 1.00 98.25 326 ASN A C 1
ATOM 2613 O O . ASN A 1 326 ? -27.966 -2.148 38.547 1.00 98.25 326 ASN A O 1
ATOM 2617 N N . SER A 1 327 ? -29.578 -0.609 38.837 1.00 97.69 327 SER A N 1
ATOM 2618 C CA . SER A 1 327 ? -29.654 -0.222 37.422 1.00 97.69 327 SER A CA 1
ATOM 2619 C C . SER A 1 327 ? -28.317 0.297 36.890 1.00 97.69 327 SER A C 1
ATOM 2621 O O . SER A 1 327 ? -27.926 -0.076 35.788 1.00 97.69 327 SER A O 1
ATOM 2623 N N . TYR A 1 328 ? -27.601 1.108 37.675 1.00 98.31 328 TYR A N 1
ATOM 2624 C CA . TYR A 1 328 ? -26.284 1.634 37.309 1.00 98.31 328 TYR A CA 1
ATOM 2625 C C . TYR A 1 328 ? -25.267 0.508 37.160 1.00 98.31 328 TYR A C 1
ATOM 2627 O O . TYR A 1 328 ? -24.604 0.414 36.134 1.00 98.31 328 TYR A O 1
ATOM 2635 N N . ASN A 1 329 ? -25.203 -0.397 38.138 1.00 97.88 329 ASN A N 1
ATOM 2636 C CA . ASN A 1 329 ? -24.290 -1.534 38.093 1.00 97.88 329 ASN A CA 1
ATOM 2637 C C . ASN A 1 329 ? -24.583 -2.457 36.898 1.00 97.88 329 ASN A C 1
ATOM 2639 O O . ASN A 1 329 ? -23.656 -2.872 36.210 1.00 97.88 329 ASN A O 1
ATOM 2643 N N . SER A 1 330 ? -25.857 -2.752 36.613 1.00 96.75 330 SER A N 1
ATOM 2644 C CA . SER A 1 330 ? -26.243 -3.586 35.466 1.00 96.75 330 SER A CA 1
ATOM 2645 C C . SER A 1 330 ? -25.920 -2.931 34.120 1.00 96.75 330 SER A C 1
ATOM 2647 O O . SER A 1 330 ? -25.444 -3.609 33.210 1.00 96.75 330 SER A O 1
ATOM 2649 N N . ARG A 1 331 ? -26.140 -1.618 33.986 1.00 96.94 331 ARG A N 1
ATOM 2650 C CA . ARG A 1 331 ? -25.769 -0.877 32.773 1.00 96.94 331 ARG A CA 1
ATOM 2651 C C . ARG A 1 331 ? -24.264 -0.769 32.605 1.00 96.94 331 ARG A C 1
ATOM 2653 O O . ARG A 1 331 ? -23.778 -1.011 31.516 1.00 96.94 331 ARG A O 1
ATOM 2660 N N . SER A 1 332 ? -23.521 -0.517 33.679 1.00 98.12 332 SER A N 1
ATOM 2661 C CA . SER A 1 332 ? -22.056 -0.488 33.640 1.00 98.12 332 SER A CA 1
ATOM 2662 C C . SER A 1 332 ? -21.472 -1.830 33.184 1.00 98.12 332 SER A C 1
ATOM 2664 O O . SER A 1 332 ? -20.549 -1.849 32.378 1.00 98.12 332 SER A O 1
ATOM 2666 N N . GLN A 1 333 ? -22.055 -2.954 33.614 1.00 96.69 333 GLN A N 1
ATOM 2667 C CA . GLN A 1 333 ? -21.684 -4.281 33.106 1.00 96.69 333 GLN A CA 1
ATOM 2668 C C . GLN A 1 333 ? -22.051 -4.472 31.628 1.00 96.69 333 GLN A C 1
ATOM 2670 O O . GLN A 1 333 ? -21.286 -5.076 30.882 1.00 96.69 333 GLN A O 1
ATOM 2675 N N . SER A 1 334 ? -23.208 -3.958 31.202 1.00 95.31 334 SER A N 1
ATOM 2676 C CA . SER A 1 334 ? -23.638 -4.035 29.800 1.00 95.31 334 SER A CA 1
ATOM 2677 C C . SER A 1 334 ? -22.721 -3.207 28.897 1.00 95.31 334 SER A C 1
ATOM 2679 O O . SER A 1 334 ? -22.252 -3.725 27.890 1.00 95.31 334 SER A O 1
ATOM 2681 N N . LEU A 1 335 ? -22.383 -1.979 29.307 1.00 98.00 335 LEU A N 1
ATOM 2682 C CA . LEU A 1 335 ? -21.417 -1.117 28.629 1.00 98.00 335 LEU A CA 1
ATOM 2683 C C . LEU A 1 335 ? -20.056 -1.804 28.498 1.00 98.00 335 LEU A C 1
ATOM 2685 O O . LEU A 1 335 ? -19.493 -1.799 27.411 1.00 98.00 335 LEU A O 1
ATOM 2689 N N . GLN A 1 336 ? -19.556 -2.458 29.554 1.00 98.06 336 GLN A N 1
ATOM 2690 C CA . GLN A 1 336 ? -18.294 -3.198 29.463 1.00 98.06 336 GLN A CA 1
ATOM 2691 C C . GLN A 1 336 ? -18.336 -4.252 28.348 1.00 98.06 336 GLN A C 1
ATOM 2693 O O . GLN A 1 336 ? -17.398 -4.352 27.569 1.00 98.06 336 GLN A O 1
ATOM 2698 N N . SER A 1 337 ? -19.450 -4.977 28.203 1.00 97.00 337 SER A N 1
ATOM 2699 C CA . SER A 1 337 ? -19.606 -5.942 27.110 1.00 97.00 337 SER A CA 1
ATOM 2700 C C . SER A 1 337 ? -19.644 -5.291 25.720 1.00 97.00 337 SER A C 1
ATOM 2702 O O . SER A 1 337 ? -19.268 -5.947 24.750 1.00 97.00 337 SER A O 1
ATOM 2704 N N . VAL A 1 338 ? -20.123 -4.049 25.594 1.00 98.12 338 VAL A N 1
ATOM 2705 C CA . VAL A 1 338 ? -20.093 -3.293 24.327 1.00 98.12 338 VAL A CA 1
ATOM 2706 C C . VAL A 1 338 ? -18.666 -2.833 24.027 1.00 98.12 338 VAL A C 1
ATOM 2708 O O . VAL A 1 338 ? -18.198 -3.024 22.908 1.00 98.12 338 VAL A O 1
ATOM 2711 N N . VAL A 1 339 ? -17.951 -2.318 25.032 1.00 98.56 339 VAL A N 1
ATOM 2712 C CA . VAL A 1 339 ? -16.536 -1.925 24.930 1.00 98.56 339 VAL A CA 1
ATOM 2713 C C . VAL A 1 339 ? -15.656 -3.109 24.529 1.00 98.56 339 VAL A C 1
ATOM 2715 O O . VAL A 1 339 ? -14.821 -2.971 23.642 1.00 98.56 339 VAL A O 1
ATOM 2718 N N . ASP A 1 340 ? -15.869 -4.289 25.114 1.00 98.12 340 ASP A N 1
ATOM 2719 C CA . ASP A 1 340 ? -15.100 -5.489 24.767 1.00 98.12 340 ASP A CA 1
ATOM 2720 C C . ASP A 1 340 ? -15.293 -5.875 23.286 1.00 98.12 340 ASP A C 1
ATOM 2722 O O . ASP A 1 340 ? -14.325 -6.178 22.591 1.00 98.12 340 ASP A O 1
ATOM 2726 N N . ARG A 1 341 ? -16.528 -5.784 22.768 1.00 97.44 341 ARG A N 1
ATOM 2727 C CA . ARG A 1 341 ? -16.836 -6.025 21.344 1.00 97.44 341 ARG A CA 1
ATOM 2728 C C . ARG A 1 341 ? -16.255 -4.950 20.426 1.00 97.44 341 ARG A C 1
ATOM 2730 O O . ARG A 1 341 ? -15.855 -5.261 19.308 1.00 97.44 341 ARG A O 1
ATOM 2737 N N . TYR A 1 342 ? -16.236 -3.695 20.876 1.00 98.38 342 TYR A N 1
ATOM 2738 C CA . TYR A 1 342 ? -15.619 -2.597 20.136 1.00 98.38 342 TYR A CA 1
ATOM 2739 C C . TYR A 1 342 ? -14.113 -2.832 19.999 1.00 98.38 342 TYR A C 1
ATOM 2741 O O . TYR A 1 342 ? -13.582 -2.755 18.897 1.00 98.38 342 TYR A O 1
ATOM 2749 N N . ASN A 1 343 ? -13.447 -3.221 21.088 1.00 97.81 343 ASN A N 1
ATOM 2750 C CA . ASN A 1 343 ? -12.019 -3.532 21.075 1.00 97.81 343 ASN A CA 1
ATOM 2751 C C . ASN A 1 343 ? -11.690 -4.706 20.141 1.00 97.81 343 ASN A C 1
ATOM 2753 O O . ASN A 1 343 ? -10.755 -4.596 19.358 1.00 97.81 343 ASN A O 1
ATOM 2757 N N . GLU A 1 344 ? -12.479 -5.788 20.163 1.00 95.69 344 GLU A N 1
ATOM 2758 C CA . GLU A 1 344 ? -12.314 -6.917 19.229 1.00 95.69 344 GLU A CA 1
ATOM 2759 C C . GLU A 1 344 ? -12.462 -6.466 17.768 1.00 95.69 344 GLU A C 1
ATOM 2761 O O . GLU A 1 344 ? -11.726 -6.890 16.879 1.00 95.69 344 GLU A O 1
ATOM 2766 N N . CYS A 1 345 ? -13.428 -5.589 17.503 1.00 95.56 345 CYS A N 1
ATOM 2767 C CA . CYS A 1 345 ? -13.638 -5.045 16.175 1.00 95.56 345 CYS A CA 1
ATOM 2768 C C . CYS A 1 345 ? -12.435 -4.221 15.687 1.00 95.56 345 CYS A C 1
ATOM 2770 O O . CYS A 1 345 ? -11.960 -4.445 14.571 1.00 95.56 345 CYS A O 1
ATOM 2772 N N . VAL A 1 346 ? -11.929 -3.318 16.536 1.00 96.56 346 VAL A N 1
ATOM 2773 C CA . VAL A 1 346 ? -10.755 -2.482 16.250 1.00 96.56 346 VAL A CA 1
ATOM 2774 C C . VAL A 1 346 ? -9.514 -3.345 16.035 1.00 96.56 346 VAL A C 1
ATOM 2776 O O . VAL A 1 346 ? -8.753 -3.086 15.110 1.00 96.56 346 VAL A O 1
ATOM 2779 N N . GLU A 1 347 ? -9.332 -4.395 16.839 1.00 96.38 347 GLU A N 1
ATOM 2780 C CA . GLU A 1 347 ? -8.217 -5.336 16.698 1.00 96.38 347 GLU A CA 1
ATOM 2781 C C . GLU A 1 347 ? -8.218 -6.004 15.318 1.00 96.38 347 GLU A C 1
ATOM 2783 O O . GLU A 1 347 ? -7.207 -5.963 14.624 1.00 96.38 347 GLU A O 1
ATOM 2788 N N . VAL A 1 348 ? -9.359 -6.550 14.876 1.00 96.00 348 VAL A N 1
ATOM 2789 C CA . VAL A 1 348 ? -9.469 -7.186 13.549 1.00 96.00 348 VAL A CA 1
ATOM 2790 C C . VAL A 1 348 ? -9.241 -6.175 12.424 1.00 96.00 348 VAL A C 1
ATOM 2792 O O . VAL A 1 348 ? -8.546 -6.482 11.457 1.00 96.00 348 VAL A O 1
ATOM 2795 N N . HIS A 1 349 ? -9.832 -4.983 12.532 1.00 94.62 349 HIS A N 1
ATOM 2796 C CA . HIS A 1 349 ? -9.704 -3.931 11.524 1.00 94.62 349 HIS A CA 1
ATOM 2797 C C . HIS A 1 349 ? -8.245 -3.480 11.362 1.00 94.62 349 HIS A C 1
ATOM 2799 O O . HIS A 1 349 ? -7.721 -3.474 10.248 1.00 94.62 349 HIS A O 1
ATOM 2805 N N . ASN A 1 350 ? -7.566 -3.184 12.473 1.00 95.06 350 ASN A N 1
ATOM 2806 C CA . ASN A 1 350 ? -6.173 -2.745 12.457 1.00 95.06 350 ASN A CA 1
ATOM 2807 C C . ASN A 1 350 ? -5.229 -3.871 12.031 1.00 95.06 350 ASN A C 1
ATOM 2809 O O . ASN A 1 350 ? -4.315 -3.625 11.252 1.00 95.06 350 ASN A O 1
ATOM 2813 N N . TRP A 1 351 ? -5.486 -5.113 12.455 1.00 96.56 351 TRP A N 1
ATOM 2814 C CA . TRP A 1 351 ? -4.693 -6.261 12.019 1.00 96.56 351 TRP A CA 1
ATOM 2815 C C . TRP A 1 351 ? -4.689 -6.405 10.494 1.00 96.56 351 TRP A C 1
ATOM 2817 O O . TRP A 1 351 ? -3.643 -6.679 9.911 1.00 96.56 351 TRP A O 1
ATOM 2827 N N . ILE A 1 352 ? -5.838 -6.191 9.839 1.00 96.69 352 ILE A N 1
ATOM 2828 C CA . ILE A 1 352 ? -5.927 -6.237 8.375 1.00 96.69 352 ILE A CA 1
ATOM 2829 C C . ILE A 1 352 ? -5.079 -5.132 7.733 1.00 96.69 352 ILE A C 1
ATOM 2831 O O . ILE A 1 352 ? -4.342 -5.434 6.797 1.00 96.69 352 ILE A O 1
ATOM 2835 N N . LEU A 1 353 ? -5.141 -3.895 8.235 1.00 93.88 353 LEU A N 1
ATOM 2836 C CA . LEU A 1 353 ? -4.354 -2.772 7.704 1.00 93.88 353 LEU A CA 1
ATOM 2837 C C . LEU A 1 353 ? -2.845 -2.979 7.880 1.00 93.88 353 LEU A C 1
ATOM 2839 O O . LEU A 1 353 ? -2.070 -2.728 6.967 1.00 93.88 353 LEU A O 1
ATOM 2843 N N . GLU A 1 354 ? -2.423 -3.491 9.033 1.00 94.88 354 GLU A N 1
ATOM 2844 C CA . GLU A 1 354 ? -1.004 -3.642 9.374 1.00 94.88 354 GLU A CA 1
ATOM 2845 C C . GLU A 1 354 ? -0.319 -4.838 8.685 1.00 94.88 354 GLU A C 1
ATOM 2847 O O . GLU A 1 354 ? 0.901 -4.963 8.766 1.00 94.88 354 GLU A O 1
ATOM 2852 N N . HIS A 1 355 ? -1.071 -5.724 8.016 1.00 96.81 355 HIS A N 1
ATOM 2853 C CA . HIS A 1 355 ? -0.546 -6.959 7.407 1.00 96.81 355 HIS A CA 1
ATOM 2854 C C . HIS A 1 355 ? -0.905 -7.107 5.921 1.00 96.81 355 HIS A C 1
ATOM 2856 O O . HIS A 1 355 ? -0.967 -8.223 5.402 1.00 96.81 355 HIS A O 1
ATOM 2862 N N . GLN A 1 356 ? -1.127 -6.000 5.204 1.00 96.62 356 GLN A N 1
ATOM 2863 C CA . GLN A 1 356 ? -1.447 -6.019 3.768 1.00 96.62 356 GLN A CA 1
ATOM 2864 C C . GLN A 1 356 ? -0.344 -6.645 2.882 1.00 96.62 356 GLN A C 1
ATOM 2866 O O . GLN A 1 356 ? -0.612 -7.007 1.742 1.00 96.62 356 GLN A O 1
ATOM 2871 N N . TYR A 1 357 ? 0.863 -6.873 3.413 1.00 97.31 357 TYR A N 1
ATOM 2872 C CA . TYR A 1 357 ? 1.941 -7.644 2.771 1.00 97.31 357 TYR A CA 1
ATOM 2873 C C . TYR A 1 357 ? 1.790 -9.180 2.885 1.00 97.31 357 TYR A C 1
ATOM 2875 O O . TYR A 1 357 ? 2.650 -9.923 2.404 1.00 97.31 357 TYR A O 1
ATOM 2883 N N . ASP A 1 358 ? 0.748 -9.688 3.558 1.00 97.75 358 ASP A N 1
ATOM 2884 C CA . ASP A 1 358 ? 0.509 -11.124 3.773 1.00 97.75 358 ASP A CA 1
ATOM 2885 C C . ASP A 1 358 ? -0.933 -11.532 3.441 1.00 97.75 358 ASP A C 1
ATOM 2887 O O . ASP A 1 358 ? -1.738 -11.852 4.323 1.00 97.75 358 ASP A O 1
ATOM 2891 N N . ARG A 1 359 ? -1.276 -11.595 2.148 1.00 97.88 359 ARG A N 1
ATOM 2892 C CA . ARG A 1 359 ? -2.607 -12.064 1.723 1.00 97.88 359 ARG A CA 1
ATOM 2893 C C . ARG A 1 359 ? -2.965 -13.419 2.331 1.00 97.88 359 ARG A C 1
ATOM 2895 O O . ARG A 1 359 ? -4.097 -13.602 2.775 1.00 97.88 359 ARG A O 1
ATOM 2902 N N . LYS A 1 360 ? -2.056 -14.403 2.302 1.00 96.94 360 LYS A N 1
ATOM 2903 C CA . LYS A 1 360 ? -2.370 -15.773 2.744 1.00 96.94 360 LYS A CA 1
ATOM 2904 C C . LYS A 1 360 ? -2.606 -15.819 4.252 1.00 96.94 360 LYS A C 1
ATOM 2906 O O . LYS A 1 360 ? -3.573 -16.458 4.677 1.00 96.94 360 LYS A O 1
ATOM 2911 N N . GLY A 1 361 ? -1.780 -15.135 5.040 1.00 97.31 361 GLY A N 1
ATOM 2912 C CA . GLY A 1 361 ? -1.966 -14.996 6.482 1.00 97.31 361 GLY A CA 1
ATOM 2913 C C . GLY A 1 361 ? -3.251 -14.252 6.823 1.00 97.31 361 GLY A C 1
ATOM 2914 O O . GLY A 1 361 ? -4.049 -14.757 7.615 1.00 97.31 361 GLY A O 1
ATOM 2915 N N . LEU A 1 362 ? -3.528 -13.129 6.155 1.00 97.81 362 LEU A N 1
ATOM 2916 C CA . LEU A 1 362 ? -4.782 -12.392 6.316 1.00 97.81 362 LEU A CA 1
ATOM 2917 C C . LEU A 1 362 ? -6.000 -13.239 5.951 1.00 97.81 362 LEU A C 1
ATOM 2919 O O . LEU A 1 362 ? -6.960 -13.297 6.716 1.00 97.81 362 LEU A O 1
ATOM 2923 N N . TYR A 1 363 ? -5.963 -13.949 4.824 1.00 97.69 363 TYR A N 1
ATOM 2924 C CA . TYR A 1 363 ? -7.060 -14.813 4.399 1.00 97.69 363 TYR A CA 1
ATOM 2925 C C . TYR A 1 363 ? -7.328 -15.926 5.419 1.00 97.69 363 TYR A C 1
ATOM 2927 O O . TYR A 1 363 ? -8.483 -16.222 5.730 1.00 97.69 363 TYR A O 1
ATOM 2935 N N . GLN A 1 364 ? -6.272 -16.530 5.971 1.00 96.81 364 GLN A N 1
ATOM 2936 C CA . GLN A 1 364 ? -6.401 -17.506 7.050 1.00 96.81 364 GLN A CA 1
ATOM 2937 C C . GLN A 1 364 ? -6.974 -16.875 8.317 1.00 96.81 364 GLN A C 1
ATOM 2939 O O . GLN A 1 364 ? -7.885 -17.451 8.901 1.00 96.81 364 GLN A O 1
ATOM 2944 N N . TYR A 1 365 ? -6.494 -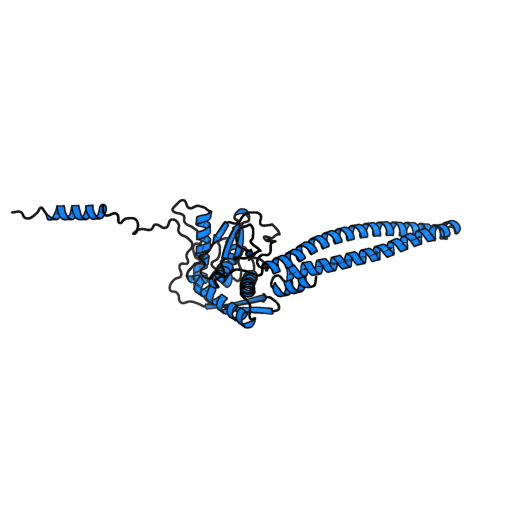15.700 8.717 1.00 96.00 365 TYR A N 1
ATOM 2945 C CA . TYR A 1 365 ? -6.982 -14.980 9.890 1.00 96.00 365 TYR A CA 1
ATOM 2946 C C . TYR A 1 365 ? -8.489 -14.704 9.793 1.00 96.00 365 TYR A C 1
ATOM 2948 O O . TYR A 1 365 ? -9.255 -15.113 10.667 1.00 96.00 365 TYR A O 1
ATOM 2956 N N . VAL A 1 366 ? -8.946 -14.131 8.674 1.00 95.06 366 VAL A N 1
ATOM 2957 C CA . VAL A 1 366 ? -10.363 -13.786 8.476 1.00 95.06 366 VAL A CA 1
ATOM 2958 C C . VAL A 1 366 ? -11.276 -14.993 8.226 1.00 95.06 366 VAL A C 1
ATOM 2960 O O . VAL A 1 366 ? -12.494 -14.844 8.202 1.00 95.06 366 VAL A O 1
ATOM 2963 N N . LEU A 1 367 ? -10.736 -16.202 8.020 1.00 92.38 367 LEU A N 1
ATOM 2964 C CA . LEU A 1 367 ? -11.545 -17.428 7.979 1.00 92.38 367 LEU A CA 1
ATOM 2965 C C . LEU A 1 367 ? -12.057 -17.847 9.363 1.00 92.38 367 LEU A C 1
ATOM 2967 O O . LEU A 1 367 ? -13.034 -18.597 9.431 1.00 92.38 367 LEU A O 1
ATOM 2971 N N . TYR A 1 368 ? -11.399 -17.394 10.433 1.00 87.56 368 TYR A N 1
ATOM 2972 C CA . TYR A 1 368 ? -11.737 -17.729 11.819 1.00 87.56 368 TYR A CA 1
ATOM 2973 C C . TYR A 1 368 ? -12.418 -16.584 12.582 1.00 87.56 368 TYR A C 1
ATOM 2975 O O . TYR A 1 368 ? -12.791 -16.790 13.738 1.00 87.56 368 TYR A O 1
ATOM 2983 N N . MET A 1 369 ? -12.578 -15.420 11.945 1.00 81.12 369 MET A N 1
ATOM 2984 C CA . MET A 1 369 ? -13.349 -14.268 12.434 1.00 81.12 369 MET A CA 1
ATOM 2985 C C . MET A 1 369 ? -14.776 -14.312 11.887 1.00 81.12 369 MET A C 1
ATOM 2987 O O . MET A 1 369 ? -15.706 -13.944 12.640 1.00 81.12 369 MET A O 1
#

Mean predicted aligned error: 8.12 Å